Protein AF-A0A815AQW8-F1 (afdb_monomer_lite)

Structure (mmCIF, N/CA/C/O backbone):
data_AF-A0A815AQW8-F1
#
_entry.id   AF-A0A815AQW8-F1
#
loop_
_atom_site.group_PDB
_atom_site.id
_atom_site.type_symbol
_atom_site.label_atom_id
_atom_site.label_alt_id
_atom_site.label_comp_id
_atom_site.label_asym_id
_atom_site.label_entity_id
_atom_site.label_seq_id
_atom_site.pdbx_PDB_ins_code
_atom_site.Cartn_x
_atom_site.Cartn_y
_atom_site.Cartn_z
_atom_site.occupancy
_atom_site.B_iso_or_equiv
_atom_site.auth_seq_id
_atom_site.auth_comp_id
_atom_site.auth_asym_id
_atom_site.auth_atom_id
_atom_site.pdbx_PDB_model_num
ATOM 1 N N . MET A 1 1 ? -11.890 13.660 2.188 1.00 75.62 1 MET A N 1
ATOM 2 C CA . MET A 1 1 ? -11.495 12.356 1.608 1.00 75.62 1 MET A CA 1
ATOM 3 C C . MET A 1 1 ? -10.914 12.454 0.199 1.00 75.62 1 MET A C 1
ATOM 5 O O . MET A 1 1 ? -10.074 11.629 -0.122 1.00 75.62 1 MET A O 1
ATOM 9 N N . LEU A 1 2 ? -11.228 13.498 -0.588 1.00 78.12 2 LEU A N 1
ATOM 10 C CA . LEU A 1 2 ? -10.631 13.732 -1.920 1.00 78.12 2 LEU A CA 1
ATOM 11 C C . LEU A 1 2 ? -9.091 13.755 -1.955 1.00 78.12 2 LEU A C 1
ATOM 13 O O . LEU A 1 2 ? -8.507 13.551 -3.008 1.00 78.12 2 LEU A O 1
ATOM 17 N N . TYR A 1 3 ? -8.416 13.959 -0.822 1.00 78.06 3 TYR A N 1
ATOM 18 C CA . TYR A 1 3 ? -6.960 13.857 -0.762 1.00 78.06 3 TYR A CA 1
ATOM 19 C C . TYR A 1 3 ? -6.451 12.447 -1.137 1.00 78.06 3 TYR A C 1
ATOM 21 O O . TYR A 1 3 ? -5.398 12.358 -1.761 1.00 78.06 3 TYR A O 1
ATOM 29 N N . LYS A 1 4 ? -7.198 11.359 -0.845 1.00 83.06 4 LYS A N 1
ATOM 30 C CA . LYS A 1 4 ? -6.804 9.985 -1.232 1.00 83.06 4 LYS A CA 1
ATOM 31 C C . LYS A 1 4 ? -6.736 9.832 -2.750 1.00 83.06 4 LYS A C 1
ATOM 33 O O . LYS A 1 4 ? -5.829 9.188 -3.251 1.00 83.06 4 LYS A O 1
ATOM 38 N N . PHE A 1 5 ? -7.638 10.490 -3.483 1.00 83.50 5 PHE A N 1
ATOM 39 C CA . PHE A 1 5 ? -7.605 10.506 -4.947 1.00 83.50 5 PHE A CA 1
ATOM 40 C C . PHE A 1 5 ? -6.243 10.992 -5.462 1.00 83.50 5 PHE A C 1
ATOM 42 O O . PHE A 1 5 ? -5.612 10.326 -6.277 1.00 83.50 5 PHE A O 1
ATOM 49 N N . GLY A 1 6 ? -5.785 12.142 -4.952 1.00 77.81 6 GLY A N 1
ATOM 50 C CA . GLY A 1 6 ? -4.498 12.719 -5.337 1.00 77.81 6 GLY A CA 1
ATOM 51 C C . GLY A 1 6 ? -3.317 11.868 -4.880 1.00 77.81 6 GLY A C 1
ATOM 52 O O . GLY A 1 6 ? -2.356 11.722 -5.625 1.00 77.81 6 GLY A O 1
ATOM 53 N N . LEU A 1 7 ? -3.402 11.272 -3.688 1.00 79.31 7 LEU A N 1
ATOM 54 C CA . LEU A 1 7 ? -2.352 10.412 -3.146 1.00 79.31 7 LEU A CA 1
ATOM 55 C C . LEU A 1 7 ? -2.166 9.113 -3.925 1.00 79.31 7 LEU A C 1
ATOM 57 O O . LEU A 1 7 ? -1.027 8.737 -4.161 1.00 79.31 7 LEU A O 1
ATOM 61 N N . GLU A 1 8 ? -3.242 8.437 -4.326 1.00 80.19 8 GLU A N 1
ATOM 62 C CA . GLU A 1 8 ? -3.134 7.194 -5.101 1.00 80.19 8 GLU A CA 1
ATOM 63 C C . GLU A 1 8 ? -2.532 7.456 -6.479 1.00 80.19 8 GLU A C 1
ATOM 65 O O . GLU A 1 8 ? -1.573 6.796 -6.880 1.00 80.19 8 GLU A O 1
ATOM 70 N N . ALA A 1 9 ? -3.021 8.501 -7.153 1.00 76.31 9 ALA A N 1
ATOM 71 C CA . ALA A 1 9 ? -2.452 8.959 -8.416 1.00 76.31 9 ALA A CA 1
ATOM 72 C C . ALA A 1 9 ? -0.953 9.279 -8.277 1.00 76.31 9 ALA A C 1
ATOM 74 O O . ALA A 1 9 ? -0.134 8.915 -9.120 1.00 76.31 9 ALA A O 1
ATOM 75 N N . PHE A 1 10 ? -0.589 9.941 -7.181 1.00 79.81 10 PHE A N 1
ATOM 76 C CA . PHE A 1 10 ? 0.770 10.372 -6.900 1.00 79.81 10 PHE A CA 1
ATOM 77 C C . PHE A 1 10 ? 1.721 9.222 -6.533 1.00 79.81 10 PHE A C 1
ATOM 79 O O . PHE A 1 10 ? 2.800 9.110 -7.117 1.00 79.81 10 PHE A O 1
ATOM 86 N N . ASN A 1 11 ? 1.333 8.360 -5.591 1.00 80.75 11 ASN A N 1
ATOM 87 C CA . ASN A 1 11 ? 2.117 7.196 -5.178 1.00 80.75 11 ASN A CA 1
ATOM 88 C C . ASN A 1 11 ? 2.366 6.270 -6.366 1.00 80.75 11 ASN A C 1
ATOM 90 O O . ASN A 1 11 ? 3.495 5.826 -6.575 1.00 80.75 11 ASN A O 1
ATOM 94 N N . GLY A 1 12 ? 1.331 6.045 -7.179 1.00 76.94 12 GLY A N 1
ATOM 95 C CA . GLY A 1 12 ? 1.434 5.315 -8.431 1.00 76.94 12 GLY A CA 1
ATOM 96 C C . GLY A 1 12 ? 2.493 5.875 -9.365 1.00 76.94 12 GLY A C 1
ATOM 97 O O . GLY A 1 12 ? 3.428 5.168 -9.740 1.00 76.94 12 GLY A O 1
ATOM 98 N N . ALA A 1 13 ? 2.385 7.169 -9.670 1.00 78.12 13 ALA A N 1
ATOM 99 C CA . ALA A 1 13 ? 3.310 7.851 -10.562 1.00 78.12 13 ALA A CA 1
ATOM 100 C C . ALA A 1 13 ? 4.760 7.811 -10.052 1.00 78.12 13 ALA A C 1
ATOM 102 O O . ALA A 1 13 ? 5.673 7.548 -10.834 1.00 78.12 13 ALA A O 1
ATOM 103 N N . ILE A 1 14 ? 4.996 8.027 -8.750 1.00 82.19 14 ILE A N 1
ATOM 104 C CA . ILE A 1 14 ? 6.350 7.971 -8.179 1.00 82.19 14 ILE A CA 1
ATOM 105 C C . ILE A 1 14 ? 6.933 6.570 -8.231 1.00 82.19 14 ILE A C 1
ATOM 107 O O . ILE A 1 14 ? 8.091 6.424 -8.615 1.00 82.19 14 ILE A O 1
ATOM 111 N N . VAL A 1 15 ? 6.177 5.545 -7.836 1.00 83.12 15 VAL A N 1
ATOM 112 C CA . VAL A 1 15 ? 6.693 4.172 -7.834 1.00 83.12 15 VAL A CA 1
ATOM 113 C C . VAL A 1 15 ? 7.003 3.730 -9.264 1.00 83.12 15 VAL A C 1
ATOM 115 O O . VAL A 1 15 ? 8.067 3.158 -9.504 1.00 83.12 15 VAL A O 1
ATOM 118 N N . THR A 1 16 ? 6.146 4.067 -10.233 1.00 79.38 16 THR A N 1
ATOM 119 C CA . THR A 1 16 ? 6.404 3.802 -11.656 1.00 79.38 16 THR A CA 1
ATOM 120 C C . THR A 1 16 ? 7.649 4.550 -12.152 1.00 79.38 16 THR A C 1
ATOM 122 O O . THR A 1 16 ? 8.514 3.948 -12.792 1.00 79.38 16 THR A O 1
ATOM 125 N N . LEU A 1 17 ? 7.790 5.839 -11.819 1.00 80.69 17 LEU A N 1
ATOM 126 C CA . LEU A 1 17 ? 8.970 6.639 -12.157 1.00 80.69 17 LEU A CA 1
ATOM 127 C C . LEU A 1 17 ? 10.248 6.035 -11.563 1.00 80.69 17 LEU A C 1
ATOM 129 O O . LEU A 1 17 ? 11.219 5.828 -12.285 1.00 80.69 17 LEU A O 1
ATOM 133 N N . ALA A 1 18 ? 10.240 5.724 -10.266 1.00 85.62 18 ALA A N 1
ATOM 134 C CA . ALA A 1 18 ? 11.374 5.154 -9.550 1.00 85.62 18 ALA A CA 1
ATOM 135 C C . ALA A 1 18 ? 11.794 3.806 -10.148 1.00 85.62 18 ALA A C 1
ATOM 137 O O . ALA A 1 18 ? 12.978 3.593 -10.393 1.00 85.62 18 ALA A O 1
ATOM 138 N N . THR A 1 19 ? 10.827 2.937 -10.462 1.00 85.56 19 THR A N 1
ATOM 139 C CA . THR A 1 19 ? 11.085 1.634 -11.096 1.00 85.56 19 THR A CA 1
ATOM 140 C C . THR A 1 19 ? 11.844 1.802 -12.410 1.00 85.56 19 THR A C 1
ATOM 142 O O . THR A 1 19 ? 12.917 1.229 -12.587 1.00 85.56 19 THR A O 1
ATOM 145 N N . ASN A 1 20 ? 11.336 2.652 -13.305 1.00 83.19 20 ASN A N 1
ATOM 146 C CA . ASN A 1 20 ? 11.953 2.858 -14.615 1.00 83.19 20 ASN A CA 1
ATOM 147 C C . ASN A 1 20 ? 13.325 3.542 -14.513 1.00 83.19 20 ASN A C 1
ATOM 149 O O . ASN A 1 20 ? 14.234 3.221 -15.276 1.00 83.19 20 ASN A O 1
ATOM 153 N N . ARG A 1 21 ? 13.484 4.480 -13.573 1.00 84.12 21 ARG A N 1
ATOM 154 C CA . ARG A 1 21 ? 14.729 5.232 -13.365 1.00 84.12 21 ARG A CA 1
ATOM 155 C C . ARG A 1 21 ? 15.833 4.383 -12.743 1.00 84.12 21 ARG A C 1
ATOM 157 O O . ARG A 1 21 ? 16.983 4.504 -13.150 1.00 84.12 21 ARG A O 1
ATOM 164 N N . TYR A 1 22 ? 15.513 3.501 -11.800 1.00 87.88 22 TYR A N 1
ATOM 165 C CA . TYR A 1 22 ? 16.513 2.604 -11.219 1.00 87.88 22 TYR A CA 1
ATOM 166 C C . TYR A 1 22 ? 16.974 1.527 -12.206 1.00 87.88 22 TYR A C 1
ATOM 168 O O . TYR A 1 22 ? 18.171 1.237 -12.258 1.00 87.88 22 TYR A O 1
ATOM 176 N N . ASP A 1 23 ? 16.075 1.015 -13.052 1.00 83.25 23 ASP A N 1
ATOM 177 C CA . ASP A 1 23 ? 16.461 0.122 -14.151 1.00 83.25 23 ASP A CA 1
ATOM 178 C C . ASP A 1 23 ? 17.331 0.843 -15.198 1.00 83.25 23 ASP A C 1
ATOM 180 O O . ASP A 1 23 ? 18.323 0.279 -15.669 1.00 83.25 23 ASP A O 1
ATOM 184 N N . GLN A 1 24 ? 17.013 2.104 -15.524 1.00 82.44 24 GLN A N 1
ATOM 185 C CA . GLN A 1 24 ? 17.843 2.950 -16.390 1.00 82.44 24 GLN A CA 1
ATOM 186 C C . GLN A 1 24 ? 19.260 3.119 -15.825 1.00 82.44 24 GLN A C 1
ATOM 188 O O . GLN A 1 24 ? 20.238 2.935 -16.550 1.00 82.44 24 GLN A O 1
ATOM 193 N N . ASP A 1 25 ? 19.381 3.467 -14.545 1.00 83.88 25 ASP A N 1
ATOM 194 C CA . ASP A 1 25 ? 20.674 3.687 -13.896 1.00 83.88 25 ASP A CA 1
ATOM 195 C C . ASP A 1 25 ? 21.525 2.415 -13.882 1.00 83.88 25 ASP A C 1
ATOM 197 O O . ASP A 1 25 ? 22.724 2.472 -14.168 1.00 83.88 25 ASP A O 1
ATOM 201 N N . ALA A 1 26 ? 20.918 1.257 -13.603 1.00 85.31 26 ALA A N 1
ATOM 202 C CA . ALA A 1 26 ? 21.604 -0.032 -13.667 1.00 85.31 26 ALA A CA 1
ATOM 203 C C . ALA A 1 26 ? 22.134 -0.312 -15.085 1.00 85.31 26 ALA A C 1
ATOM 205 O O . ALA A 1 26 ? 23.299 -0.680 -15.254 1.00 85.31 26 ALA A O 1
ATOM 206 N N . TYR A 1 27 ? 21.315 -0.045 -16.109 1.00 82.94 27 TYR A N 1
ATOM 207 C CA . TYR A 1 27 ? 21.695 -0.208 -17.512 1.00 82.94 27 TYR A CA 1
ATOM 208 C C . TYR A 1 27 ? 22.844 0.724 -17.929 1.00 82.94 27 TYR A C 1
ATOM 210 O O . TYR A 1 27 ? 23.820 0.267 -18.521 1.00 82.94 27 TYR A O 1
ATOM 218 N N . LEU A 1 28 ? 22.766 2.018 -17.595 1.00 83.31 28 LEU A N 1
ATOM 219 C CA . LEU A 1 28 ? 23.783 3.012 -17.965 1.00 83.31 28 LEU A CA 1
ATOM 220 C C . LEU A 1 28 ? 25.116 2.807 -17.234 1.00 83.31 28 LEU A C 1
ATOM 222 O O . LEU A 1 28 ? 26.174 3.070 -17.800 1.00 83.31 28 LEU A O 1
ATOM 226 N N . SER A 1 29 ? 25.074 2.342 -15.984 1.00 83.94 29 SER A N 1
ATOM 227 C CA . SER A 1 29 ? 26.272 2.099 -15.169 1.00 83.94 29 SER A CA 1
ATOM 228 C C . SER A 1 29 ? 26.897 0.716 -15.380 1.00 83.94 29 SER A C 1
ATOM 230 O O . SER A 1 29 ? 27.980 0.457 -14.857 1.00 83.94 29 SER A O 1
ATOM 232 N N . GLY A 1 30 ? 26.231 -0.181 -16.118 1.00 82.81 30 GLY A N 1
ATOM 233 C CA . GLY A 1 30 ? 26.664 -1.570 -16.284 1.00 82.81 30 GLY A CA 1
ATOM 234 C C . GLY A 1 30 ? 26.677 -2.359 -14.970 1.00 82.81 30 GLY A C 1
ATOM 235 O O . GLY A 1 30 ? 27.441 -3.315 -14.833 1.00 82.81 30 GLY A O 1
ATOM 236 N N . THR A 1 31 ? 25.875 -1.944 -13.985 1.00 86.88 31 THR A N 1
ATOM 237 C CA . THR A 1 31 ? 25.789 -2.594 -12.672 1.00 86.88 31 THR A CA 1
ATOM 238 C C . THR A 1 31 ? 24.577 -3.529 -12.596 1.00 86.88 31 THR A C 1
ATOM 240 O O . THR A 1 31 ? 23.614 -3.359 -13.345 1.00 86.88 31 THR A O 1
ATOM 243 N N . PRO A 1 32 ? 24.597 -4.556 -11.724 1.00 85.19 32 PRO A N 1
ATOM 244 C CA . PRO A 1 32 ? 23.427 -5.409 -11.512 1.00 85.19 32 PRO A CA 1
ATOM 245 C C . PRO A 1 32 ? 22.222 -4.590 -11.029 1.00 85.19 32 PRO A C 1
ATOM 247 O O . PRO A 1 32 ? 22.389 -3.673 -10.222 1.00 85.19 32 PRO A O 1
ATOM 250 N N . SER A 1 33 ? 21.015 -4.944 -11.490 1.00 84.19 33 SER A N 1
ATOM 251 C CA . SER A 1 33 ? 19.787 -4.230 -11.114 1.00 84.19 33 SER A CA 1
ATOM 252 C C . SER A 1 33 ? 19.535 -4.349 -9.608 1.00 84.19 33 SER A C 1
ATOM 254 O O . SER A 1 33 ? 19.704 -5.424 -9.024 1.00 84.19 33 SER A O 1
ATOM 256 N N . ARG A 1 34 ? 19.181 -3.217 -8.987 1.00 88.06 34 ARG A N 1
ATOM 257 C CA . ARG A 1 34 ? 18.816 -3.074 -7.563 1.00 88.06 34 ARG A CA 1
ATOM 258 C C . ARG A 1 34 ? 17.473 -2.359 -7.404 1.00 88.06 34 ARG A C 1
ATOM 260 O O . ARG A 1 34 ? 17.270 -1.563 -6.483 1.00 88.06 34 ARG A O 1
ATOM 267 N N . THR A 1 35 ? 16.599 -2.543 -8.384 1.00 88.38 35 THR A N 1
ATOM 268 C CA . THR A 1 35 ? 15.366 -1.772 -8.519 1.00 88.38 35 THR A CA 1
ATOM 269 C C . THR A 1 35 ? 14.395 -2.098 -7.392 1.00 88.38 35 THR A C 1
ATOM 271 O O . THR A 1 35 ? 13.868 -1.180 -6.761 1.00 88.38 35 THR A O 1
ATOM 274 N N . PHE A 1 36 ? 14.207 -3.378 -7.060 1.00 90.44 36 PHE A N 1
ATOM 275 C CA . PHE A 1 36 ? 13.270 -3.772 -6.008 1.00 90.44 36 PHE A CA 1
ATOM 276 C C . PHE A 1 36 ? 13.785 -3.423 -4.605 1.00 90.44 36 PHE A C 1
ATOM 278 O O . PHE A 1 36 ? 12.992 -3.015 -3.760 1.00 90.44 36 PHE A O 1
ATOM 285 N N . GLU A 1 37 ? 15.094 -3.512 -4.350 1.00 92.31 37 GLU A N 1
ATOM 286 C CA . GLU A 1 37 ? 15.738 -3.053 -3.111 1.00 92.31 37 GLU A CA 1
ATOM 287 C C . GLU A 1 37 ? 15.501 -1.554 -2.894 1.00 92.31 37 GLU A C 1
ATOM 289 O O . GLU A 1 37 ? 15.048 -1.144 -1.820 1.00 92.31 37 GLU A O 1
ATOM 294 N N . LYS A 1 38 ? 15.755 -0.730 -3.921 1.00 90.81 38 LYS A N 1
ATOM 295 C CA . LYS A 1 38 ? 15.576 0.725 -3.834 1.00 90.81 38 LYS A CA 1
ATOM 296 C C . LYS A 1 38 ? 14.107 1.133 -3.711 1.00 90.81 38 LYS A C 1
ATOM 298 O O . LYS A 1 38 ? 13.808 2.026 -2.923 1.00 90.81 38 LYS A O 1
ATOM 303 N N . ILE A 1 39 ? 13.184 0.476 -4.419 1.00 91.00 39 ILE A N 1
ATOM 304 C CA . ILE A 1 39 ? 11.736 0.691 -4.232 1.00 91.00 39 ILE A CA 1
ATOM 305 C C . ILE A 1 39 ? 11.318 0.277 -2.817 1.00 91.00 39 ILE A C 1
ATOM 307 O O . ILE A 1 39 ? 10.578 0.999 -2.150 1.00 91.00 39 ILE A O 1
ATOM 311 N N . GLY A 1 40 ? 11.837 -0.851 -2.325 1.00 90.06 40 GLY A N 1
ATOM 312 C CA . GLY A 1 40 ? 11.600 -1.322 -0.966 1.00 90.06 40 GLY A CA 1
ATOM 313 C C . GLY A 1 40 ? 12.018 -0.289 0.085 1.00 90.06 40 GLY A C 1
ATOM 314 O O . GLY A 1 40 ? 11.258 0.002 1.012 1.00 90.06 40 GLY A O 1
ATOM 315 N N . LEU A 1 41 ? 13.193 0.318 -0.107 1.00 92.06 41 LEU A N 1
ATOM 316 C CA . LEU A 1 41 ? 13.718 1.411 0.715 1.00 92.06 41 LEU A CA 1
ATOM 317 C C . LEU A 1 41 ? 12.875 2.682 0.607 1.00 92.06 41 LEU A C 1
ATOM 319 O O . LEU A 1 41 ? 12.524 3.261 1.632 1.00 92.06 41 LEU A O 1
ATOM 323 N N . LEU A 1 42 ? 12.516 3.087 -0.610 1.00 91.62 42 LEU A N 1
ATOM 324 C CA . LEU A 1 42 ? 11.667 4.242 -0.891 1.00 91.62 42 LEU A CA 1
ATOM 325 C C . LEU A 1 42 ? 10.327 4.148 -0.140 1.00 91.62 42 LEU A C 1
ATOM 327 O O . LEU A 1 42 ? 9.965 5.063 0.600 1.00 91.62 42 LEU A O 1
ATOM 331 N N . SER A 1 43 ? 9.612 3.030 -0.287 1.00 89.94 43 SER A N 1
ATOM 332 C CA . SER A 1 43 ? 8.325 2.796 0.378 1.00 89.94 43 SER A CA 1
ATOM 333 C C . SER A 1 43 ? 8.476 2.615 1.891 1.00 89.94 43 SER A C 1
ATOM 335 O O . SER A 1 43 ? 7.668 3.143 2.653 1.00 89.94 43 SER A O 1
ATOM 337 N N . GLY A 1 44 ? 9.515 1.902 2.339 1.00 90.44 44 GLY A N 1
ATOM 338 C CA . GLY A 1 44 ? 9.793 1.679 3.759 1.00 90.44 44 GLY A CA 1
ATOM 339 C C . GLY A 1 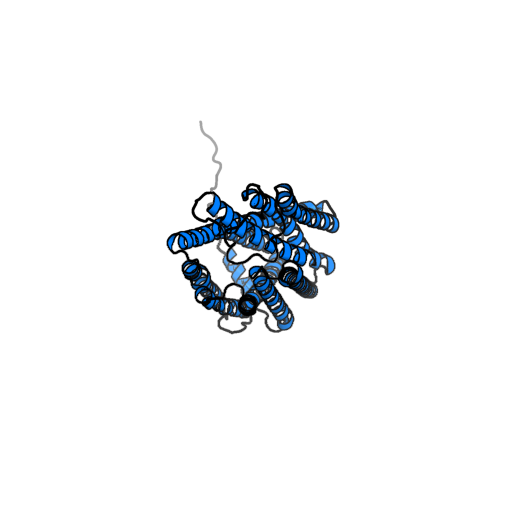44 ? 10.082 2.981 4.508 1.00 90.44 44 GLY A C 1
ATOM 340 O O . GLY A 1 44 ? 9.467 3.257 5.538 1.00 90.44 44 GLY A O 1
ATOM 341 N N . LEU A 1 45 ? 10.962 3.824 3.959 1.00 92.12 45 LEU A N 1
ATOM 342 C CA . LEU A 1 45 ? 11.259 5.139 4.522 1.00 92.12 45 LEU A CA 1
ATOM 343 C C . LEU A 1 45 ? 10.043 6.063 4.464 1.00 92.12 45 LEU A C 1
ATOM 345 O O . LEU A 1 45 ? 9.769 6.744 5.448 1.00 92.12 45 LEU A O 1
ATOM 349 N N . ASN A 1 46 ? 9.264 6.057 3.379 1.00 90.62 46 ASN A N 1
ATOM 350 C CA . ASN A 1 46 ? 8.033 6.847 3.329 1.00 90.62 46 ASN A CA 1
ATOM 351 C C . ASN A 1 46 ? 7.093 6.496 4.500 1.00 90.62 46 ASN A C 1
ATOM 353 O O . ASN A 1 46 ? 6.632 7.402 5.192 1.00 90.62 46 ASN A O 1
ATOM 357 N N . GLN A 1 47 ? 6.899 5.207 4.803 1.00 89.31 47 GLN A N 1
ATOM 358 C CA . GLN A 1 47 ? 6.080 4.756 5.936 1.00 89.31 47 GLN A CA 1
ATOM 359 C C . GLN A 1 47 ? 6.614 5.257 7.294 1.00 89.31 47 GLN A C 1
ATOM 361 O O . GLN A 1 47 ? 5.841 5.676 8.158 1.00 89.31 47 GLN A O 1
ATOM 366 N N . VAL A 1 48 ? 7.939 5.273 7.484 1.00 91.00 48 VAL A N 1
ATOM 367 C CA . VAL A 1 48 ? 8.572 5.847 8.687 1.00 91.00 48 VAL A CA 1
ATOM 368 C C . VAL A 1 48 ? 8.266 7.338 8.800 1.00 91.00 48 VAL A C 1
ATOM 370 O O . VAL A 1 48 ? 7.876 7.818 9.864 1.00 91.00 48 VAL A O 1
ATOM 373 N N . PHE A 1 49 ? 8.381 8.084 7.704 1.00 91.31 49 PHE A N 1
ATOM 374 C CA . PHE A 1 49 ? 8.085 9.515 7.701 1.00 91.31 49 PHE A CA 1
ATOM 375 C C . PHE A 1 49 ? 6.584 9.803 7.872 1.00 91.31 49 PHE A C 1
ATOM 377 O O . PHE A 1 49 ? 6.237 10.784 8.529 1.00 91.31 49 PHE A O 1
ATOM 384 N N . GLN A 1 50 ? 5.686 8.929 7.401 1.00 89.75 50 GLN A N 1
ATOM 385 C CA . GLN A 1 50 ? 4.258 8.984 7.751 1.00 89.75 50 GLN A CA 1
ATOM 386 C C . GLN A 1 50 ? 4.029 8.831 9.257 1.00 89.75 50 GLN A C 1
ATOM 388 O O . GLN A 1 50 ? 3.195 9.534 9.834 1.00 89.75 50 GLN A O 1
ATOM 393 N N . CYS A 1 51 ? 4.787 7.963 9.930 1.00 87.19 51 CYS A N 1
ATOM 394 C CA . CYS A 1 51 ? 4.739 7.869 11.387 1.00 87.19 51 CYS A CA 1
ATOM 395 C C . CYS A 1 51 ? 5.159 9.179 12.052 1.00 87.19 51 CYS A C 1
ATOM 397 O O . CYS A 1 51 ? 4.458 9.675 12.932 1.00 87.19 51 CYS A O 1
ATOM 399 N N . VAL A 1 52 ? 6.273 9.764 11.604 1.00 89.38 52 VAL A N 1
ATOM 400 C CA . VAL A 1 52 ? 6.753 11.058 12.108 1.00 89.38 52 VAL A CA 1
ATOM 401 C C . VAL A 1 52 ? 5.680 12.133 11.918 1.00 89.38 52 VAL A C 1
ATOM 403 O O . VAL A 1 52 ? 5.345 12.834 12.869 1.00 89.38 52 VAL A O 1
ATOM 406 N N . GLY A 1 53 ? 5.071 12.212 10.732 1.00 87.81 53 GLY A N 1
ATOM 407 C CA . GLY A 1 53 ? 3.957 13.121 10.454 1.00 87.81 53 GLY A CA 1
ATOM 408 C C . GLY A 1 53 ? 2.757 12.913 11.377 1.00 87.81 53 GLY A C 1
ATOM 409 O O . GLY A 1 53 ? 2.194 13.878 11.892 1.00 87.81 53 GLY A O 1
ATOM 410 N N . SER A 1 54 ? 2.408 11.657 11.654 1.00 85.12 54 SER A N 1
ATOM 411 C CA . SER A 1 54 ? 1.333 11.315 12.591 1.00 85.12 54 SER A CA 1
ATOM 412 C C . SER A 1 54 ? 1.658 11.800 14.011 1.00 85.12 54 SER A C 1
ATOM 414 O O . SER A 1 54 ? 0.829 12.422 14.660 1.00 85.12 54 SER A O 1
ATOM 416 N N . VAL A 1 55 ? 2.885 11.614 14.500 1.00 85.44 55 VAL A N 1
ATOM 417 C CA . VAL A 1 55 ? 3.282 12.106 15.834 1.00 85.44 55 VAL A CA 1
ATOM 418 C C . VAL A 1 55 ? 3.275 13.638 15.899 1.00 85.44 55 VAL A C 1
ATOM 420 O O . VAL A 1 55 ? 2.842 14.218 16.896 1.00 85.44 55 VAL A O 1
ATOM 423 N N . LEU A 1 56 ? 3.700 14.308 14.824 1.00 86.31 56 LEU A N 1
ATOM 424 C CA . LEU A 1 56 ? 3.746 15.769 14.745 1.00 86.31 56 LEU A CA 1
ATOM 425 C C . LEU A 1 56 ? 2.364 16.427 14.799 1.00 86.31 56 LEU A C 1
ATOM 427 O O . LEU A 1 56 ? 2.278 17.600 15.168 1.00 86.31 56 LEU A O 1
ATOM 431 N N . ILE A 1 57 ? 1.278 15.714 14.477 1.00 84.00 57 ILE A N 1
ATOM 432 C CA . ILE A 1 57 ? -0.045 16.341 14.460 1.00 84.00 57 ILE A CA 1
ATOM 433 C C . ILE A 1 57 ? -0.481 16.810 15.845 1.00 84.00 57 ILE A C 1
ATOM 435 O O . ILE A 1 57 ? -1.032 17.899 15.964 1.00 84.00 57 ILE A O 1
ATOM 439 N N . ALA A 1 58 ? -0.217 16.015 16.886 1.00 79.19 58 ALA A N 1
ATOM 440 C CA . ALA A 1 58 ? -0.713 16.255 18.236 1.00 79.19 58 ALA A CA 1
ATOM 441 C C . ALA A 1 58 ? -0.263 17.617 18.806 1.00 79.19 58 ALA A C 1
ATOM 443 O O . ALA A 1 58 ? -1.119 18.379 19.267 1.00 79.19 58 ALA A O 1
ATOM 444 N N . PRO A 1 59 ? 1.030 17.997 18.746 1.00 84.12 59 PRO A N 1
ATOM 445 C CA . PRO A 1 59 ? 1.447 19.333 19.162 1.00 84.12 59 PRO A CA 1
ATOM 446 C C . PRO A 1 59 ? 0.932 20.439 18.226 1.00 84.12 59 PRO A C 1
ATOM 448 O O . PRO A 1 59 ? 0.634 21.535 18.701 1.00 84.12 59 PRO A O 1
ATOM 451 N N . LEU A 1 60 ? 0.782 20.169 16.924 1.00 85.44 60 LEU A N 1
ATOM 452 C CA . LEU A 1 60 ? 0.347 21.172 15.946 1.00 85.44 60 LEU A CA 1
ATOM 453 C C . LEU A 1 60 ? -1.128 21.551 16.104 1.00 85.44 60 LEU A C 1
ATOM 455 O O . LEU A 1 60 ? -1.445 22.738 16.135 1.00 85.44 60 LEU A O 1
ATOM 459 N N . ILE A 1 61 ? -2.024 20.577 16.274 1.00 83.12 61 ILE A N 1
ATOM 460 C CA . ILE A 1 61 ? -3.463 20.836 16.470 1.00 83.12 61 ILE A CA 1
ATOM 461 C C . ILE A 1 61 ? -3.768 21.453 17.838 1.00 83.12 61 ILE A C 1
ATOM 463 O O . ILE A 1 61 ? -4.794 22.103 18.008 1.00 83.12 61 ILE A O 1
ATOM 467 N N . LYS A 1 62 ? -2.867 21.291 18.819 1.00 81.19 62 LYS A N 1
ATOM 468 C CA . LYS A 1 62 ? -2.974 21.975 20.116 1.00 81.19 62 LYS A CA 1
ATOM 469 C C . LYS A 1 62 ? -2.731 23.479 19.989 1.00 81.19 62 LYS A C 1
ATOM 471 O O . LYS A 1 62 ? -3.266 24.256 20.772 1.00 81.19 62 LYS A O 1
ATOM 476 N N . GLN A 1 63 ? -1.897 23.881 19.034 1.00 87.69 63 GLN A N 1
ATOM 477 C CA . GLN A 1 63 ? -1.511 25.275 18.840 1.00 87.69 63 GLN A CA 1
ATOM 478 C C . GLN A 1 63 ? -2.319 25.960 17.722 1.00 87.69 63 GLN A C 1
ATOM 480 O O . GLN A 1 63 ? -2.521 27.170 17.772 1.00 87.69 63 GLN A O 1
ATOM 485 N N . TRP A 1 64 ? -2.758 25.213 16.703 1.00 87.50 64 TRP A N 1
ATOM 486 C CA . TRP A 1 64 ? -3.381 25.742 15.486 1.00 87.50 64 TRP A CA 1
ATOM 487 C C . TRP A 1 64 ? -4.704 25.019 15.208 1.00 87.50 64 TRP A C 1
ATOM 489 O O . TRP A 1 64 ? -4.803 23.817 15.448 1.00 87.50 64 TRP A O 1
ATOM 499 N N . PRO A 1 65 ? -5.717 25.695 14.633 1.00 86.75 65 PRO A N 1
ATOM 500 C CA . PRO A 1 65 ? -6.953 25.031 14.230 1.00 86.75 65 PRO A CA 1
ATOM 501 C C . PRO A 1 65 ? -6.683 23.869 13.263 1.00 86.75 65 PRO A C 1
ATOM 503 O O . PRO A 1 65 ? -5.951 24.044 12.285 1.00 86.75 65 PRO A O 1
ATOM 506 N N . THR A 1 66 ? -7.345 22.723 13.465 1.00 81.81 66 THR A N 1
ATOM 507 C CA . THR A 1 66 ? -7.187 21.502 12.644 1.00 81.81 66 THR A CA 1
ATOM 508 C C . THR A 1 66 ? -7.286 21.781 11.143 1.00 81.81 66 THR A C 1
ATOM 510 O O . THR A 1 66 ? -6.503 21.253 10.357 1.00 81.81 66 THR A O 1
ATOM 513 N N . ARG A 1 67 ? -8.191 22.683 10.730 1.00 83.62 67 ARG A N 1
ATOM 514 C CA . ARG A 1 67 ? -8.350 23.104 9.325 1.00 83.62 67 ARG A CA 1
ATOM 515 C C . ARG A 1 67 ? -7.083 23.722 8.721 1.00 83.62 67 ARG A C 1
ATOM 517 O O . ARG A 1 67 ? -6.797 23.496 7.551 1.00 83.62 67 ARG A O 1
ATOM 524 N N . THR A 1 68 ? -6.332 24.495 9.504 1.00 86.44 68 THR A N 1
ATOM 525 C CA . THR A 1 68 ? -5.119 25.181 9.044 1.00 86.44 68 THR A CA 1
ATOM 526 C C . THR A 1 68 ? -3.987 24.180 8.889 1.00 86.44 68 THR A C 1
ATOM 528 O O . THR A 1 68 ? -3.298 24.186 7.872 1.00 86.44 68 THR A O 1
ATOM 531 N N . VAL A 1 69 ? -3.851 23.276 9.861 1.00 85.00 69 VAL A N 1
ATOM 532 C CA . VAL A 1 69 ? -2.865 22.193 9.812 1.00 85.00 69 VAL A CA 1
ATOM 533 C C . VAL A 1 69 ? -3.139 21.279 8.615 1.00 85.00 69 VAL A C 1
ATOM 535 O O . VAL A 1 69 ? -2.232 21.016 7.832 1.00 85.00 69 VAL A O 1
ATOM 538 N N . LEU A 1 70 ? -4.404 20.902 8.395 1.00 84.00 70 LEU A N 1
ATOM 539 C CA . LEU A 1 70 ? -4.827 20.113 7.237 1.00 84.00 70 LEU A CA 1
ATOM 540 C C . LEU A 1 70 ? -4.506 20.811 5.908 1.00 84.00 70 LEU A C 1
ATOM 542 O O . LEU A 1 70 ? -3.947 20.190 5.006 1.00 84.00 70 LEU A O 1
ATOM 546 N N . SER A 1 71 ? -4.835 22.101 5.781 1.00 84.25 71 SER A N 1
ATOM 547 C CA . SER A 1 71 ? -4.533 22.875 4.572 1.00 84.25 71 SER A CA 1
ATOM 548 C C . SER A 1 71 ? -3.027 22.956 4.311 1.00 84.25 71 SER A C 1
ATOM 550 O O . SER A 1 71 ? -2.605 22.855 3.161 1.00 84.25 71 SER A O 1
ATOM 552 N N . GLY A 1 72 ? -2.220 23.115 5.364 1.00 85.56 72 GLY A N 1
ATOM 553 C CA . GLY A 1 72 ? -0.762 23.111 5.272 1.00 85.56 72 GLY A CA 1
ATOM 554 C C . GLY A 1 72 ? -0.217 21.768 4.786 1.00 85.56 72 GLY A C 1
ATOM 555 O O . GLY A 1 72 ? 0.566 21.735 3.841 1.00 85.56 72 GLY A O 1
ATOM 556 N N . SER A 1 73 ? -0.680 20.653 5.357 1.00 84.62 73 SER A N 1
ATOM 557 C CA . SER A 1 73 ? -0.271 19.310 4.926 1.00 84.62 73 SER A CA 1
ATOM 558 C C . SER A 1 73 ? -0.647 19.029 3.468 1.00 84.62 73 SER A C 1
ATOM 560 O O . SER A 1 73 ? 0.176 18.521 2.712 1.00 84.62 73 SER A O 1
ATOM 562 N N . ILE A 1 74 ? -1.850 19.416 3.032 1.00 82.69 74 ILE A N 1
ATOM 563 C CA . ILE A 1 74 ? -2.265 19.270 1.627 1.00 82.69 74 ILE A CA 1
ATOM 564 C C . ILE A 1 74 ? -1.379 20.115 0.702 1.00 82.69 74 ILE A C 1
ATOM 566 O O . ILE A 1 74 ? -1.007 19.655 -0.374 1.00 82.69 74 ILE A O 1
ATOM 570 N N . PHE A 1 75 ? -0.988 21.321 1.120 1.00 83.06 75 PHE A N 1
ATOM 571 C CA . PHE A 1 75 ? -0.070 22.154 0.344 1.00 83.06 75 PHE A CA 1
ATOM 572 C C . PHE A 1 75 ? 1.316 21.508 0.201 1.00 83.06 75 PHE A C 1
ATOM 574 O O . PHE A 1 75 ? 1.882 21.521 -0.887 1.00 83.06 75 PHE A O 1
ATOM 581 N N . VAL A 1 76 ? 1.837 20.863 1.252 1.00 81.00 76 VAL A N 1
ATOM 582 C CA . VAL A 1 76 ? 3.104 20.111 1.182 1.00 81.00 76 VAL A CA 1
ATOM 583 C C . VAL A 1 76 ? 3.016 18.938 0.200 1.00 81.00 76 VAL A C 1
ATOM 585 O O . VAL A 1 76 ? 3.985 18.664 -0.499 1.00 81.00 76 VAL A O 1
ATOM 588 N N . LEU A 1 77 ? 1.858 18.288 0.050 1.00 75.00 77 LEU A N 1
ATOM 589 C CA . LEU A 1 77 ? 1.685 17.245 -0.971 1.00 75.00 77 LEU A CA 1
ATOM 590 C C . LEU A 1 77 ? 1.827 17.787 -2.406 1.00 75.00 77 LEU A C 1
ATOM 592 O O . LEU A 1 77 ? 2.256 17.052 -3.290 1.00 75.00 77 LEU A O 1
ATOM 596 N N . ILE A 1 78 ? 1.557 19.076 -2.647 1.00 75.50 78 ILE A N 1
ATOM 597 C CA . ILE A 1 78 ? 1.777 19.716 -3.957 1.00 75.50 78 ILE A CA 1
ATOM 598 C C . ILE A 1 78 ? 3.274 19.876 -4.255 1.00 75.50 78 ILE A C 1
ATOM 600 O O . ILE A 1 78 ? 3.668 19.806 -5.419 1.00 75.50 78 ILE A O 1
ATOM 604 N N . PHE A 1 79 ? 4.136 20.002 -3.235 1.00 71.81 79 PHE A N 1
ATOM 605 C CA . PHE A 1 79 ? 5.595 20.028 -3.434 1.00 71.81 79 PHE A CA 1
ATOM 606 C C . PHE A 1 79 ? 6.117 18.751 -4.080 1.00 71.81 79 PHE A C 1
ATOM 608 O O . PHE A 1 79 ? 7.214 18.740 -4.623 1.00 71.81 79 PHE A O 1
ATOM 615 N N . ALA A 1 80 ? 5.329 17.687 -4.105 1.00 69.00 80 ALA A N 1
ATOM 616 C CA . ALA A 1 80 ? 5.697 16.495 -4.827 1.00 69.00 80 ALA A CA 1
ATOM 617 C C . ALA A 1 80 ? 5.752 16.673 -6.357 1.00 69.00 80 ALA A C 1
ATOM 619 O O . ALA A 1 80 ? 6.478 15.949 -7.038 1.00 69.00 80 ALA A O 1
ATOM 620 N N . ALA A 1 81 ? 5.084 17.703 -6.893 1.00 72.19 81 ALA A N 1
ATOM 621 C CA . ALA A 1 81 ? 5.246 18.140 -8.278 1.00 72.19 81 ALA A CA 1
ATOM 622 C C . ALA A 1 81 ? 6.677 18.621 -8.590 1.00 72.19 81 ALA A C 1
ATOM 624 O O . ALA A 1 81 ? 7.037 18.713 -9.762 1.00 72.19 81 ALA A O 1
ATOM 625 N N . ILE A 1 82 ? 7.520 18.868 -7.575 1.00 80.56 82 ILE A N 1
ATOM 626 C CA . ILE A 1 82 ? 8.946 19.172 -7.763 1.00 80.56 82 ILE A CA 1
ATOM 627 C C . ILE A 1 82 ? 9.643 18.079 -8.566 1.00 80.56 82 ILE A C 1
ATOM 629 O O . ILE A 1 82 ? 10.506 18.413 -9.365 1.00 80.56 82 ILE A O 1
ATOM 633 N N . LEU A 1 83 ? 9.262 16.805 -8.430 1.00 77.44 83 LEU A N 1
ATOM 634 C CA . LEU A 1 83 ? 9.874 15.742 -9.235 1.00 77.44 83 LEU A CA 1
ATOM 635 C C . LEU A 1 83 ? 9.621 15.936 -10.729 1.00 77.44 83 LEU A C 1
ATOM 637 O O . LEU A 1 83 ? 10.550 15.806 -11.516 1.00 77.44 83 LEU A O 1
ATOM 641 N N . LEU A 1 84 ? 8.402 16.325 -11.109 1.00 75.88 84 LEU A N 1
ATOM 642 C CA . LEU A 1 84 ? 8.071 16.638 -12.501 1.00 75.88 84 LEU A CA 1
ATOM 643 C C . LEU A 1 84 ? 8.812 17.890 -12.983 1.00 75.88 84 LEU A C 1
ATOM 645 O O . LEU A 1 84 ? 9.276 17.933 -14.118 1.00 75.88 84 LEU A O 1
ATOM 649 N N . VAL A 1 85 ? 8.952 18.898 -12.116 1.00 81.31 85 VAL A N 1
ATOM 650 C CA . VAL A 1 85 ? 9.702 20.123 -12.427 1.00 81.31 85 VAL A CA 1
ATOM 651 C C . VAL A 1 85 ? 11.188 19.825 -12.615 1.00 81.31 85 VAL A C 1
ATOM 653 O O . VAL A 1 85 ? 11.779 20.323 -13.565 1.00 81.31 85 VAL A O 1
ATOM 656 N N . VAL A 1 86 ? 11.794 19.015 -11.746 1.00 83.69 86 VAL A N 1
ATOM 657 C CA . VAL A 1 86 ? 13.207 18.616 -11.829 1.00 83.69 86 VAL A CA 1
ATOM 658 C C . VAL A 1 86 ? 13.450 17.754 -13.064 1.00 83.69 86 VAL A C 1
ATOM 660 O O . VAL A 1 86 ? 14.428 17.983 -13.774 1.00 83.69 86 VAL A O 1
ATOM 663 N N . ASP A 1 87 ? 12.556 16.809 -13.356 1.00 79.88 87 ASP A N 1
ATOM 664 C CA . ASP A 1 87 ? 12.645 15.968 -14.550 1.00 79.88 87 ASP A CA 1
ATOM 665 C C . ASP A 1 87 ? 12.594 16.832 -15.821 1.00 79.88 87 ASP A C 1
ATOM 667 O O . ASP A 1 87 ? 13.526 16.801 -16.622 1.00 79.88 87 ASP A O 1
ATOM 671 N N . ALA A 1 88 ? 11.606 17.726 -15.941 1.00 80.00 88 ALA A N 1
ATOM 672 C CA . ALA A 1 88 ? 11.507 18.661 -17.064 1.00 80.00 88 ALA A CA 1
ATOM 673 C C . ALA A 1 88 ? 12.697 19.639 -17.146 1.00 80.00 88 ALA A C 1
ATOM 675 O O . ALA A 1 88 ? 13.226 19.893 -18.228 1.00 80.00 88 ALA A O 1
ATOM 676 N N . ALA A 1 89 ? 13.155 20.174 -16.010 1.00 84.00 89 ALA A N 1
ATOM 677 C CA . ALA A 1 89 ? 14.274 21.118 -15.952 1.00 84.00 89 ALA A CA 1
ATOM 678 C C . ALA A 1 89 ? 15.615 20.482 -16.342 1.00 84.00 89 ALA A C 1
ATOM 680 O O . ALA A 1 89 ? 16.528 21.187 -16.767 1.00 84.00 89 ALA A O 1
ATOM 681 N N . THR A 1 90 ? 15.738 19.161 -16.216 1.00 81.94 90 THR A N 1
ATOM 682 C CA . THR A 1 90 ? 16.950 18.413 -16.574 1.00 81.94 90 THR A CA 1
ATOM 683 C C . THR A 1 90 ? 16.855 17.731 -17.941 1.00 81.94 90 THR A C 1
ATOM 685 O O . THR A 1 90 ? 17.663 16.855 -18.246 1.00 81.94 90 THR A O 1
ATOM 688 N N . GLY A 1 91 ? 15.908 18.163 -18.782 1.00 78.00 91 GLY A N 1
ATOM 689 C CA . GLY A 1 91 ? 15.759 17.710 -20.170 1.00 78.00 91 GLY A CA 1
ATOM 690 C C . GLY A 1 91 ? 14.748 16.580 -20.373 1.00 78.00 91 GLY A C 1
ATOM 691 O O . GLY A 1 91 ? 14.672 16.033 -21.468 1.00 78.00 91 GLY A O 1
ATOM 692 N N . GLY A 1 92 ? 13.977 16.229 -19.341 1.00 79.38 92 GLY A N 1
ATOM 693 C CA . GLY A 1 92 ? 12.907 15.244 -19.430 1.00 79.38 92 GLY A CA 1
ATOM 694 C C . GLY A 1 92 ? 11.729 15.744 -20.264 1.00 79.38 92 GLY A C 1
ATOM 695 O O . GLY A 1 92 ? 11.345 16.917 -20.229 1.00 79.38 92 GLY A O 1
ATOM 696 N N . HIS A 1 93 ? 11.126 14.831 -21.016 1.00 78.62 93 HIS A N 1
ATOM 697 C CA . HIS A 1 93 ? 9.974 15.087 -21.867 1.00 78.62 93 HIS A CA 1
ATOM 698 C C . HIS A 1 93 ? 8.950 13.958 -21.725 1.00 78.62 93 HIS A C 1
ATOM 700 O O . HIS A 1 93 ? 9.274 12.825 -21.379 1.00 78.62 93 HIS A O 1
ATOM 706 N N . ILE A 1 94 ? 7.680 14.256 -22.010 1.00 71.94 94 ILE A N 1
ATOM 707 C CA . ILE A 1 94 ? 6.619 13.246 -21.937 1.00 71.94 94 ILE A CA 1
ATOM 708 C C . ILE A 1 94 ? 6.940 12.113 -22.915 1.00 71.94 94 ILE A C 1
ATOM 710 O O . ILE A 1 94 ? 7.196 12.355 -24.097 1.00 71.94 94 ILE A O 1
ATOM 714 N N . LYS A 1 95 ? 6.885 10.872 -22.419 1.00 69.44 95 LYS A N 1
ATOM 715 C CA . LYS A 1 95 ? 7.115 9.673 -23.225 1.00 69.44 95 LYS A CA 1
ATOM 716 C C . LYS A 1 95 ? 6.234 9.701 -24.488 1.00 69.44 95 LYS A C 1
ATOM 718 O O . LYS A 1 95 ? 5.010 9.805 -24.367 1.00 69.44 95 LYS A O 1
ATOM 723 N N . PRO A 1 96 ? 6.814 9.589 -25.697 1.00 67.75 96 PRO A N 1
ATOM 724 C CA . PRO A 1 96 ? 6.052 9.696 -26.935 1.00 67.75 96 PRO A CA 1
ATOM 725 C C . PRO A 1 96 ? 5.052 8.540 -27.089 1.00 67.75 96 PRO A C 1
ATOM 727 O O . PRO A 1 96 ? 5.350 7.386 -26.785 1.00 67.75 96 PRO A O 1
ATOM 730 N N . ALA A 1 97 ? 3.862 8.841 -27.621 1.00 58.78 97 ALA A N 1
ATOM 731 C CA . ALA A 1 97 ? 2.739 7.898 -27.710 1.00 58.78 97 ALA A CA 1
ATOM 732 C C . ALA A 1 97 ? 3.005 6.648 -28.582 1.00 58.78 97 ALA A C 1
ATOM 734 O O . ALA A 1 97 ? 2.308 5.644 -28.444 1.00 58.78 97 ALA A O 1
ATOM 735 N N . ASN A 1 98 ? 4.022 6.690 -29.452 1.00 62.00 98 ASN A N 1
ATOM 736 C CA . ASN A 1 98 ? 4.383 5.620 -30.394 1.00 62.00 98 ASN A CA 1
ATOM 737 C C . ASN A 1 98 ? 5.565 4.753 -29.919 1.00 62.00 98 ASN A C 1
ATOM 739 O O . ASN A 1 98 ? 6.247 4.134 -30.733 1.00 62.00 98 ASN A O 1
ATOM 743 N N . PHE A 1 99 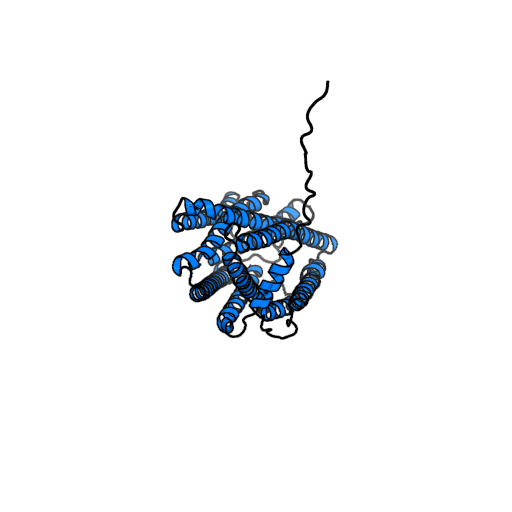? 5.841 4.718 -28.614 1.00 60.62 99 PHE A N 1
ATOM 744 C CA . PHE A 1 99 ? 6.960 3.961 -28.056 1.00 60.62 99 PHE A CA 1
ATOM 745 C C . PHE A 1 99 ? 6.754 2.443 -28.230 1.00 60.62 99 PHE A C 1
ATOM 747 O O . PHE A 1 99 ? 5.940 1.825 -27.542 1.00 60.62 99 PHE A O 1
ATOM 754 N N . THR A 1 100 ? 7.466 1.835 -29.182 1.00 57.84 100 THR A N 1
ATOM 755 C CA . THR A 1 100 ? 7.373 0.399 -29.500 1.00 57.84 100 THR A CA 1
ATOM 756 C C . THR A 1 100 ? 8.308 -0.452 -28.626 1.00 57.84 100 THR A C 1
ATOM 758 O O . THR A 1 100 ? 9.291 0.066 -28.098 1.00 57.84 100 THR A O 1
ATOM 761 N N . PRO A 1 101 ? 8.086 -1.779 -28.511 1.00 54.56 101 PRO A N 1
ATOM 762 C CA . PRO A 1 101 ? 8.965 -2.690 -27.762 1.00 54.56 101 PRO A CA 1
ATOM 763 C C . PRO A 1 101 ? 10.433 -2.699 -28.222 1.00 54.56 101 PRO A C 1
ATOM 765 O O . PRO A 1 101 ? 11.305 -3.092 -27.456 1.00 54.56 101 PRO A O 1
ATOM 768 N N . ALA A 1 102 ? 10.720 -2.248 -29.450 1.00 53.66 102 ALA A N 1
ATOM 769 C CA . ALA A 1 102 ? 12.084 -2.068 -29.958 1.00 53.66 102 ALA A CA 1
ATOM 770 C C . ALA A 1 102 ? 12.877 -0.991 -29.189 1.00 53.66 102 ALA A C 1
ATOM 772 O O . ALA A 1 102 ? 14.102 -1.013 -29.189 1.00 53.66 102 ALA A O 1
ATOM 773 N N . HIS A 1 103 ? 12.181 -0.098 -28.483 1.00 57.78 103 HIS A N 1
ATOM 774 C CA . HIS A 1 103 ? 12.747 0.978 -27.672 1.00 57.78 103 HIS A CA 1
ATOM 775 C C . HIS A 1 103 ? 12.824 0.601 -26.183 1.00 57.78 103 HIS A C 1
ATOM 777 O O . HIS A 1 103 ? 12.918 1.472 -25.332 1.00 57.78 103 HIS A O 1
ATOM 783 N N . LYS A 1 104 ? 12.774 -0.690 -25.818 1.00 58.62 104 LYS A N 1
ATOM 784 C CA . LYS A 1 104 ? 12.732 -1.136 -24.407 1.00 58.62 104 LYS A CA 1
ATOM 785 C C . LYS A 1 104 ? 13.875 -0.581 -23.534 1.00 58.62 104 LYS A C 1
ATOM 787 O O . LYS A 1 104 ? 13.681 -0.447 -22.332 1.00 58.62 104 LYS A O 1
ATOM 792 N N . ASN A 1 105 ? 15.005 -0.219 -24.147 1.00 62.88 105 ASN A N 1
ATOM 793 C CA . ASN A 1 105 ? 16.173 0.374 -23.484 1.00 62.88 105 ASN A CA 1
ATOM 794 C C . ASN A 1 105 ? 16.409 1.849 -23.872 1.00 62.88 105 ASN A C 1
ATOM 796 O O . ASN A 1 105 ? 17.495 2.378 -23.644 1.00 62.88 105 ASN A O 1
ATOM 800 N N . ASP A 1 106 ? 15.439 2.504 -24.510 1.00 65.88 106 ASP A N 1
ATOM 801 C CA . ASP A 1 106 ? 15.502 3.935 -24.793 1.00 65.88 106 ASP A CA 1
ATOM 802 C C . ASP A 1 106 ? 14.945 4.700 -23.591 1.00 65.88 106 ASP A C 1
ATOM 804 O O . ASP A 1 106 ? 13.758 4.633 -23.280 1.00 65.88 106 ASP A O 1
ATOM 808 N N . PHE A 1 107 ? 15.821 5.414 -22.897 1.00 70.00 107 PHE A N 1
ATOM 809 C CA . PHE A 1 107 ? 15.474 6.230 -21.736 1.00 70.00 107 PHE A CA 1
ATOM 810 C C . PHE A 1 107 ? 15.724 7.723 -21.984 1.00 70.00 107 PHE A C 1
ATOM 812 O O . PHE A 1 107 ? 15.837 8.501 -21.038 1.00 70.00 107 PHE A O 1
ATOM 819 N N . SER A 1 108 ? 15.821 8.128 -23.255 1.00 67.44 108 SER A N 1
ATOM 820 C CA . SER A 1 108 ? 16.128 9.505 -23.670 1.00 67.44 108 SER A CA 1
ATOM 821 C C . SER A 1 108 ? 15.082 10.543 -23.252 1.00 67.44 108 SER A C 1
ATOM 823 O O . SER A 1 108 ? 15.350 11.737 -23.308 1.00 67.44 108 SER A O 1
ATOM 825 N N . TYR A 1 109 ? 13.897 10.098 -22.828 1.00 72.94 109 TYR A N 1
ATOM 826 C CA . TYR A 1 109 ? 12.797 10.962 -22.408 1.00 72.94 109 TYR A CA 1
ATOM 827 C C . TYR A 1 109 ? 12.833 11.337 -20.919 1.00 72.94 109 TYR A C 1
ATOM 829 O O . TYR A 1 109 ? 12.047 12.183 -20.507 1.00 72.94 109 TYR A O 1
ATOM 837 N N . TYR A 1 110 ? 13.716 10.749 -20.107 1.00 79.81 110 TYR A N 1
ATOM 838 C CA . TYR A 1 110 ? 13.874 11.143 -18.704 1.00 79.81 110 TYR A CA 1
ATOM 839 C C . TYR A 1 110 ? 14.947 12.217 -18.521 1.00 79.81 110 TYR A C 1
ATOM 841 O O . TYR A 1 110 ? 15.964 12.216 -19.212 1.00 79.81 110 TYR A O 1
ATOM 849 N N . GLY A 1 111 ? 14.757 13.086 -17.529 1.00 78.12 111 GLY A N 1
ATOM 850 C CA . GLY A 1 111 ? 15.708 14.132 -17.183 1.00 78.12 111 GLY A CA 1
ATOM 851 C C . GLY A 1 111 ? 17.023 13.608 -16.595 1.00 78.12 111 GLY A C 1
ATOM 852 O O . GLY A 1 111 ? 17.133 12.494 -16.066 1.00 78.12 111 GLY A O 1
ATOM 853 N N . HIS A 1 112 ? 18.062 14.433 -16.664 1.00 80.12 112 HIS A N 1
ATOM 854 C CA . HIS A 1 112 ? 19.391 14.151 -16.124 1.00 80.12 112 HIS A CA 1
ATOM 855 C C . HIS A 1 112 ? 19.551 14.672 -14.685 1.00 80.12 112 HIS A C 1
ATOM 857 O O . HIS A 1 112 ? 20.135 15.726 -14.444 1.00 80.12 112 HIS A O 1
ATOM 863 N N . TYR A 1 113 ? 19.057 13.911 -13.708 1.00 83.81 113 TYR A N 1
ATOM 864 C CA . TYR A 1 113 ? 19.283 14.145 -12.277 1.00 83.81 113 TYR A CA 1
ATOM 865 C C . TYR A 1 113 ? 19.558 12.827 -11.543 1.00 83.81 113 TYR A C 1
ATOM 867 O O . TYR A 1 113 ? 19.137 11.762 -11.997 1.00 83.81 113 TYR A O 1
ATOM 875 N N . ASN A 1 114 ? 20.247 12.892 -10.398 1.00 85.25 114 ASN A N 1
ATOM 876 C CA . ASN A 1 114 ? 20.515 11.704 -9.582 1.00 85.25 114 ASN A CA 1
ATOM 877 C C . ASN A 1 114 ? 19.191 11.104 -9.067 1.00 85.25 114 ASN A C 1
ATOM 879 O O . ASN A 1 114 ? 18.435 11.771 -8.359 1.00 85.25 114 ASN A O 1
ATOM 883 N N . THR A 1 115 ? 18.925 9.846 -9.419 1.00 84.56 115 THR A N 1
ATOM 884 C CA . THR A 1 115 ? 17.674 9.142 -9.103 1.00 84.56 115 THR A CA 1
ATOM 885 C C . THR A 1 115 ? 17.451 8.946 -7.606 1.00 84.56 115 THR A C 1
ATOM 887 O O . THR A 1 115 ? 16.304 8.850 -7.166 1.00 84.56 115 THR A O 1
ATOM 890 N N . ASP A 1 116 ? 18.510 8.974 -6.796 1.00 85.94 116 ASP A N 1
ATOM 891 C CA . ASP A 1 116 ? 18.404 8.855 -5.344 1.00 85.94 116 ASP A CA 1
ATOM 892 C C . ASP A 1 116 ? 17.686 10.064 -4.714 1.00 85.94 116 ASP A C 1
ATOM 894 O O . ASP A 1 116 ? 17.138 9.930 -3.623 1.00 85.94 116 ASP A O 1
ATOM 898 N N . TRP A 1 117 ? 17.577 11.208 -5.412 1.00 86.62 117 TRP A N 1
ATOM 899 C CA . TRP A 1 117 ? 16.769 12.358 -4.966 1.00 86.62 117 TRP A CA 1
ATOM 900 C C . TRP A 1 117 ? 15.267 12.067 -4.889 1.00 86.62 117 TRP A C 1
ATOM 902 O O . TRP A 1 117 ? 14.553 12.770 -4.171 1.00 86.62 117 TRP A O 1
ATOM 912 N N . ILE A 1 118 ? 14.780 11.015 -5.559 1.00 88.12 118 ILE A N 1
ATOM 913 C CA . ILE A 1 118 ? 13.380 10.583 -5.442 1.00 88.12 118 ILE A CA 1
ATOM 914 C C . ILE A 1 118 ? 13.066 10.186 -3.991 1.00 88.12 118 ILE A C 1
ATOM 916 O O . ILE A 1 118 ? 11.990 10.511 -3.492 1.00 88.12 118 ILE A O 1
ATOM 920 N N . ILE A 1 119 ? 14.021 9.568 -3.283 1.00 89.31 119 ILE A N 1
ATOM 921 C CA . ILE A 1 119 ? 13.849 9.087 -1.905 1.00 89.31 119 ILE A CA 1
ATOM 922 C C . ILE A 1 119 ? 13.543 10.225 -0.918 1.00 89.31 119 ILE A C 1
ATOM 924 O O . ILE A 1 119 ? 12.464 10.201 -0.325 1.00 89.31 119 ILE A O 1
ATOM 928 N N . PRO A 1 120 ? 14.411 11.238 -0.721 1.00 88.69 120 PRO A N 1
ATOM 929 C CA . PRO A 1 120 ? 14.144 12.302 0.242 1.00 88.69 120 PRO A CA 1
ATOM 930 C C . PRO A 1 120 ? 12.895 13.115 -0.115 1.00 88.69 120 PRO A C 1
ATOM 932 O O . PRO A 1 120 ? 12.154 13.494 0.791 1.00 88.69 120 PRO A O 1
ATOM 935 N N . ILE A 1 121 ? 12.615 13.343 -1.406 1.00 86.75 121 ILE A N 1
ATOM 936 C CA . ILE A 1 121 ? 11.393 14.046 -1.823 1.00 86.75 121 ILE A CA 1
ATOM 937 C C . ILE A 1 121 ? 10.159 13.234 -1.425 1.00 86.75 121 ILE A C 1
ATOM 939 O O . ILE A 1 121 ? 9.227 13.775 -0.828 1.00 86.75 121 ILE A O 1
ATOM 943 N N . TYR A 1 122 ? 10.172 11.924 -1.675 1.00 88.25 122 TYR A N 1
ATOM 944 C CA . TYR A 1 122 ? 9.070 11.057 -1.287 1.00 88.25 122 TYR A CA 1
ATOM 945 C C . TYR A 1 122 ? 8.912 10.972 0.238 1.00 88.25 122 TYR A C 1
ATOM 947 O O . TYR A 1 122 ? 7.795 11.071 0.739 1.00 88.25 122 TYR A O 1
ATOM 955 N N . CYS A 1 123 ? 10.002 10.919 1.006 1.00 89.56 123 CYS A N 1
ATOM 956 C CA . CYS A 1 123 ? 9.949 10.961 2.470 1.00 89.56 123 CYS A CA 1
ATOM 957 C C . CYS A 1 123 ? 9.261 12.226 3.013 1.00 89.56 123 CYS A C 1
ATOM 959 O O . CYS A 1 123 ? 8.437 12.130 3.922 1.00 89.56 123 CYS A O 1
ATOM 961 N N . VAL A 1 124 ? 9.529 13.407 2.439 1.00 88.12 124 VAL A N 1
ATOM 962 C CA . VAL A 1 124 ? 8.848 14.658 2.836 1.00 88.12 124 VAL A CA 1
ATOM 963 C C . VAL A 1 124 ? 7.339 14.561 2.605 1.00 88.12 124 VAL A C 1
ATOM 965 O O . VAL A 1 124 ? 6.553 14.951 3.471 1.00 88.12 124 VAL A O 1
ATOM 968 N N . THR A 1 125 ? 6.919 13.979 1.479 1.00 87.19 125 THR A N 1
ATOM 969 C CA . THR A 1 125 ? 5.489 13.740 1.223 1.00 87.19 125 THR A CA 1
ATOM 970 C C . THR A 1 125 ? 4.882 12.740 2.204 1.00 87.19 125 THR A C 1
ATOM 972 O O . THR A 1 125 ? 3.727 12.906 2.592 1.00 87.19 125 THR A O 1
ATOM 975 N N . GLY A 1 126 ? 5.670 11.772 2.685 1.00 88.62 126 GLY A N 1
ATOM 976 C CA . GLY A 1 126 ? 5.283 10.849 3.749 1.00 88.62 126 GLY A CA 1
ATOM 977 C C . GLY A 1 126 ? 4.865 11.577 5.028 1.00 88.62 126 GLY A C 1
ATOM 978 O O . GLY A 1 126 ? 3.811 11.273 5.576 1.00 88.62 126 GLY A O 1
ATOM 979 N N . VAL A 1 127 ? 5.606 12.606 5.461 1.00 89.94 127 VAL A N 1
ATOM 980 C CA . VAL A 1 127 ? 5.235 13.422 6.640 1.00 89.94 127 VAL A CA 1
ATOM 981 C C . VAL A 1 127 ? 3.861 14.059 6.458 1.00 89.94 127 VAL A C 1
ATOM 983 O O . VAL A 1 127 ? 2.989 13.929 7.318 1.00 89.94 127 VAL A O 1
ATOM 986 N N . ALA A 1 128 ? 3.651 14.725 5.323 1.00 88.06 128 ALA A N 1
ATOM 987 C CA . ALA A 1 128 ? 2.377 15.360 5.020 1.00 88.06 128 ALA A CA 1
ATOM 988 C C . ALA A 1 128 ? 1.238 14.336 4.958 1.00 88.06 128 ALA A C 1
ATOM 990 O O . ALA A 1 128 ? 0.167 14.577 5.514 1.00 88.06 128 ALA A O 1
ATOM 991 N N . TYR A 1 129 ? 1.482 13.176 4.347 1.00 86.25 129 TYR A N 1
ATOM 992 C CA . TYR A 1 129 ? 0.503 12.103 4.272 1.00 86.25 129 TYR A CA 1
ATOM 993 C C . TYR A 1 129 ? 0.116 11.583 5.662 1.00 86.25 129 TYR A C 1
ATOM 995 O O . TYR A 1 129 ? -1.070 11.550 5.982 1.00 86.25 129 TYR A O 1
ATOM 1003 N N . GLY A 1 130 ? 1.093 11.284 6.521 1.00 86.44 130 GLY A N 1
ATOM 1004 C CA . GLY A 1 130 ? 0.843 10.843 7.893 1.00 86.44 130 GLY A CA 1
ATOM 1005 C C . GLY A 1 130 ? 0.016 11.839 8.708 1.00 86.44 130 GLY A C 1
ATOM 1006 O O . GLY A 1 130 ? -0.903 11.452 9.429 1.00 86.44 130 GLY A O 1
ATOM 1007 N N . MET A 1 131 ? 0.278 13.140 8.539 1.00 86.69 131 MET A N 1
ATOM 1008 C CA . MET A 1 131 ? -0.532 14.191 9.160 1.00 86.69 131 MET A CA 1
ATOM 1009 C C . MET A 1 131 ? -1.988 14.154 8.680 1.00 86.69 131 MET A C 1
ATOM 1011 O O . MET A 1 131 ? -2.901 14.162 9.504 1.00 86.69 131 MET A O 1
ATOM 1015 N N . VAL A 1 132 ? -2.225 14.100 7.363 1.00 86.12 132 VAL A N 1
ATOM 1016 C CA . VAL A 1 132 ? -3.591 14.064 6.809 1.00 86.12 132 VAL A CA 1
ATOM 1017 C C . VAL A 1 132 ? -4.334 12.793 7.232 1.00 86.12 132 VAL A C 1
ATOM 1019 O O . VAL A 1 132 ? -5.509 12.860 7.601 1.00 86.12 132 VAL A O 1
ATOM 1022 N N . GLU A 1 133 ? -3.650 11.652 7.224 1.00 82.06 133 GLU A N 1
ATOM 1023 C CA . GLU A 1 133 ? -4.216 10.353 7.583 1.00 82.06 133 GLU A CA 1
ATOM 1024 C C . GLU A 1 133 ? -4.650 10.301 9.054 1.00 82.06 133 GLU A C 1
ATOM 1026 O O . GLU A 1 133 ? -5.722 9.781 9.369 1.00 82.06 133 GLU A O 1
ATOM 1031 N N . LEU A 1 134 ? -3.879 10.904 9.964 1.00 81.69 134 LEU A N 1
ATOM 1032 C CA . LEU A 1 134 ? -4.275 10.985 11.366 1.00 81.69 134 LEU A CA 1
ATOM 1033 C C . LEU A 1 134 ? -5.401 12.000 11.595 1.00 81.69 134 LEU A C 1
ATOM 1035 O O . LEU A 1 134 ? -6.342 11.692 12.323 1.00 81.69 134 LEU A O 1
ATOM 1039 N N . ILE A 1 135 ? -5.379 13.164 10.931 1.00 79.94 135 ILE A N 1
ATOM 1040 C CA . ILE A 1 135 ? -6.496 14.127 10.988 1.00 79.94 135 ILE A CA 1
ATOM 1041 C C . ILE A 1 135 ? -7.807 13.452 10.563 1.00 79.94 135 ILE A C 1
ATOM 1043 O O . ILE A 1 135 ? -8.835 13.660 11.208 1.00 79.94 135 ILE A O 1
ATOM 1047 N N . ARG A 1 136 ? -7.780 12.597 9.527 1.00 78.88 136 ARG A N 1
ATOM 1048 C CA . ARG A 1 136 ? -8.958 11.822 9.102 1.00 78.88 136 ARG A CA 1
ATOM 1049 C C . ARG A 1 136 ? -9.568 11.030 10.256 1.00 78.88 136 ARG A C 1
ATOM 1051 O O . ARG A 1 136 ? -10.786 10.959 10.336 1.00 78.88 136 ARG A O 1
ATOM 1058 N N . ARG A 1 137 ? -8.746 10.443 11.127 1.00 73.69 137 ARG A N 1
ATOM 1059 C CA . ARG A 1 137 ? -9.202 9.622 12.261 1.00 73.69 137 ARG A CA 1
ATOM 1060 C C . ARG A 1 137 ? -9.719 10.460 13.437 1.00 73.69 137 ARG A C 1
ATOM 1062 O O . ARG A 1 137 ? -10.474 9.951 14.252 1.00 73.69 137 ARG A O 1
ATOM 1069 N N . VAL A 1 138 ? -9.344 11.737 13.523 1.00 73.56 138 VAL A N 1
ATOM 1070 C CA . VAL A 1 138 ? -9.787 12.650 14.595 1.00 73.56 138 VAL A CA 1
ATOM 1071 C C . VAL A 1 138 ? -11.113 13.343 14.245 1.00 73.56 138 VAL A C 1
ATOM 1073 O O . VAL A 1 138 ? -11.964 13.514 15.114 1.00 73.56 138 VAL A O 1
ATOM 1076 N N . ILE A 1 139 ? -11.337 13.670 12.965 1.00 76.81 139 ILE A N 1
ATOM 1077 C CA . ILE A 1 139 ? -12.537 14.392 12.500 1.00 76.81 139 ILE A CA 1
ATOM 1078 C C . ILE A 1 139 ? -13.869 13.713 12.898 1.00 76.81 139 ILE A C 1
ATOM 1080 O O . ILE A 1 139 ? -14.756 14.429 13.363 1.00 76.81 139 ILE A O 1
ATOM 1084 N N . PRO A 1 140 ? -14.067 12.386 12.740 1.00 77.31 140 PRO A N 1
ATOM 1085 C CA . PRO A 1 140 ? -15.304 11.713 13.144 1.00 77.31 140 PRO A CA 1
ATOM 1086 C C . PRO A 1 140 ? -15.692 11.997 14.593 1.00 77.31 140 PRO A C 1
ATOM 1088 O O . PRO A 1 140 ? -16.820 12.416 14.857 1.00 77.31 140 PRO A O 1
ATOM 1091 N N . ARG A 1 141 ? -14.732 11.852 15.512 1.00 71.56 141 ARG A N 1
ATOM 1092 C CA . ARG A 1 141 ? -14.907 12.126 16.941 1.00 71.56 141 ARG A CA 1
ATOM 1093 C C . ARG A 1 141 ? -15.232 13.594 17.205 1.00 71.56 141 ARG A C 1
ATOM 1095 O O . ARG A 1 141 ? -16.113 13.874 18.014 1.00 71.56 141 ARG A O 1
ATOM 1102 N N . ASP A 1 142 ? -14.580 14.514 16.499 1.00 74.00 142 ASP A N 1
ATOM 1103 C CA . ASP A 1 142 ? -14.850 15.952 16.620 1.00 74.00 142 ASP A CA 1
ATOM 1104 C C . ASP A 1 142 ? -16.268 16.330 16.144 1.00 74.00 142 ASP A C 1
ATOM 1106 O O . ASP A 1 142 ? -16.852 17.283 16.658 1.00 74.00 142 ASP A O 1
ATOM 1110 N N . ILE A 1 143 ? -16.843 15.591 15.183 1.00 78.88 143 ILE A N 1
ATOM 1111 C CA . ILE A 1 143 ? -18.196 15.838 14.654 1.00 78.88 143 ILE A CA 1
ATOM 1112 C C . ILE A 1 143 ? -19.281 15.217 15.542 1.00 78.88 143 ILE A C 1
ATOM 1114 O O . ILE A 1 143 ? -20.282 15.871 15.832 1.00 78.88 143 ILE A O 1
ATOM 1118 N N . VAL A 1 144 ? -19.133 13.942 15.920 1.00 78.06 144 VAL A N 1
ATOM 1119 C CA . VAL A 1 144 ? -20.203 13.179 16.597 1.00 78.06 144 VAL A CA 1
ATOM 1120 C C . VAL A 1 144 ? -20.095 13.166 18.124 1.00 78.06 144 VAL A C 1
ATOM 1122 O O . VAL A 1 144 ? -21.054 12.784 18.797 1.00 78.06 144 VAL A O 1
ATOM 1125 N N . GLY A 1 145 ? -18.964 13.595 18.687 1.00 73.50 145 GLY A N 1
ATOM 1126 C CA . GLY A 1 145 ? -18.701 13.536 20.123 1.00 73.50 145 GLY A CA 1
ATOM 1127 C C . GLY A 1 145 ? -18.367 12.119 20.608 1.00 73.50 145 GLY A C 1
ATOM 1128 O O . GLY A 1 145 ? -17.739 11.336 19.900 1.00 73.50 145 GLY A O 1
ATOM 1129 N N . GLY A 1 146 ? -18.747 11.796 21.848 1.00 69.75 146 GLY A N 1
ATOM 1130 C CA . GLY A 1 146 ? -18.387 10.538 22.524 1.00 69.75 146 GLY A CA 1
ATOM 1131 C C . GLY A 1 146 ? -19.395 9.387 22.406 1.00 69.75 146 GLY A C 1
ATOM 1132 O O . GLY A 1 146 ? -19.259 8.415 23.139 1.00 69.75 146 GLY A O 1
ATOM 1133 N N . ASP A 1 147 ? -20.420 9.498 21.555 1.00 72.50 147 ASP A N 1
ATOM 1134 C CA . ASP A 1 147 ? -21.435 8.447 21.375 1.00 72.50 147 ASP A CA 1
ATOM 1135 C C . ASP A 1 147 ? -20.861 7.277 20.540 1.00 72.50 147 ASP A C 1
ATOM 1137 O O . ASP A 1 147 ? -20.583 7.476 19.352 1.00 72.50 147 ASP A O 1
ATOM 1141 N N . PRO A 1 148 ? -20.687 6.066 21.114 1.00 62.56 148 PRO A N 1
ATOM 1142 C CA . PRO A 1 148 ? -19.995 4.959 20.450 1.00 62.56 148 PRO A CA 1
ATOM 1143 C C . PRO A 1 148 ? -20.683 4.478 19.169 1.00 62.56 148 PRO A C 1
ATOM 1145 O O . PRO A 1 148 ? -20.011 4.153 18.191 1.00 62.56 148 PRO A O 1
ATOM 1148 N N . GLU A 1 149 ? -22.020 4.455 19.140 1.00 66.38 149 GLU A N 1
ATOM 1149 C CA . GLU A 1 149 ? -22.768 3.942 17.987 1.00 66.38 149 GLU A CA 1
ATOM 1150 C C . GLU A 1 149 ? -22.714 4.934 16.816 1.00 66.38 149 GLU A C 1
ATOM 1152 O O . GLU A 1 149 ? -22.538 4.551 15.655 1.00 66.38 149 GLU A O 1
ATOM 1157 N N . LYS A 1 150 ? -22.809 6.235 17.115 1.00 72.06 150 LYS A N 1
ATOM 1158 C CA . LYS A 1 150 ? -22.649 7.286 16.101 1.00 72.06 150 LYS A CA 1
ATOM 1159 C C . LYS A 1 150 ? -21.212 7.374 15.599 1.00 72.06 150 LYS A C 1
ATOM 1161 O O . LYS A 1 150 ? -21.020 7.594 14.404 1.00 72.06 150 LYS A O 1
ATOM 1166 N N . LEU A 1 151 ? -20.228 7.171 16.477 1.00 69.75 151 LEU A N 1
ATOM 1167 C CA . LEU A 1 151 ? -18.812 7.167 16.118 1.00 69.75 151 LEU A CA 1
ATOM 1168 C C . LEU A 1 151 ? -18.483 6.011 15.173 1.00 69.75 151 LEU A C 1
ATOM 1170 O O . LEU A 1 151 ? -17.940 6.258 14.102 1.00 69.75 151 LEU A O 1
ATOM 1174 N N . GLN A 1 152 ? -18.920 4.787 15.486 1.00 66.44 152 GLN A N 1
ATOM 1175 C CA . GLN A 1 152 ? -18.698 3.621 14.625 1.00 66.44 152 GLN A CA 1
ATOM 1176 C C . GLN A 1 152 ? -19.289 3.817 13.220 1.00 66.44 152 GLN A C 1
ATOM 1178 O O . GLN A 1 152 ? -18.647 3.506 12.214 1.00 66.44 152 GLN A O 1
ATOM 1183 N N . ARG A 1 153 ? -20.510 4.363 13.126 1.00 72.56 153 ARG A N 1
ATOM 1184 C CA . ARG A 1 153 ? -21.144 4.657 11.829 1.00 72.56 153 ARG A CA 1
ATOM 1185 C C . ARG A 1 153 ? -20.412 5.762 11.068 1.00 72.56 153 ARG A C 1
ATOM 1187 O O . ARG A 1 153 ? -20.293 5.669 9.849 1.00 72.56 153 ARG A O 1
ATOM 1194 N N . MET A 1 154 ? -19.932 6.791 11.766 1.00 79.44 154 MET A N 1
ATOM 1195 C CA . MET A 1 154 ? -19.166 7.878 11.156 1.00 79.44 154 MET A CA 1
ATOM 1196 C C . MET A 1 154 ? -17.795 7.396 10.660 1.00 79.44 154 MET A C 1
ATOM 1198 O O . MET A 1 154 ? -17.419 7.732 9.539 1.00 79.44 154 MET A O 1
ATOM 1202 N N . ASP A 1 155 ? -17.087 6.570 11.433 1.00 71.31 155 ASP A N 1
ATOM 1203 C CA . ASP A 1 155 ? -15.798 5.985 11.046 1.00 71.31 155 ASP A CA 1
ATOM 1204 C C . ASP A 1 155 ? -15.936 5.094 9.809 1.00 71.31 155 ASP A C 1
ATOM 1206 O O . ASP A 1 155 ? -15.185 5.254 8.845 1.00 71.31 155 ASP A O 1
ATOM 1210 N N . ALA A 1 156 ? -16.949 4.222 9.778 1.00 70.31 156 ALA A N 1
ATOM 1211 C CA . ALA A 1 156 ? -17.241 3.392 8.612 1.00 70.31 156 ALA A CA 1
ATOM 1212 C C . ALA A 1 156 ? -17.589 4.234 7.373 1.00 70.31 156 ALA A C 1
ATOM 1214 O O . ALA A 1 156 ? -17.096 3.967 6.278 1.00 70.31 156 ALA A O 1
ATOM 1215 N N . LEU A 1 157 ? -18.395 5.288 7.537 1.00 82.00 157 LEU A N 1
ATOM 1216 C CA . LEU A 1 157 ? -18.759 6.198 6.451 1.00 82.00 157 LEU A CA 1
ATOM 1217 C C . LEU A 1 157 ? -17.534 6.944 5.908 1.00 82.00 157 LEU A C 1
ATOM 1219 O O . LEU A 1 157 ? -17.340 7.014 4.694 1.00 82.00 157 LEU A O 1
ATOM 1223 N N . VAL A 1 158 ? -16.675 7.463 6.787 1.00 81.75 158 VAL A N 1
ATOM 1224 C CA . VAL A 1 158 ? -15.419 8.113 6.394 1.00 81.75 158 VAL A CA 1
ATOM 1225 C C . VAL A 1 158 ? -14.497 7.142 5.661 1.00 81.75 158 VAL A C 1
ATOM 1227 O O . VAL A 1 158 ? -13.913 7.532 4.648 1.00 81.75 158 VAL A O 1
ATOM 1230 N N . HIS A 1 159 ? -14.410 5.891 6.115 1.00 80.81 159 HIS A N 1
ATOM 1231 C CA . HIS A 1 159 ? -13.627 4.847 5.459 1.00 80.81 159 HIS A CA 1
ATOM 1232 C C . HIS A 1 159 ? -14.168 4.524 4.057 1.00 80.81 159 HIS A C 1
ATOM 1234 O O . HIS A 1 159 ? -13.406 4.504 3.096 1.00 80.81 159 HIS A O 1
ATOM 1240 N N . ILE A 1 160 ? -15.490 4.402 3.896 1.00 84.19 160 ILE A N 1
ATOM 1241 C CA . ILE A 1 160 ? -16.138 4.219 2.586 1.00 84.19 160 ILE A CA 1
ATOM 1242 C C . ILE A 1 160 ? -15.794 5.378 1.640 1.00 84.19 160 ILE A C 1
ATOM 1244 O O . ILE A 1 160 ? -15.351 5.149 0.517 1.00 84.19 160 ILE A O 1
ATOM 1248 N N . PHE A 1 161 ? -15.944 6.635 2.073 1.00 87.25 161 PHE A N 1
ATOM 1249 C CA . PHE A 1 161 ? -15.599 7.789 1.229 1.00 87.25 161 PHE A CA 1
ATOM 1250 C C . PHE A 1 161 ? -14.104 7.866 0.903 1.00 87.25 161 PHE A C 1
ATOM 1252 O O . PHE A 1 161 ? -13.730 8.351 -0.171 1.00 87.25 161 PHE A O 1
ATOM 1259 N N . TYR A 1 162 ? -13.253 7.430 1.832 1.00 84.75 162 TYR A N 1
ATOM 1260 C CA . TYR A 1 162 ? -11.818 7.313 1.623 1.00 84.75 162 TYR A CA 1
ATOM 1261 C C . TYR A 1 162 ? -11.527 6.290 0.518 1.00 84.75 162 TYR A C 1
ATOM 1263 O O . TYR A 1 162 ? -10.912 6.668 -0.480 1.00 84.75 162 TYR A O 1
ATOM 1271 N N . GLU A 1 163 ? -12.082 5.079 0.593 1.00 86.06 163 GLU A N 1
ATOM 1272 C CA . GLU A 1 163 ? -11.869 4.040 -0.423 1.00 86.06 163 GLU A CA 1
ATOM 1273 C C . GLU A 1 163 ? -12.499 4.349 -1.784 1.00 86.06 163 GLU A C 1
ATOM 1275 O O . GLU A 1 163 ? -11.886 4.098 -2.825 1.00 86.06 163 GLU A O 1
ATOM 1280 N N . VAL A 1 164 ? -13.669 4.997 -1.815 1.00 89.25 164 VAL A N 1
ATOM 1281 C CA . VAL A 1 164 ? -14.260 5.515 -3.063 1.00 89.25 164 VAL A CA 1
ATOM 1282 C C . VAL A 1 164 ? -13.312 6.514 -3.732 1.00 89.25 164 VAL A C 1
ATOM 1284 O O . VAL A 1 164 ? -13.085 6.441 -4.940 1.00 89.25 164 VAL A O 1
ATOM 1287 N N . SER A 1 165 ? -12.726 7.432 -2.954 1.00 88.44 165 SER A N 1
ATOM 1288 C CA . SER A 1 165 ? -11.795 8.437 -3.483 1.00 88.44 165 SER A CA 1
ATOM 1289 C C . SER A 1 165 ? -10.510 7.796 -4.019 1.00 88.44 165 SER A C 1
ATOM 1291 O O . SER A 1 165 ? -10.037 8.195 -5.081 1.00 88.44 165 SER A O 1
ATOM 1293 N N . GLY A 1 166 ? -9.957 6.796 -3.322 1.00 84.50 166 GLY A N 1
ATOM 1294 C CA . GLY A 1 166 ? -8.754 6.078 -3.767 1.00 84.50 166 GLY A CA 1
ATOM 1295 C C . GLY A 1 166 ? -8.989 5.222 -5.004 1.00 84.50 166 GLY A C 1
ATOM 1296 O O . GLY A 1 166 ? -8.201 5.271 -5.944 1.00 84.50 166 GLY A O 1
ATOM 1297 N N . THR A 1 167 ? -10.109 4.499 -5.050 1.00 86.00 167 THR A N 1
ATOM 1298 C CA . THR A 1 167 ? -10.520 3.711 -6.222 1.00 86.00 167 THR A CA 1
ATOM 1299 C C . THR A 1 167 ? -10.681 4.608 -7.450 1.00 86.00 167 THR A C 1
ATOM 1301 O O . THR A 1 167 ? -10.149 4.315 -8.521 1.00 86.00 167 THR A O 1
ATOM 1304 N N . ALA A 1 168 ? -11.362 5.750 -7.290 1.00 86.94 168 ALA A N 1
ATOM 1305 C CA . ALA A 1 168 ? -11.512 6.732 -8.357 1.00 86.94 168 ALA A CA 1
ATOM 1306 C C . ALA A 1 168 ? -10.162 7.326 -8.796 1.00 86.94 168 ALA A C 1
ATOM 1308 O O . ALA A 1 168 ? -9.953 7.499 -9.993 1.00 86.94 168 ALA A O 1
ATOM 1309 N N . GLY A 1 169 ? -9.243 7.605 -7.863 1.00 83.62 169 GLY A N 1
ATOM 1310 C CA . GLY A 1 169 ? -7.902 8.133 -8.157 1.00 83.62 169 GLY A CA 1
ATOM 1311 C C . GLY A 1 169 ? -7.035 7.168 -8.955 1.00 83.62 169 GLY A C 1
ATOM 1312 O O . GLY A 1 169 ? -6.472 7.546 -9.987 1.00 83.62 169 GLY A O 1
ATOM 1313 N N . ALA A 1 170 ? -6.996 5.904 -8.533 1.00 83.44 170 ALA A N 1
ATOM 1314 C CA . ALA A 1 170 ? -6.261 4.853 -9.226 1.00 83.44 170 ALA A CA 1
ATOM 1315 C C . ALA A 1 170 ? -6.804 4.637 -10.649 1.00 83.44 170 ALA A C 1
ATOM 1317 O O . ALA A 1 170 ? -6.042 4.650 -11.618 1.00 83.44 170 ALA A O 1
ATOM 1318 N N . PHE A 1 171 ? -8.131 4.540 -10.819 1.00 84.19 171 PHE A N 1
ATOM 1319 C CA . PHE A 1 171 ? -8.724 4.372 -12.150 1.00 84.19 171 PHE A CA 1
ATOM 1320 C C . PHE A 1 171 ? -8.630 5.622 -13.026 1.00 84.19 171 PHE A C 1
ATOM 1322 O O . PHE A 1 171 ? -8.384 5.492 -14.224 1.00 84.19 171 PHE A O 1
ATOM 1329 N N . ALA A 1 172 ? -8.772 6.828 -12.471 1.00 82.81 172 ALA A N 1
ATOM 1330 C CA . ALA A 1 172 ? -8.566 8.063 -13.227 1.00 82.81 172 ALA A CA 1
ATOM 1331 C C . ALA A 1 172 ? -7.132 8.148 -13.767 1.00 82.81 172 ALA A C 1
ATOM 1333 O O . ALA A 1 172 ? -6.929 8.523 -14.923 1.00 82.81 172 ALA A O 1
ATOM 1334 N N . THR A 1 173 ? -6.148 7.725 -12.971 1.00 75.31 173 THR A N 1
ATOM 1335 C CA . THR A 1 173 ? -4.744 7.658 -13.394 1.00 75.31 173 THR A CA 1
ATOM 1336 C C . THR A 1 173 ? -4.538 6.597 -14.472 1.00 75.31 173 THR A C 1
ATOM 1338 O O . THR A 1 173 ? -4.008 6.901 -15.542 1.00 75.31 173 THR A O 1
ATOM 1341 N N . ALA A 1 174 ? -5.043 5.383 -14.237 1.00 73.94 174 ALA A N 1
ATOM 1342 C CA . ALA A 1 174 ? -4.898 4.250 -15.147 1.00 73.94 174 ALA A CA 1
ATOM 1343 C C . ALA A 1 174 ? -5.586 4.445 -16.510 1.00 73.94 174 ALA A C 1
ATOM 1345 O O . ALA A 1 174 ? -5.087 3.969 -17.531 1.00 73.94 174 ALA A O 1
ATOM 1346 N N . LEU A 1 175 ? -6.757 5.091 -16.530 1.00 73.88 175 LEU A N 1
ATOM 1347 C CA . LEU A 1 175 ? -7.619 5.184 -17.714 1.00 73.88 175 LEU A CA 1
ATOM 1348 C C . LEU A 1 175 ? -7.566 6.554 -18.393 1.00 73.88 175 LEU A C 1
ATOM 1350 O O . LEU A 1 175 ? -7.678 6.626 -19.615 1.00 73.88 175 LEU A O 1
ATOM 1354 N N . GLY A 1 176 ? -7.437 7.628 -17.611 1.00 60.94 176 GLY A N 1
ATOM 1355 C CA . GLY A 1 176 ? -7.573 9.003 -18.088 1.00 60.94 176 GLY A CA 1
ATOM 1356 C C . GLY A 1 176 ? -6.251 9.748 -18.252 1.00 60.94 176 GLY A C 1
ATOM 1357 O O . GLY A 1 176 ? -6.077 10.443 -19.249 1.00 60.94 176 GLY A O 1
ATOM 1358 N N . LEU A 1 177 ? -5.327 9.620 -17.293 1.00 62.00 177 LEU A N 1
ATOM 1359 C CA . LEU A 1 177 ? -4.097 10.427 -17.272 1.00 62.00 177 LEU A CA 1
ATOM 1360 C C . LEU A 1 177 ? -2.935 9.774 -18.024 1.00 62.00 177 LEU A C 1
ATOM 1362 O O . LEU A 1 177 ? -2.180 10.472 -18.698 1.00 62.00 177 LEU A O 1
ATOM 1366 N N . ILE A 1 178 ? -2.805 8.447 -17.950 1.00 60.19 178 ILE A N 1
ATOM 1367 C CA . ILE A 1 178 ? -1.740 7.699 -18.631 1.00 60.19 178 ILE A CA 1
ATOM 1368 C C . ILE A 1 178 ? -2.377 6.584 -19.471 1.00 60.19 178 ILE A C 1
ATOM 1370 O O . ILE A 1 178 ? -2.296 5.400 -19.124 1.00 60.19 178 ILE A O 1
ATOM 1374 N N . PRO A 1 179 ? -3.054 6.929 -20.584 1.00 46.62 179 PRO A N 1
ATOM 1375 C CA . PRO A 1 179 ? -3.694 5.929 -21.419 1.00 46.62 179 PRO A CA 1
ATOM 1376 C C . PRO A 1 179 ? -2.633 4.951 -21.946 1.00 46.62 179 PRO A C 1
ATOM 1378 O O . PRO A 1 179 ? -1.773 5.329 -22.739 1.00 46.62 179 PRO A O 1
ATOM 1381 N N . ARG A 1 180 ? -2.760 3.678 -21.532 1.00 50.75 180 ARG A N 1
ATOM 1382 C CA . ARG A 1 180 ? -2.045 2.461 -21.993 1.00 50.75 180 ARG A CA 1
ATOM 1383 C C . ARG A 1 180 ? -0.856 1.932 -21.173 1.00 50.75 180 ARG A C 1
ATOM 1385 O O . ARG A 1 180 ? -0.317 0.913 -21.602 1.00 50.75 180 ARG A O 1
ATOM 1392 N N . LEU A 1 181 ? -0.438 2.513 -20.040 1.00 51.75 181 LEU A N 1
ATOM 1393 C CA . LEU A 1 181 ? 0.887 2.146 -19.486 1.00 51.75 181 LEU A CA 1
ATOM 1394 C C . LEU A 1 181 ? 1.010 1.712 -18.021 1.00 51.75 181 LEU A C 1
ATOM 1396 O O . LEU A 1 181 ? 2.080 1.218 -17.679 1.00 51.75 181 LEU A O 1
ATOM 1400 N N . GLU A 1 182 ? -0.024 1.747 -17.180 1.00 67.00 182 GLU A N 1
ATOM 1401 C CA . GLU A 1 182 ? 0.168 1.365 -15.768 1.00 67.00 182 GLU A CA 1
ATOM 1402 C C . GLU A 1 182 ? -0.723 0.199 -15.342 1.00 67.00 182 GLU A C 1
ATOM 1404 O O . GLU A 1 182 ? -1.776 0.366 -14.730 1.00 67.00 182 GLU A O 1
ATOM 1409 N N . TRP A 1 183 ? -0.271 -1.024 -15.652 1.00 79.75 183 TRP A N 1
ATOM 1410 C CA . TRP A 1 183 ? -0.859 -2.253 -15.100 1.00 79.75 183 TRP A CA 1
ATOM 1411 C C . TRP A 1 183 ? -0.932 -2.187 -13.572 1.00 79.75 183 TRP A C 1
ATOM 1413 O O . TRP A 1 183 ? -1.921 -2.627 -12.994 1.00 79.75 183 TRP A O 1
ATOM 1423 N N . SER A 1 184 ? 0.076 -1.576 -12.941 1.00 79.75 184 SER A N 1
ATOM 1424 C CA . SER A 1 184 ? 0.118 -1.291 -11.506 1.00 79.75 184 SER A CA 1
ATOM 1425 C C . SER A 1 184 ? -1.126 -0.536 -11.032 1.00 79.75 184 SER A C 1
ATOM 1427 O O . SER A 1 184 ? -1.769 -0.986 -10.093 1.00 79.75 184 SER A O 1
ATOM 1429 N N . GLN A 1 185 ? -1.533 0.544 -11.707 1.00 84.31 185 GLN A N 1
ATOM 1430 C CA . GLN A 1 185 ? -2.677 1.366 -11.289 1.00 84.31 185 GLN A CA 1
ATOM 1431 C C . GLN A 1 185 ? -4.031 0.683 -11.489 1.00 84.31 185 GLN A C 1
ATOM 1433 O O . GLN A 1 185 ? -4.938 0.874 -10.683 1.00 84.31 185 GLN A O 1
ATOM 1438 N N . ILE A 1 186 ? -4.175 -0.159 -12.518 1.00 87.56 186 ILE A N 1
ATOM 1439 C CA . ILE A 1 186 ? -5.386 -0.980 -12.685 1.00 87.56 186 ILE A CA 1
ATOM 1440 C C . ILE A 1 186 ? -5.493 -1.995 -11.540 1.00 87.56 186 ILE A C 1
ATOM 1442 O O . ILE A 1 186 ? -6.570 -2.167 -10.970 1.00 87.56 186 ILE A O 1
ATOM 1446 N N . ILE A 1 187 ? -4.378 -2.640 -11.183 1.00 89.38 187 ILE A N 1
ATOM 1447 C CA . ILE A 1 187 ? -4.324 -3.616 -10.087 1.00 89.38 187 ILE A CA 1
ATOM 1448 C C . ILE A 1 187 ? -4.605 -2.933 -8.742 1.00 89.38 187 ILE A C 1
ATOM 1450 O O . ILE A 1 187 ? -5.442 -3.424 -7.988 1.00 89.38 187 ILE A O 1
ATOM 1454 N N . VAL A 1 188 ? -3.987 -1.776 -8.474 1.00 88.19 188 VAL A N 1
ATOM 1455 C CA . VAL A 1 188 ? -4.244 -0.959 -7.273 1.00 88.19 188 VAL A CA 1
ATOM 1456 C C . VAL A 1 188 ? -5.706 -0.511 -7.214 1.00 88.19 188 VAL A C 1
ATOM 1458 O O . VAL A 1 188 ? -6.341 -0.643 -6.174 1.00 88.19 188 VAL A O 1
ATOM 1461 N N . GLY A 1 189 ? -6.289 -0.069 -8.333 1.00 88.25 189 GLY A N 1
ATOM 1462 C CA . GLY A 1 189 ? -7.711 0.281 -8.397 1.00 88.25 189 GLY A CA 1
ATOM 1463 C C . GLY A 1 189 ? -8.633 -0.898 -8.070 1.00 88.25 189 GLY A C 1
ATOM 1464 O O . GLY A 1 189 ? -9.607 -0.729 -7.339 1.00 88.25 189 GLY A O 1
ATOM 1465 N N . GLY A 1 190 ? -8.304 -2.103 -8.550 1.00 91.38 190 GLY A N 1
ATOM 1466 C CA . GLY A 1 190 ? -8.999 -3.336 -8.166 1.00 91.38 190 GLY A CA 1
ATOM 1467 C C . GLY A 1 190 ? -8.859 -3.666 -6.678 1.00 91.38 190 GLY A C 1
ATOM 1468 O O . GLY A 1 190 ? -9.853 -4.012 -6.043 1.00 91.38 190 GLY A O 1
ATOM 1469 N N . SER A 1 191 ? -7.658 -3.505 -6.114 1.00 92.50 191 SER A N 1
ATOM 1470 C CA . SER A 1 191 ? -7.395 -3.684 -4.678 1.00 92.50 191 SER A CA 1
ATOM 1471 C C . SER A 1 191 ? -8.236 -2.729 -3.829 1.00 92.50 191 SER A C 1
ATOM 1473 O O . SER A 1 191 ? -9.012 -3.191 -2.998 1.00 92.50 191 SER A O 1
ATOM 1475 N N . ASN A 1 192 ? -8.177 -1.421 -4.103 1.00 91.31 192 ASN A N 1
ATOM 1476 C CA . ASN A 1 192 ? -8.939 -0.392 -3.380 1.00 91.31 192 ASN A CA 1
ATOM 1477 C C . ASN A 1 192 ? -10.455 -0.637 -3.470 1.00 91.31 192 ASN A C 1
ATOM 1479 O O . ASN A 1 192 ? -11.195 -0.434 -2.508 1.00 91.31 192 ASN A O 1
ATOM 1483 N N . PHE A 1 193 ? -10.935 -1.131 -4.616 1.00 93.62 193 PHE A N 1
ATOM 1484 C CA . PHE A 1 193 ? -12.333 -1.529 -4.759 1.00 93.62 193 PHE A CA 1
ATOM 1485 C C . PHE A 1 193 ? -12.687 -2.746 -3.888 1.00 93.62 193 PHE A C 1
ATOM 1487 O O . PHE A 1 193 ? -13.767 -2.788 -3.300 1.00 93.62 193 PHE A O 1
ATOM 1494 N N . GLY A 1 194 ? -11.784 -3.720 -3.765 1.00 94.06 194 GLY A N 1
ATOM 1495 C CA . GLY A 1 194 ? -11.911 -4.813 -2.800 1.00 94.06 194 GLY A CA 1
ATOM 1496 C C . GLY A 1 194 ? -11.996 -4.307 -1.361 1.00 94.06 194 GLY A C 1
ATOM 1497 O O . GLY A 1 194 ? -12.913 -4.700 -0.639 1.00 94.06 194 GLY A O 1
ATOM 1498 N N . GLU A 1 195 ? -11.116 -3.380 -0.971 1.00 92.19 195 GLU A N 1
ATOM 1499 C CA . GLU A 1 195 ? -11.114 -2.770 0.368 1.00 92.19 195 GLU A CA 1
ATOM 1500 C C . GLU A 1 195 ? -12.436 -2.054 0.671 1.00 92.19 195 GLU A C 1
ATOM 1502 O O . GLU A 1 195 ? -13.041 -2.270 1.725 1.00 92.19 195 GLU A O 1
ATOM 1507 N N . LEU A 1 196 ? -12.947 -1.283 -0.297 1.00 91.94 196 LEU A N 1
ATOM 1508 C CA . LEU A 1 196 ? -14.264 -0.649 -0.229 1.00 91.94 196 LEU A CA 1
ATOM 1509 C C . LEU A 1 196 ? -15.373 -1.670 0.061 1.00 91.94 196 LEU A C 1
ATOM 1511 O O . LEU A 1 196 ? -16.205 -1.445 0.942 1.00 91.94 196 LEU A O 1
ATOM 1515 N N . LEU A 1 197 ? -15.403 -2.785 -0.677 1.00 93.94 197 LEU A N 1
ATOM 1516 C CA . LEU A 1 197 ? -16.409 -3.833 -0.498 1.00 93.94 197 LEU A CA 1
ATOM 1517 C C . LEU A 1 197 ? -16.272 -4.536 0.860 1.00 93.94 197 LEU A C 1
ATOM 1519 O O . LEU A 1 197 ? -17.292 -4.845 1.484 1.00 93.94 197 LEU A O 1
ATOM 1523 N N . GLY A 1 198 ? -15.042 -4.763 1.328 1.00 91.62 198 GLY A N 1
ATOM 1524 C CA . GLY A 1 198 ? -14.755 -5.348 2.638 1.00 91.62 198 GLY A CA 1
ATOM 1525 C C . GLY A 1 198 ? -15.268 -4.464 3.772 1.00 91.62 198 GLY A C 1
ATOM 1526 O O . GLY A 1 198 ? -16.093 -4.899 4.579 1.00 91.62 198 GLY A O 1
ATOM 1527 N N . ALA A 1 199 ? -14.875 -3.187 3.777 1.00 87.69 199 ALA A N 1
ATOM 1528 C CA . ALA A 1 199 ? -15.325 -2.206 4.763 1.00 87.69 199 ALA A CA 1
ATOM 1529 C C . ALA A 1 199 ? -16.852 -2.012 4.738 1.00 87.69 199 ALA A C 1
ATOM 1531 O O . ALA A 1 199 ? -17.501 -1.979 5.787 1.00 87.69 199 ALA A O 1
ATOM 1532 N N . PHE A 1 200 ? -17.453 -1.945 3.545 1.00 89.88 200 PHE A N 1
ATOM 1533 C CA . PHE A 1 200 ? -18.906 -1.851 3.390 1.00 89.88 200 PHE A CA 1
ATOM 1534 C C . PHE A 1 200 ? -19.632 -3.093 3.927 1.00 89.88 200 PHE A C 1
ATOM 1536 O O . PHE A 1 200 ? -20.676 -2.972 4.569 1.00 89.88 200 PHE A O 1
ATOM 1543 N N . SER A 1 201 ? -19.070 -4.287 3.728 1.00 90.00 201 SER A N 1
ATOM 1544 C CA . SER A 1 201 ? -19.644 -5.533 4.247 1.00 90.00 201 SER A CA 1
ATOM 1545 C C . SER A 1 201 ? -19.595 -5.595 5.770 1.00 90.00 201 SER A C 1
ATOM 1547 O O . SER A 1 201 ? -20.591 -5.974 6.386 1.00 90.00 201 SER A O 1
ATOM 1549 N N . VAL A 1 202 ? -18.488 -5.162 6.386 1.00 85.19 202 VAL A N 1
ATOM 1550 C CA . VAL A 1 202 ? -18.393 -5.023 7.848 1.00 85.19 202 VAL A CA 1
ATOM 1551 C C . VAL A 1 202 ? -19.435 -4.032 8.363 1.00 85.19 202 VAL A C 1
ATOM 1553 O O . VAL A 1 202 ? -20.117 -4.331 9.338 1.00 85.19 202 VAL A O 1
ATOM 1556 N N . PHE A 1 203 ? -19.623 -2.895 7.686 1.00 84.06 203 PHE A N 1
ATOM 1557 C CA . PHE A 1 203 ? -20.645 -1.913 8.053 1.00 84.06 203 PHE A CA 1
ATOM 1558 C C . PHE A 1 203 ? -22.067 -2.496 8.006 1.00 84.06 203 PHE A C 1
ATOM 1560 O O . PHE A 1 203 ? -22.822 -2.352 8.967 1.00 84.06 203 PHE A O 1
ATOM 1567 N N . LEU A 1 204 ? -22.434 -3.190 6.922 1.00 87.38 204 LEU A N 1
ATOM 1568 C CA . LEU A 1 204 ? -23.764 -3.796 6.780 1.00 87.38 204 LEU A CA 1
ATOM 1569 C C . LEU A 1 204 ? -24.012 -4.928 7.783 1.00 87.38 204 LEU A C 1
ATOM 1571 O O . LEU A 1 204 ? -25.123 -5.078 8.294 1.00 87.38 204 LEU A O 1
ATOM 1575 N N . LEU A 1 205 ? -22.987 -5.734 8.057 1.00 85.75 205 LEU A N 1
ATOM 1576 C CA . LEU A 1 205 ? -23.086 -6.925 8.898 1.00 85.75 205 LEU A CA 1
ATOM 1577 C C . LEU A 1 205 ? -22.664 -6.682 10.350 1.00 85.75 205 LEU A C 1
ATOM 1579 O O . LEU A 1 205 ? -22.644 -7.636 11.126 1.00 85.75 205 LEU A O 1
ATOM 1583 N N . ALA A 1 206 ? -22.408 -5.433 10.753 1.00 77.12 206 ALA A N 1
ATOM 1584 C CA . ALA A 1 206 ? -21.960 -5.076 12.103 1.00 77.12 206 ALA A CA 1
ATOM 1585 C C . ALA A 1 206 ? -22.897 -5.596 13.212 1.00 77.12 206 ALA A C 1
ATOM 1587 O O . ALA A 1 206 ? -22.449 -6.008 14.279 1.00 77.12 206 ALA A O 1
ATOM 1588 N N . ASN A 1 207 ? -24.207 -5.645 12.946 1.00 76.50 207 ASN A N 1
ATOM 1589 C CA . ASN A 1 207 ? -25.198 -6.155 13.901 1.00 76.50 207 ASN A CA 1
ATOM 1590 C C . ASN A 1 207 ? -25.202 -7.690 14.022 1.00 76.50 207 ASN A C 1
ATOM 1592 O O . ASN A 1 207 ? -25.683 -8.230 15.020 1.00 76.50 207 ASN A O 1
ATOM 1596 N N . TYR A 1 208 ? -24.692 -8.395 13.010 1.00 82.25 208 TYR A N 1
ATOM 1597 C CA . TYR A 1 208 ? -24.728 -9.856 12.912 1.00 82.25 208 TYR A CA 1
ATOM 1598 C C . TYR A 1 208 ? -23.379 -10.498 13.264 1.00 82.25 208 TYR A C 1
ATOM 1600 O O . TYR A 1 208 ? -23.320 -11.497 13.986 1.00 82.25 208 TYR A O 1
ATOM 1608 N N . VAL A 1 209 ? -22.282 -9.905 12.792 1.00 82.50 209 VAL A N 1
ATOM 1609 C CA . VAL A 1 209 ? -20.914 -10.368 13.029 1.00 82.50 209 VAL A CA 1
ATOM 1610 C C . VAL A 1 209 ? -20.243 -9.443 14.035 1.00 82.50 209 VAL A C 1
ATOM 1612 O O . VAL A 1 209 ? -19.661 -8.426 13.675 1.00 82.50 209 VAL A O 1
ATOM 1615 N N . LYS A 1 210 ? -20.344 -9.805 15.317 1.00 75.12 210 LYS A N 1
ATOM 1616 C CA . LYS A 1 210 ? -19.806 -8.998 16.424 1.00 75.12 210 LYS A CA 1
ATOM 1617 C C . LYS A 1 210 ? -18.318 -9.225 16.685 1.00 75.12 210 LYS A C 1
ATOM 1619 O O . LYS A 1 210 ? -17.683 -8.397 17.325 1.00 75.12 210 LYS A O 1
ATOM 1624 N N . THR A 1 211 ? -17.773 -10.354 16.237 1.00 81.62 211 THR A N 1
ATOM 1625 C CA . THR A 1 211 ? -16.369 -10.716 16.471 1.00 81.62 211 THR A CA 1
ATOM 1626 C C . THR A 1 211 ? -15.541 -10.538 15.200 1.00 81.62 211 THR A C 1
ATOM 1628 O O . THR A 1 211 ? -16.075 -10.710 14.104 1.00 81.62 211 THR A O 1
ATOM 1631 N N . PRO A 1 212 ? -14.237 -10.227 15.308 1.00 86.19 212 PRO A N 1
ATOM 1632 C CA . PRO A 1 212 ? -13.364 -10.096 14.138 1.00 86.19 212 PRO A CA 1
ATOM 1633 C C . PRO A 1 212 ? -12.969 -11.454 13.532 1.00 86.19 212 PRO A C 1
ATOM 1635 O O . PRO A 1 212 ? -12.546 -11.533 12.384 1.00 86.19 212 PRO A O 1
ATOM 1638 N N . ILE A 1 213 ? -13.130 -12.549 14.284 1.00 90.00 213 ILE A N 1
ATOM 1639 C CA . ILE A 1 213 ? -12.691 -13.908 13.922 1.00 90.00 213 ILE A CA 1
ATOM 1640 C C . ILE A 1 213 ? -13.189 -14.365 12.536 1.00 90.00 213 ILE A C 1
ATOM 1642 O O . ILE A 1 213 ? -12.372 -14.893 11.779 1.00 90.00 213 ILE A O 1
ATOM 1646 N N . PRO A 1 214 ? -14.469 -14.189 12.150 1.00 90.88 214 PRO A N 1
ATOM 1647 C CA . PRO A 1 214 ? -14.953 -14.658 10.852 1.00 90.88 214 PRO A CA 1
ATOM 1648 C C . PRO A 1 214 ? -14.288 -13.905 9.696 1.00 90.88 214 PRO A C 1
ATOM 1650 O O . PRO A 1 214 ? -13.934 -14.517 8.691 1.00 90.88 214 PRO A O 1
ATOM 1653 N N . TRP A 1 215 ? -14.060 -12.600 9.868 1.00 92.44 215 TRP A N 1
ATOM 1654 C CA . TRP A 1 215 ? -13.386 -11.752 8.889 1.00 92.44 215 TRP A CA 1
ATOM 1655 C C . TRP A 1 215 ? -11.904 -12.098 8.760 1.00 92.44 215 TRP A C 1
ATOM 1657 O O . TRP A 1 215 ? -11.422 -12.258 7.648 1.00 92.44 215 TRP A O 1
ATOM 1667 N N . LEU A 1 216 ? -11.209 -12.330 9.877 1.00 92.06 216 LEU A N 1
ATOM 1668 C CA . LEU A 1 216 ? -9.801 -12.748 9.880 1.00 92.06 216 LEU A CA 1
ATOM 1669 C C . LEU A 1 216 ? -9.587 -14.133 9.246 1.00 92.06 216 LEU A C 1
ATOM 1671 O O . LEU A 1 216 ? -8.575 -14.380 8.595 1.00 92.06 216 LEU A O 1
ATOM 1675 N N . ARG A 1 217 ? -10.539 -15.059 9.410 1.00 93.62 217 ARG A N 1
ATOM 1676 C CA . ARG A 1 217 ? -10.497 -16.362 8.722 1.00 93.62 217 ARG A CA 1
ATOM 1677 C C . ARG A 1 217 ? -10.703 -16.220 7.229 1.00 93.62 217 ARG A C 1
ATOM 1679 O O . ARG A 1 217 ? -10.036 -16.899 6.451 1.00 93.62 217 ARG A O 1
ATOM 1686 N N . LEU A 1 218 ? -11.654 -15.372 6.853 1.00 93.81 218 LEU A N 1
ATOM 1687 C CA . LEU A 1 218 ? -11.937 -15.074 5.463 1.00 93.81 218 LEU A CA 1
ATOM 1688 C C . LEU A 1 218 ? -10.715 -14.439 4.791 1.00 93.81 218 LEU A C 1
ATOM 1690 O O . LEU A 1 218 ? -10.319 -14.911 3.731 1.00 93.81 218 LEU A O 1
ATOM 1694 N N . ASP A 1 219 ? -10.080 -13.468 5.451 1.00 94.25 219 ASP A N 1
ATOM 1695 C CA . ASP A 1 219 ? -8.812 -12.856 5.044 1.00 94.25 219 ASP A CA 1
ATOM 1696 C C . ASP A 1 219 ? -7.723 -13.908 4.812 1.00 94.25 219 ASP A C 1
ATOM 1698 O O . ASP A 1 219 ? -7.218 -14.056 3.699 1.00 94.25 219 ASP A O 1
ATOM 1702 N N . ALA A 1 220 ? -7.455 -14.748 5.818 1.00 94.56 220 ALA A N 1
ATOM 1703 C CA . ALA A 1 220 ? -6.452 -15.802 5.716 1.00 94.56 220 ALA A CA 1
ATOM 1704 C C . ALA A 1 220 ? -6.670 -16.719 4.501 1.00 94.56 220 ALA A C 1
ATOM 1706 O O . ALA A 1 220 ? -5.713 -17.070 3.812 1.00 94.56 220 ALA A O 1
ATOM 1707 N N . ILE A 1 221 ? -7.913 -17.104 4.206 1.00 95.12 221 ILE A N 1
ATOM 1708 C CA . ILE A 1 221 ? -8.221 -17.953 3.046 1.00 95.12 221 ILE A CA 1
ATOM 1709 C C . ILE A 1 221 ? -8.076 -17.166 1.739 1.00 95.12 221 ILE A C 1
ATOM 1711 O O . ILE A 1 221 ? -7.506 -17.679 0.776 1.00 95.12 221 ILE A O 1
ATOM 1715 N N . MET A 1 222 ? -8.575 -15.930 1.692 1.00 94.81 222 MET A N 1
ATOM 1716 C CA . MET A 1 222 ? -8.531 -15.086 0.498 1.00 94.81 222 MET A CA 1
ATOM 1717 C C . MET A 1 222 ? -7.096 -14.743 0.088 1.00 94.81 222 MET A C 1
ATOM 1719 O O . MET A 1 222 ? -6.816 -14.738 -1.109 1.00 94.81 222 MET A O 1
ATOM 1723 N N . LEU A 1 223 ? -6.164 -14.584 1.037 1.00 93.62 223 LEU A N 1
ATOM 1724 C CA . LEU A 1 223 ? -4.732 -14.405 0.755 1.00 93.62 223 LEU A CA 1
ATOM 1725 C C . LEU A 1 223 ? -4.156 -15.508 -0.146 1.00 93.62 223 LEU A C 1
ATOM 1727 O O . LEU A 1 223 ? -3.284 -15.233 -0.968 1.00 93.62 223 LEU A O 1
ATOM 1731 N N . LEU A 1 224 ? -4.660 -16.746 -0.056 1.00 94.94 224 LEU A N 1
ATOM 1732 C CA . LEU A 1 224 ? -4.167 -17.869 -0.860 1.00 94.94 224 LEU A CA 1
ATOM 1733 C C . LEU A 1 224 ? -4.499 -17.740 -2.349 1.00 94.94 224 LEU A C 1
ATOM 1735 O O . LEU A 1 224 ? -3.885 -18.428 -3.159 1.00 94.94 224 LEU A O 1
ATOM 1739 N N . ILE A 1 225 ? -5.409 -16.844 -2.743 1.00 94.56 225 ILE A N 1
ATOM 1740 C CA . ILE A 1 225 ? -5.692 -16.576 -4.158 1.00 94.56 225 ILE A CA 1
ATOM 1741 C C . ILE A 1 225 ? -4.418 -16.123 -4.878 1.00 94.56 225 ILE A C 1
ATOM 1743 O O . ILE A 1 225 ? -4.222 -16.485 -6.029 1.00 94.56 225 ILE A O 1
ATOM 1747 N N . ILE A 1 226 ? -3.494 -15.432 -4.206 1.00 93.12 226 ILE A N 1
ATOM 1748 C CA . ILE A 1 226 ? -2.242 -14.933 -4.797 1.00 93.12 226 ILE A CA 1
ATOM 1749 C C . ILE A 1 226 ? -1.358 -16.033 -5.428 1.00 93.12 226 ILE A C 1
ATOM 1751 O O . ILE A 1 226 ? -0.500 -15.734 -6.261 1.00 93.12 226 ILE A O 1
ATOM 1755 N N . TRP A 1 227 ? -1.565 -17.309 -5.072 1.00 94.06 227 TRP A N 1
ATOM 1756 C CA . TRP A 1 227 ? -0.742 -18.444 -5.509 1.00 94.06 227 TRP A CA 1
ATOM 1757 C C . TRP A 1 227 ? -0.636 -18.597 -7.024 1.00 94.06 227 TRP A C 1
ATOM 1759 O O . TRP A 1 227 ? 0.335 -19.177 -7.506 1.00 94.06 227 TRP A O 1
ATOM 1769 N N . TYR A 1 228 ? -1.610 -18.099 -7.790 1.00 92.50 228 TYR A N 1
ATOM 1770 C CA . TYR A 1 228 ? -1.569 -18.209 -9.247 1.00 92.50 228 TYR A CA 1
ATOM 1771 C C . TYR A 1 228 ? -0.575 -17.222 -9.891 1.00 92.50 228 TYR A C 1
ATOM 1773 O O . TYR A 1 228 ? -0.104 -17.483 -10.998 1.00 92.50 228 TYR A O 1
ATOM 1781 N N . ILE A 1 229 ? -0.221 -16.117 -9.217 1.00 91.25 229 ILE A N 1
ATOM 1782 C CA . ILE A 1 229 ? 0.587 -15.023 -9.785 1.00 91.25 229 ILE A CA 1
ATOM 1783 C C . ILE A 1 229 ? 1.951 -15.495 -10.320 1.00 91.25 229 ILE A C 1
ATOM 1785 O O . ILE A 1 229 ? 2.263 -15.173 -11.470 1.00 91.25 229 ILE A O 1
ATOM 1789 N N . PRO A 1 230 ? 2.761 -16.292 -9.589 1.00 91.44 230 PRO A N 1
ATOM 1790 C CA . PRO A 1 230 ? 4.059 -16.753 -10.096 1.00 91.44 230 PRO A CA 1
ATOM 1791 C C . PRO A 1 230 ? 3.953 -17.614 -11.368 1.00 91.44 230 PRO A C 1
ATOM 1793 O O . PRO A 1 230 ? 4.884 -17.660 -12.181 1.00 91.44 230 PRO A O 1
ATOM 1796 N N . TYR A 1 231 ? 2.805 -18.270 -11.559 1.00 90.88 231 TYR A N 1
ATOM 1797 C CA . TYR A 1 231 ? 2.515 -19.164 -12.681 1.00 90.88 231 TYR A CA 1
ATOM 1798 C C . TYR A 1 231 ? 1.714 -18.489 -13.796 1.00 90.88 231 TYR A C 1
ATOM 1800 O O . TYR A 1 231 ? 1.461 -19.110 -14.825 1.00 90.88 231 TYR A O 1
ATOM 1808 N N . TYR A 1 232 ? 1.335 -17.221 -13.637 1.00 88.62 232 TYR A N 1
ATOM 1809 C CA . TYR A 1 232 ? 0.620 -16.477 -14.663 1.00 88.62 232 TYR A CA 1
ATOM 1810 C C . TYR A 1 232 ? 1.602 -15.936 -15.716 1.00 88.62 232 TYR A C 1
ATOM 1812 O O . TYR A 1 232 ? 2.671 -15.409 -15.393 1.00 88.62 232 TYR A O 1
ATOM 1820 N N . TYR A 1 233 ? 1.282 -16.093 -17.003 1.00 86.00 233 TYR A N 1
ATOM 1821 C CA . TYR A 1 233 ? 2.121 -15.653 -18.129 1.00 86.00 233 TYR A CA 1
ATOM 1822 C C . TYR A 1 233 ? 1.358 -14.632 -18.969 1.00 86.00 233 TYR A C 1
ATOM 1824 O O . TYR A 1 233 ? 0.805 -14.983 -20.010 1.00 86.00 233 TYR A O 1
ATOM 1832 N N . PRO A 1 234 ? 1.281 -13.375 -18.510 1.00 82.31 234 PRO A N 1
ATOM 1833 C CA . PRO A 1 234 ? 0.543 -12.367 -19.240 1.00 82.31 234 PRO A CA 1
ATOM 1834 C C . PRO A 1 234 ? 1.291 -11.936 -20.511 1.00 82.31 234 PRO A C 1
ATOM 1836 O O . PRO A 1 234 ? 2.502 -11.700 -20.485 1.00 82.31 234 PRO A O 1
ATOM 1839 N N . SER A 1 235 ? 0.563 -11.795 -21.619 1.00 77.56 235 SER A N 1
ATOM 1840 C CA . SER A 1 235 ? 1.094 -11.247 -22.871 1.00 77.56 235 SER A CA 1
ATOM 1841 C C . SER A 1 235 ? 1.418 -9.758 -22.717 1.00 77.56 235 SER A C 1
ATOM 1843 O O . SER A 1 235 ? 0.611 -8.975 -22.209 1.00 77.56 235 SER A O 1
ATOM 1845 N N . VAL A 1 236 ? 2.602 -9.344 -23.174 1.00 68.12 236 VAL A N 1
ATOM 1846 C CA . VAL A 1 236 ? 3.053 -7.948 -23.076 1.00 68.12 236 VAL A CA 1
ATOM 1847 C C . VAL A 1 236 ? 2.158 -7.048 -23.934 1.00 68.12 236 VAL A C 1
ATOM 1849 O O . VAL A 1 236 ? 2.007 -7.279 -25.129 1.00 68.12 236 VAL A O 1
ATOM 1852 N N . GLY A 1 237 ? 1.584 -6.003 -23.331 1.00 66.31 237 GLY A N 1
ATOM 1853 C CA . GLY A 1 237 ? 0.750 -5.012 -24.028 1.00 66.31 237 GLY A CA 1
ATOM 1854 C C . GLY A 1 237 ? -0.759 -5.275 -23.983 1.00 66.31 237 GLY A C 1
ATOM 1855 O O . GLY A 1 237 ? -1.534 -4.426 -24.421 1.00 66.31 237 GLY A O 1
ATOM 1856 N N . GLU A 1 238 ? -1.208 -6.391 -23.401 1.00 77.38 238 GLU A N 1
ATOM 1857 C CA . GLU A 1 238 ? -2.638 -6.674 -23.249 1.00 77.38 238 GLU A CA 1
ATOM 1858 C C . GLU A 1 238 ? -3.199 -6.183 -21.911 1.00 77.38 238 GLU A C 1
ATOM 1860 O O . GLU A 1 238 ? -3.097 -6.845 -20.881 1.00 77.38 238 GLU A O 1
ATOM 1865 N N . VAL A 1 239 ? -3.904 -5.049 -21.935 1.00 80.38 239 VAL A N 1
ATOM 1866 C CA . VAL A 1 239 ? -4.557 -4.462 -20.745 1.00 80.38 239 VAL A CA 1
ATOM 1867 C C . VAL A 1 239 ? -5.581 -5.412 -20.101 1.00 80.38 239 VAL A C 1
ATOM 1869 O O . VAL A 1 239 ? -5.830 -5.339 -18.900 1.00 80.38 239 VAL A O 1
ATOM 1872 N N . LYS A 1 240 ? -6.142 -6.357 -20.869 1.00 84.50 240 LYS A N 1
ATOM 1873 C CA . LYS A 1 240 ? -7.042 -7.401 -20.347 1.00 84.50 240 LYS A CA 1
ATOM 1874 C C . LYS A 1 240 ? -6.396 -8.209 -19.220 1.00 84.50 240 LYS A C 1
ATOM 1876 O O . LYS A 1 240 ? -7.069 -8.524 -18.245 1.00 84.50 240 LYS A O 1
ATOM 1881 N N . CYS A 1 241 ? -5.097 -8.493 -19.318 1.00 86.00 241 CYS A N 1
ATOM 1882 C CA . CYS A 1 241 ? -4.372 -9.221 -18.280 1.00 86.00 241 CYS A CA 1
ATOM 1883 C C . CYS A 1 241 ? -4.309 -8.434 -16.964 1.00 86.00 241 CYS A C 1
ATOM 1885 O O . CYS A 1 241 ? -4.460 -9.031 -15.902 1.00 86.00 241 CYS A O 1
ATOM 1887 N N . ALA A 1 242 ? -4.153 -7.108 -17.026 1.00 86.00 242 ALA A N 1
ATOM 1888 C CA . ALA A 1 242 ? -4.165 -6.253 -15.840 1.00 86.00 242 ALA A CA 1
ATOM 1889 C C . ALA A 1 242 ? -5.533 -6.270 -15.139 1.00 86.00 242 ALA A C 1
ATOM 1891 O O . ALA A 1 242 ? -5.592 -6.355 -13.918 1.00 86.00 242 ALA A O 1
ATOM 1892 N N . TRP A 1 243 ? -6.630 -6.268 -15.906 1.00 88.56 243 TRP A N 1
ATOM 1893 C CA . TRP A 1 243 ? -7.987 -6.384 -15.359 1.00 88.56 243 TRP A CA 1
ATOM 1894 C C . TRP A 1 243 ? -8.271 -7.743 -14.722 1.00 88.56 243 TRP A C 1
ATOM 1896 O O . TRP A 1 243 ? -8.951 -7.798 -13.702 1.00 88.56 243 TRP A O 1
ATOM 1906 N N . ILE A 1 244 ? -7.739 -8.831 -15.288 1.00 90.50 244 ILE A N 1
ATOM 1907 C CA . ILE A 1 244 ? -7.842 -10.163 -14.677 1.00 90.50 244 ILE A CA 1
ATOM 1908 C C . ILE A 1 244 ? -7.134 -10.163 -13.320 1.00 90.50 244 ILE A C 1
ATOM 1910 O O . ILE A 1 244 ? -7.722 -10.589 -12.329 1.00 90.50 244 ILE A O 1
ATOM 1914 N N . ILE A 1 245 ? -5.912 -9.623 -13.252 1.00 91.31 245 ILE A N 1
ATOM 1915 C CA . ILE A 1 245 ? -5.179 -9.525 -11.986 1.00 91.31 245 ILE A CA 1
ATOM 1916 C C . ILE A 1 245 ? -5.953 -8.652 -10.994 1.00 91.31 245 ILE A C 1
ATOM 1918 O O . ILE A 1 245 ? -6.220 -9.098 -9.881 1.00 91.31 245 ILE A O 1
ATOM 1922 N N . ALA A 1 246 ? -6.410 -7.470 -11.409 1.00 91.75 246 ALA A N 1
ATOM 1923 C CA . ALA A 1 246 ? -7.231 -6.592 -10.579 1.00 91.75 246 ALA A CA 1
ATOM 1924 C C . ALA A 1 246 ? -8.464 -7.318 -10.014 1.00 91.75 246 ALA A C 1
ATOM 1926 O O . ALA A 1 246 ? -8.727 -7.234 -8.818 1.00 91.75 246 ALA A O 1
ATOM 1927 N N . ALA A 1 247 ? -9.167 -8.107 -10.834 1.00 93.62 247 ALA A N 1
ATOM 1928 C CA . ALA A 1 247 ? -10.328 -8.879 -10.397 1.00 93.62 247 ALA A CA 1
ATOM 1929 C C . ALA A 1 247 ? -9.984 -9.933 -9.332 1.00 93.62 247 ALA A C 1
ATOM 1931 O O . ALA A 1 247 ? -10.773 -10.155 -8.418 1.00 93.62 247 ALA A O 1
ATOM 1932 N N . THR A 1 248 ? -8.807 -10.559 -9.410 1.00 93.69 248 THR A N 1
ATOM 1933 C CA . THR A 1 248 ? -8.350 -11.507 -8.375 1.00 93.69 248 THR A CA 1
ATOM 1934 C C . THR A 1 248 ? -7.856 -10.833 -7.097 1.00 93.69 248 THR A C 1
ATOM 1936 O O . THR A 1 248 ? -7.875 -11.468 -6.048 1.00 93.69 248 THR A O 1
ATOM 1939 N N . PHE A 1 249 ? -7.447 -9.563 -7.161 1.00 93.81 249 PHE A N 1
ATOM 1940 C CA . PHE A 1 249 ? -7.065 -8.783 -5.983 1.00 93.81 249 PHE A CA 1
ATOM 1941 C C . PHE A 1 249 ? -8.282 -8.274 -5.203 1.00 93.81 249 PHE A C 1
ATOM 1943 O O . PHE A 1 249 ? -8.183 -8.130 -3.994 1.00 93.81 249 PHE A O 1
ATOM 1950 N N . ILE A 1 250 ? -9.448 -8.102 -5.842 1.00 95.94 250 ILE A N 1
ATOM 1951 C CA . ILE A 1 250 ? -10.700 -7.727 -5.155 1.00 95.94 250 ILE A CA 1
ATOM 1952 C C . ILE A 1 250 ? -10.989 -8.618 -3.931 1.00 95.94 250 ILE A C 1
ATOM 1954 O O . ILE A 1 250 ? -11.154 -8.066 -2.847 1.00 95.94 250 ILE A O 1
ATOM 1958 N N . PRO A 1 251 ? -11.064 -9.963 -4.036 1.00 96.12 251 PRO A N 1
ATOM 1959 C CA . PRO A 1 251 ? -11.319 -10.806 -2.869 1.00 96.12 251 PRO A CA 1
ATOM 1960 C C . PRO A 1 251 ? -10.174 -10.767 -1.851 1.00 96.12 251 PRO A C 1
ATOM 1962 O O . PRO A 1 251 ? -10.444 -10.777 -0.659 1.00 96.12 251 PRO A O 1
ATOM 1965 N N . ILE A 1 252 ? -8.914 -10.675 -2.288 1.00 94.81 252 ILE A N 1
ATOM 1966 C CA . ILE A 1 252 ? -7.765 -10.565 -1.374 1.00 94.81 252 ILE A CA 1
ATOM 1967 C C . ILE A 1 252 ? -7.923 -9.319 -0.492 1.00 94.81 252 ILE A C 1
ATOM 1969 O O . ILE A 1 252 ? -7.934 -9.415 0.733 1.00 94.81 252 ILE A O 1
ATOM 1973 N N . SER A 1 253 ? -8.125 -8.161 -1.114 1.00 95.00 253 SER A N 1
ATOM 1974 C CA . SER A 1 253 ? -8.222 -6.880 -0.415 1.00 95.00 253 SER A CA 1
ATOM 1975 C C . SER A 1 253 ? -9.549 -6.707 0.330 1.00 95.00 253 SER A C 1
ATOM 1977 O O . SER A 1 253 ? -9.599 -6.026 1.351 1.00 95.00 253 SER A O 1
ATOM 1979 N N . PHE A 1 254 ? -10.616 -7.379 -0.117 1.00 95.69 254 PHE A N 1
ATOM 1980 C CA . PHE A 1 254 ? -11.858 -7.517 0.648 1.00 95.69 254 PHE A CA 1
ATOM 1981 C C . PHE A 1 254 ? -11.601 -8.170 2.005 1.00 95.69 254 PHE A C 1
ATOM 1983 O O . PHE A 1 254 ? -12.037 -7.643 3.029 1.00 95.69 254 PHE A O 1
ATOM 1990 N N . GLY A 1 255 ? -10.913 -9.318 2.000 1.00 94.06 255 GLY A N 1
ATOM 1991 C CA . GLY A 1 255 ? -10.563 -10.054 3.210 1.00 94.06 255 GLY A CA 1
ATOM 1992 C C . GLY A 1 255 ? -9.732 -9.189 4.148 1.00 94.06 255 GLY A C 1
ATOM 1993 O O . GLY A 1 255 ? -10.122 -8.998 5.300 1.00 94.06 255 GLY A O 1
ATOM 1994 N N . TRP A 1 256 ? -8.673 -8.580 3.610 1.00 92.75 256 TRP A N 1
ATOM 1995 C CA . TRP A 1 256 ? -7.781 -7.698 4.358 1.00 92.75 256 TRP A CA 1
ATOM 1996 C C . TRP A 1 256 ? -8.548 -6.548 5.022 1.00 92.75 256 TRP A C 1
ATOM 1998 O O . TRP A 1 256 ? -8.522 -6.423 6.248 1.00 92.75 256 TRP A O 1
ATOM 2008 N N . ALA A 1 257 ? -9.286 -5.734 4.261 1.00 91.31 257 ALA A N 1
ATOM 2009 C CA . ALA A 1 257 ? -9.992 -4.581 4.823 1.00 91.31 257 ALA A CA 1
ATOM 2010 C C . ALA A 1 257 ? -11.078 -4.987 5.827 1.00 91.31 257 ALA A C 1
ATOM 2012 O O . ALA A 1 257 ? -11.233 -4.347 6.867 1.00 91.31 257 ALA A O 1
ATOM 2013 N N . ALA A 1 258 ? -11.820 -6.065 5.557 1.00 90.62 258 ALA A N 1
ATOM 2014 C CA . ALA A 1 258 ? -12.818 -6.557 6.498 1.00 90.62 258 ALA A CA 1
ATOM 2015 C C . ALA A 1 258 ? -12.175 -7.045 7.811 1.00 90.62 258 ALA A C 1
ATOM 2017 O O . ALA A 1 258 ? -12.693 -6.778 8.902 1.00 90.62 258 ALA A O 1
ATOM 2018 N N . GLY A 1 259 ? -11.031 -7.729 7.717 1.00 89.00 259 GLY A N 1
ATOM 2019 C CA . GLY A 1 259 ? -10.222 -8.151 8.856 1.00 89.00 259 GLY A CA 1
ATOM 2020 C C . GLY A 1 259 ? -9.715 -6.966 9.678 1.00 89.00 259 GLY A C 1
ATOM 2021 O O . GLY A 1 259 ? -9.962 -6.919 10.881 1.00 89.00 259 GLY A O 1
ATOM 2022 N N . ASP A 1 260 ? -9.082 -5.983 9.033 1.00 86.88 260 ASP A N 1
ATOM 2023 C CA . ASP A 1 260 ? -8.491 -4.816 9.701 1.00 86.88 260 ASP A CA 1
ATOM 2024 C C . ASP A 1 260 ? -9.554 -3.936 10.375 1.00 86.88 260 ASP A C 1
ATOM 2026 O O . ASP A 1 260 ? -9.474 -3.664 11.574 1.00 86.88 260 ASP A O 1
ATOM 2030 N N . VAL A 1 261 ? -10.622 -3.570 9.653 1.00 83.44 261 VAL A N 1
ATOM 2031 C CA . VAL A 1 261 ? -11.704 -2.729 10.197 1.00 83.44 261 VAL A CA 1
ATOM 2032 C C . VAL A 1 261 ? -12.393 -3.412 11.381 1.00 83.44 261 VAL A C 1
ATOM 2034 O O . VAL A 1 261 ? -12.654 -2.768 12.400 1.00 83.44 261 VAL A O 1
ATOM 2037 N N . SER A 1 262 ? -12.677 -4.717 11.282 1.00 85.25 262 SER A N 1
ATOM 2038 C CA . SER A 1 262 ? -13.337 -5.448 12.371 1.00 85.25 262 SER A CA 1
ATOM 2039 C C . SER A 1 262 ? -12.423 -5.660 13.583 1.00 85.25 262 SER A C 1
ATOM 2041 O O . SER A 1 262 ? -12.880 -5.519 14.720 1.00 85.25 262 SER A O 1
ATOM 2043 N N . LEU A 1 263 ? -11.136 -5.955 13.371 1.00 85.12 263 LEU A N 1
ATOM 2044 C CA . LEU A 1 263 ? -10.162 -6.143 14.446 1.00 85.12 263 LEU A CA 1
ATOM 2045 C C . LEU A 1 263 ? -9.854 -4.827 15.166 1.00 85.12 263 LEU A C 1
ATOM 2047 O O . LEU A 1 263 ? -9.851 -4.799 16.396 1.00 85.12 263 LEU A O 1
ATOM 2051 N N . ALA A 1 264 ? -9.654 -3.735 14.425 1.00 80.19 264 ALA A N 1
ATOM 2052 C CA . ALA A 1 264 ? -9.423 -2.414 14.997 1.00 80.19 264 ALA A CA 1
ATOM 2053 C C . ALA A 1 264 ? -10.611 -1.966 15.862 1.00 80.19 264 ALA A C 1
ATOM 2055 O O . ALA A 1 264 ? -10.410 -1.560 17.008 1.00 80.19 264 ALA A O 1
ATOM 2056 N N . ALA A 1 265 ? -11.845 -2.117 15.365 1.00 75.88 265 ALA A N 1
ATOM 2057 C CA . ALA A 1 265 ? -13.054 -1.802 16.128 1.00 75.88 265 ALA A CA 1
ATOM 2058 C C . ALA A 1 265 ? -13.177 -2.655 17.405 1.00 75.88 265 ALA A C 1
ATOM 2060 O O . ALA A 1 265 ? -13.543 -2.151 18.471 1.00 75.88 265 ALA A O 1
ATOM 2061 N N . TYR A 1 266 ? -12.830 -3.943 17.322 1.00 79.19 266 TYR A N 1
ATOM 2062 C CA . TYR A 1 266 ? -12.836 -4.850 18.469 1.00 79.19 266 TYR A CA 1
ATOM 2063 C C . TYR A 1 266 ? -11.801 -4.450 19.535 1.00 79.19 266 TYR A C 1
ATOM 2065 O O . TYR A 1 266 ? -12.153 -4.312 20.707 1.00 79.19 266 TYR A O 1
ATOM 2073 N N . ILE A 1 267 ? -10.550 -4.189 19.136 1.00 77.38 267 ILE A N 1
ATOM 2074 C CA . ILE A 1 267 ? -9.474 -3.736 20.036 1.00 77.38 267 ILE A CA 1
ATOM 2075 C C . ILE A 1 267 ? -9.854 -2.414 20.713 1.00 77.38 267 ILE A C 1
ATOM 2077 O O . ILE A 1 267 ? -9.713 -2.281 21.928 1.00 77.38 267 ILE A O 1
ATOM 2081 N N . GLN A 1 268 ? -10.385 -1.454 19.950 1.00 71.06 268 GLN A N 1
ATOM 2082 C CA . GLN A 1 268 ? -10.842 -0.167 20.481 1.00 71.06 268 GLN A CA 1
ATOM 2083 C C . GLN A 1 268 ? -11.960 -0.336 21.517 1.00 71.06 268 GLN A C 1
ATOM 2085 O O . GLN A 1 268 ? -11.929 0.314 22.561 1.00 71.06 268 GLN A O 1
ATOM 2090 N N . THR A 1 269 ? -12.912 -1.240 21.270 1.00 70.69 269 THR A N 1
ATOM 2091 C CA . THR A 1 269 ? -14.023 -1.505 22.197 1.00 70.69 269 THR A CA 1
ATOM 2092 C C . THR A 1 269 ? -13.536 -2.152 23.495 1.00 70.69 269 THR A C 1
ATOM 2094 O O . THR A 1 269 ? -13.956 -1.741 24.575 1.00 70.69 269 THR A O 1
ATOM 2097 N N . LEU A 1 270 ? -12.633 -3.137 23.414 1.00 72.12 270 LEU A N 1
ATOM 2098 C CA . LEU A 1 270 ? -12.068 -3.799 24.595 1.00 72.12 270 LEU A CA 1
ATOM 2099 C C . LEU A 1 270 ? -11.229 -2.847 25.448 1.00 72.12 270 LEU A C 1
ATOM 2101 O O . LEU A 1 270 ? -11.430 -2.742 26.657 1.00 72.12 270 LEU A O 1
ATOM 2105 N N . LEU A 1 271 ? -10.287 -2.142 24.824 1.00 68.69 271 LEU A N 1
ATOM 2106 C CA . LEU A 1 271 ? -9.353 -1.282 25.546 1.00 68.69 271 LEU A CA 1
ATOM 2107 C C . LEU A 1 271 ? -10.039 -0.012 26.070 1.00 68.69 271 LEU A C 1
ATOM 2109 O O . LEU A 1 271 ? -9.694 0.451 27.154 1.00 68.69 271 LEU A O 1
ATOM 2113 N N . GLY A 1 272 ? -11.061 0.499 25.374 1.00 66.56 272 GLY A N 1
ATOM 2114 C CA . GLY A 1 272 ? -11.89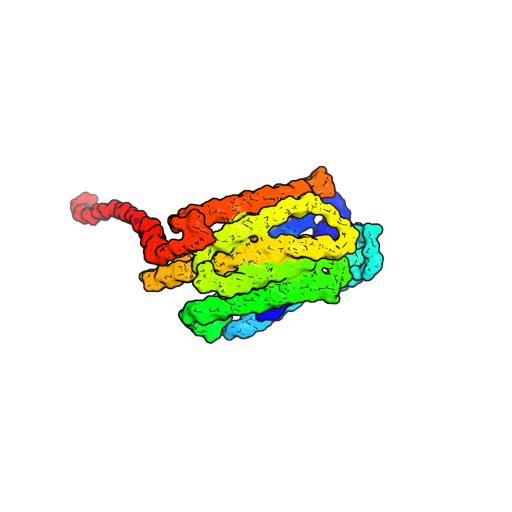7 1.592 25.877 1.00 66.56 272 GLY A CA 1
ATOM 2115 C C . GLY A 1 272 ? -12.654 1.229 27.162 1.00 66.56 272 GLY A C 1
ATOM 2116 O O . GLY A 1 272 ? -12.900 2.094 28.000 1.00 66.56 272 GLY A O 1
ATOM 2117 N N . ARG A 1 273 ? -12.977 -0.055 27.375 1.00 66.56 273 ARG A N 1
ATOM 2118 C CA . ARG A 1 273 ? -13.550 -0.527 28.648 1.00 66.56 273 ARG A CA 1
ATOM 2119 C C . ARG A 1 273 ? -12.506 -0.566 29.764 1.00 66.56 273 ARG A C 1
ATOM 2121 O O . ARG A 1 273 ? -12.829 -0.179 30.882 1.00 66.56 273 ARG A O 1
ATOM 2128 N N . LEU A 1 274 ? -11.269 -0.974 29.478 1.00 65.38 274 LEU A N 1
ATOM 2129 C CA . LEU A 1 274 ? -10.179 -0.978 30.469 1.00 65.38 274 LEU A CA 1
ATOM 2130 C C . LEU A 1 274 ? -9.774 0.441 30.900 1.00 65.38 274 LEU A C 1
ATOM 2132 O O . LEU A 1 274 ? -9.539 0.682 32.079 1.00 65.38 274 LEU A O 1
ATOM 2136 N N . GLU A 1 275 ? -9.792 1.405 29.977 1.00 62.94 275 GLU A N 1
ATOM 2137 C CA . GLU A 1 275 ? -9.520 2.825 30.254 1.00 62.94 275 GLU A CA 1
ATOM 2138 C C . GLU A 1 275 ? -10.535 3.452 31.231 1.00 62.94 275 GLU A C 1
ATOM 2140 O O . GLU A 1 275 ? -10.231 4.416 31.926 1.00 62.94 275 GLU A O 1
ATOM 2145 N N . SER A 1 276 ? -11.736 2.875 31.357 1.00 59.06 276 SER A N 1
ATOM 2146 C CA . SER A 1 276 ? -12.702 3.306 32.376 1.00 59.06 276 SER A CA 1
ATOM 2147 C C . SER A 1 276 ? -12.306 2.926 33.813 1.00 59.06 276 SER A C 1
ATOM 2149 O O . SER A 1 276 ? -12.847 3.508 34.756 1.00 59.06 276 SER A O 1
ATOM 2151 N N . LYS A 1 277 ? -11.365 1.982 33.992 1.00 58.84 277 LYS A N 1
ATOM 2152 C CA . LYS A 1 277 ? -10.920 1.478 35.302 1.00 58.84 277 LYS A CA 1
ATOM 2153 C C . LYS A 1 277 ? -9.642 2.153 35.814 1.00 58.84 277 LYS A C 1
ATOM 2155 O O . LYS A 1 277 ? -9.572 2.419 37.011 1.00 58.84 277 LYS A O 1
ATOM 2160 N N . ASP A 1 278 ? -8.694 2.493 34.937 1.00 57.28 278 ASP A N 1
ATOM 2161 C CA . ASP A 1 278 ? -7.419 3.134 35.304 1.00 57.28 278 ASP A CA 1
ATOM 2162 C C . ASP A 1 278 ? -7.289 4.555 34.737 1.00 57.28 278 ASP A C 1
ATOM 2164 O O . ASP A 1 278 ? -7.395 4.776 33.5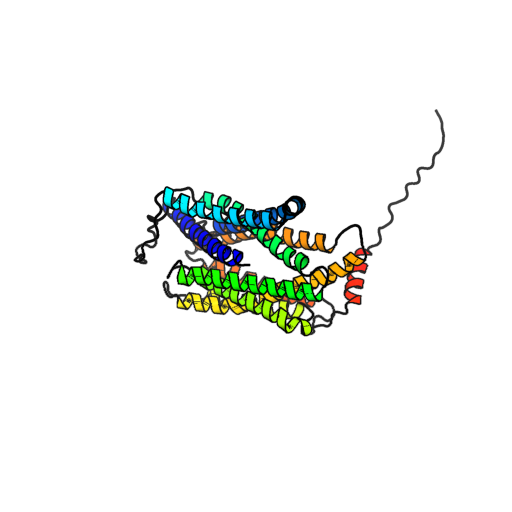34 1.00 57.28 278 ASP A O 1
ATOM 2168 N N . LYS A 1 279 ? -7.048 5.546 35.610 1.00 59.03 279 LYS A N 1
ATOM 2169 C CA . LYS A 1 279 ? -7.021 6.977 35.235 1.00 59.03 279 LYS A CA 1
ATOM 2170 C C . LYS A 1 279 ? -5.638 7.518 34.867 1.00 59.03 279 LYS A C 1
ATOM 2172 O O . LYS A 1 279 ? -5.559 8.619 34.326 1.00 59.03 279 LYS A O 1
ATOM 2177 N N . GLU A 1 280 ? -4.564 6.803 35.199 1.00 58.66 280 GLU A N 1
ATOM 2178 C CA . GLU A 1 280 ? -3.196 7.340 35.101 1.00 58.66 280 GLU A CA 1
ATOM 2179 C C . GLU A 1 280 ? -2.471 6.970 33.799 1.00 58.66 280 GLU A C 1
ATOM 2181 O O . GLU A 1 280 ? -1.589 7.707 33.357 1.00 58.66 280 GLU A O 1
ATOM 2186 N N . VAL A 1 281 ? -2.863 5.878 33.137 1.00 63.06 281 VAL A N 1
ATOM 2187 C CA . VAL A 1 281 ? -2.264 5.413 31.878 1.00 63.06 281 VAL A CA 1
ATOM 2188 C C . VAL A 1 281 ? -3.381 4.952 30.951 1.00 63.06 281 VAL A C 1
ATOM 2190 O O . VAL A 1 281 ? -4.229 4.187 31.382 1.00 63.06 281 VAL A O 1
ATOM 2193 N N . SER A 1 282 ? -3.378 5.391 29.686 1.00 68.94 282 SER A N 1
ATOM 2194 C CA . SER A 1 282 ? -4.314 4.909 28.656 1.00 68.94 282 SER A CA 1
ATOM 2195 C C . SER A 1 282 ? -3.778 3.606 28.044 1.00 68.94 282 SER A C 1
ATOM 2197 O O . SER A 1 282 ? -2.846 3.664 27.227 1.00 68.94 282 SER A O 1
ATOM 2199 N N . PRO A 1 283 ? -4.332 2.423 28.383 1.00 69.75 283 PRO A N 1
ATOM 2200 C CA . PRO A 1 283 ? -3.857 1.151 27.835 1.00 69.75 283 PRO A CA 1
ATOM 2201 C C . PRO A 1 283 ? -4.130 1.067 26.329 1.00 69.75 283 PRO A C 1
ATOM 2203 O O . PRO A 1 283 ? -3.321 0.531 25.572 1.00 69.75 283 PRO A O 1
ATOM 2206 N N . LEU A 1 284 ? -5.231 1.685 25.877 1.00 68.19 284 LEU A N 1
ATOM 2207 C CA . LEU A 1 284 ? -5.575 1.838 24.464 1.00 68.19 284 LEU A CA 1
ATOM 2208 C C . LEU A 1 284 ? -4.474 2.572 23.692 1.00 68.19 284 LEU A C 1
ATOM 2210 O O . LEU A 1 284 ? -4.000 2.075 22.670 1.00 68.19 284 LEU A O 1
ATOM 2214 N N . GLY A 1 285 ? -4.044 3.735 24.192 1.00 69.44 285 GLY A N 1
ATOM 2215 C CA . GLY A 1 285 ? -2.981 4.516 23.566 1.00 69.44 285 GLY A CA 1
ATOM 2216 C C . GLY A 1 285 ? -1.656 3.754 23.500 1.00 69.44 285 GLY A C 1
ATOM 2217 O O . GLY A 1 285 ? -1.009 3.743 22.453 1.00 69.44 285 GLY A O 1
ATOM 2218 N N . ALA A 1 286 ? -1.281 3.072 24.586 1.00 72.62 286 ALA A N 1
ATOM 2219 C CA . ALA A 1 286 ? -0.033 2.317 24.668 1.00 72.62 286 ALA A CA 1
ATOM 2220 C C . ALA A 1 286 ? 0.008 1.127 23.691 1.00 72.62 286 ALA A C 1
ATOM 2222 O O . ALA A 1 286 ? 0.968 0.990 22.930 1.00 72.62 286 ALA A O 1
ATOM 2223 N N . VAL A 1 287 ? -1.044 0.300 23.656 1.00 75.56 287 VAL A N 1
ATOM 2224 C CA . VAL A 1 287 ? -1.116 -0.878 22.771 1.00 75.56 287 VAL A CA 1
ATOM 2225 C C . VAL A 1 287 ? -1.140 -0.458 21.304 1.00 75.56 287 VAL A C 1
ATOM 2227 O O . VAL A 1 287 ? -0.387 -0.998 20.495 1.00 75.56 287 VAL A O 1
ATOM 2230 N N . MET A 1 288 ? -1.953 0.541 20.955 1.00 72.75 288 MET A N 1
ATOM 2231 C CA . MET A 1 288 ? -2.036 1.028 19.576 1.00 72.75 288 MET A CA 1
ATOM 2232 C C . MET A 1 288 ? -0.712 1.643 19.109 1.00 72.75 288 MET A C 1
ATOM 2234 O O . MET A 1 288 ? -0.288 1.392 17.981 1.00 72.75 288 MET A O 1
ATOM 2238 N N . ALA A 1 289 ? -0.025 2.401 19.972 1.00 74.88 289 ALA A N 1
ATOM 2239 C CA . ALA A 1 289 ? 1.287 2.964 19.659 1.00 74.88 289 ALA A CA 1
ATOM 2240 C C . ALA A 1 289 ? 2.353 1.875 19.468 1.00 74.88 289 ALA A C 1
ATOM 2242 O O . ALA A 1 289 ? 3.147 1.964 18.528 1.00 74.88 289 ALA A O 1
ATOM 2243 N N . PHE A 1 290 ? 2.358 0.841 20.317 1.00 81.19 290 PHE A N 1
ATOM 2244 C CA . PHE A 1 290 ? 3.276 -0.290 20.196 1.00 81.19 290 PHE A CA 1
ATOM 2245 C C . PHE A 1 290 ? 3.061 -1.048 18.883 1.00 81.19 290 PHE A C 1
ATOM 2247 O O . PHE A 1 290 ? 3.993 -1.157 18.090 1.00 81.19 290 PHE A O 1
ATOM 2254 N N . LEU A 1 291 ? 1.830 -1.496 18.608 1.00 82.25 291 LEU A N 1
ATOM 2255 C CA . LEU A 1 291 ? 1.503 -2.256 17.397 1.00 82.25 291 LEU A CA 1
ATOM 2256 C C . LEU A 1 291 ? 1.859 -1.478 16.126 1.00 82.25 291 LEU A C 1
ATOM 2258 O O . LEU A 1 291 ? 2.477 -2.025 15.213 1.00 82.25 291 LEU A O 1
ATOM 2262 N N . TYR A 1 292 ? 1.524 -0.187 16.089 1.00 79.50 292 TYR A N 1
ATOM 2263 C CA . TYR A 1 292 ? 1.819 0.669 14.945 1.00 79.50 292 TYR A CA 1
ATOM 2264 C C . TYR A 1 292 ? 3.327 0.884 14.748 1.00 79.50 292 TYR A C 1
ATOM 2266 O O . TYR A 1 292 ? 3.833 0.750 13.633 1.00 79.50 292 TYR A O 1
ATOM 2274 N N . SER A 1 293 ? 4.069 1.151 15.828 1.00 80.06 293 SER A N 1
ATOM 2275 C CA . SER A 1 293 ? 5.524 1.350 15.766 1.00 80.06 293 SER A CA 1
ATOM 2276 C C . SER A 1 293 ? 6.253 0.072 15.350 1.00 80.06 293 SER A C 1
ATOM 2278 O O . SER A 1 293 ? 7.135 0.115 14.493 1.00 80.06 293 SER A O 1
ATOM 2280 N N . SER A 1 294 ? 5.858 -1.078 15.906 1.00 86.56 294 SER A N 1
ATOM 2281 C CA . SER A 1 294 ? 6.395 -2.384 15.521 1.00 86.56 294 SER A CA 1
ATOM 2282 C C . SER A 1 294 ? 6.129 -2.683 14.048 1.00 86.56 294 SER A C 1
ATOM 2284 O O . SER A 1 294 ? 7.055 -3.075 13.342 1.00 86.56 294 SER A O 1
ATOM 2286 N N . TYR A 1 295 ? 4.907 -2.436 13.565 1.00 87.31 295 TYR A N 1
ATOM 2287 C CA . TYR A 1 295 ? 4.559 -2.585 12.152 1.00 87.31 295 TYR A CA 1
ATOM 2288 C C . TYR A 1 295 ? 5.480 -1.756 11.247 1.00 87.31 295 TYR A C 1
ATOM 2290 O O . TYR A 1 295 ? 6.066 -2.298 10.312 1.00 87.31 295 TYR A O 1
ATOM 2298 N N . ILE A 1 296 ? 5.671 -0.469 11.548 1.00 86.62 296 ILE A N 1
ATOM 2299 C CA . ILE A 1 296 ? 6.500 0.427 10.730 1.00 86.62 296 ILE A CA 1
ATOM 2300 C C . ILE A 1 296 ? 7.963 -0.009 10.710 1.00 86.62 296 ILE A C 1
ATOM 2302 O O . ILE A 1 296 ? 8.579 -0.012 9.647 1.00 86.62 296 ILE A O 1
ATOM 2306 N N . ILE A 1 297 ? 8.524 -0.389 11.861 1.00 87.94 297 ILE A N 1
ATOM 2307 C CA . ILE A 1 297 ? 9.917 -0.847 11.947 1.00 87.94 297 ILE A CA 1
ATOM 2308 C C . ILE A 1 297 ? 10.100 -2.132 11.139 1.00 87.94 297 ILE A C 1
ATOM 2310 O O . ILE A 1 297 ? 11.030 -2.228 10.337 1.00 87.94 297 ILE A O 1
ATOM 2314 N N . ILE A 1 298 ? 9.197 -3.103 11.315 1.00 91.12 298 ILE A N 1
ATOM 2315 C CA . ILE A 1 298 ? 9.232 -4.360 10.564 1.00 91.12 298 ILE A CA 1
ATOM 2316 C C . ILE A 1 298 ? 9.117 -4.067 9.069 1.00 91.12 298 ILE A C 1
ATOM 2318 O O . ILE A 1 298 ? 9.921 -4.577 8.299 1.00 91.12 298 ILE A O 1
ATOM 2322 N N . TYR A 1 299 ? 8.183 -3.210 8.656 1.00 88.50 299 TYR A N 1
ATOM 2323 C CA . TYR A 1 299 ? 7.983 -2.848 7.256 1.00 88.50 299 TYR A CA 1
ATOM 2324 C C . TYR A 1 299 ? 9.217 -2.161 6.653 1.00 88.50 299 TYR A C 1
ATOM 2326 O O . TYR A 1 299 ? 9.695 -2.562 5.594 1.00 88.50 299 TYR A O 1
ATOM 2334 N N . ALA A 1 300 ? 9.792 -1.176 7.346 1.00 89.19 300 ALA A N 1
ATOM 2335 C CA . ALA A 1 300 ? 10.953 -0.426 6.874 1.00 89.19 300 ALA A CA 1
ATOM 2336 C C . ALA A 1 300 ? 12.213 -1.292 6.711 1.00 89.19 300 ALA A C 1
ATOM 2338 O O . ALA A 1 300 ? 13.047 -0.994 5.860 1.00 89.19 300 ALA A O 1
ATOM 2339 N N . ILE A 1 301 ? 12.345 -2.362 7.502 1.00 91.56 301 ILE A N 1
ATOM 2340 C CA . ILE A 1 301 ? 13.468 -3.307 7.424 1.00 91.56 301 ILE A CA 1
ATOM 2341 C C . ILE A 1 301 ? 13.174 -4.439 6.432 1.00 91.56 301 ILE A C 1
ATOM 2343 O O . ILE A 1 301 ? 14.022 -4.777 5.608 1.00 91.56 301 ILE A O 1
ATOM 2347 N N . ALA A 1 302 ? 11.986 -5.040 6.497 1.00 92.19 302 ALA A N 1
ATOM 2348 C CA . ALA A 1 302 ? 11.632 -6.192 5.678 1.00 92.19 302 ALA A CA 1
ATOM 2349 C C . ALA A 1 302 ? 11.508 -5.823 4.197 1.00 92.19 302 ALA A C 1
ATOM 2351 O O . ALA A 1 302 ? 11.937 -6.598 3.346 1.00 92.19 302 ALA A O 1
ATOM 2352 N N . ASN A 1 303 ? 10.974 -4.642 3.875 1.00 91.25 303 ASN A N 1
ATOM 2353 C CA . ASN A 1 303 ? 10.688 -4.263 2.493 1.00 91.25 303 ASN A CA 1
ATOM 2354 C C . ASN A 1 303 ? 11.962 -4.129 1.621 1.00 91.25 303 ASN A C 1
ATOM 2356 O O . ASN A 1 303 ? 12.015 -4.756 0.562 1.00 91.25 303 ASN A O 1
ATOM 2360 N N . PRO A 1 304 ? 13.043 -3.439 2.053 1.00 92.88 304 PRO A N 1
ATOM 2361 C CA . PRO A 1 304 ? 14.316 -3.439 1.321 1.00 92.88 304 PRO A CA 1
ATOM 2362 C C . PRO A 1 304 ? 14.975 -4.820 1.250 1.00 92.88 304 PRO A C 1
ATOM 2364 O O . PRO A 1 304 ? 15.554 -5.170 0.224 1.00 92.88 304 PRO A O 1
ATOM 2367 N N . LEU A 1 305 ? 14.892 -5.623 2.320 1.00 94.19 305 LEU A N 1
ATOM 2368 C CA . LEU A 1 305 ? 15.490 -6.963 2.353 1.00 94.19 305 LEU A CA 1
ATOM 2369 C C . LEU A 1 305 ? 14.807 -7.920 1.369 1.00 94.19 305 LEU A C 1
ATOM 2371 O O . LEU A 1 305 ? 15.489 -8.654 0.653 1.00 94.19 305 LEU A O 1
ATOM 2375 N N . LEU A 1 306 ? 13.474 -7.884 1.300 1.00 92.81 306 LEU A N 1
ATOM 2376 C CA . LEU A 1 306 ? 12.698 -8.630 0.312 1.00 92.81 306 LEU A CA 1
ATOM 2377 C C . LEU A 1 306 ? 12.992 -8.130 -1.105 1.00 92.81 306 LEU A C 1
ATOM 2379 O O . LEU A 1 306 ? 13.188 -8.943 -2.005 1.00 92.81 306 LEU A O 1
ATOM 2383 N N . GLY A 1 307 ? 13.111 -6.813 -1.293 1.00 92.69 307 GLY A N 1
ATOM 2384 C CA . GLY A 1 307 ? 13.523 -6.221 -2.564 1.00 92.69 307 GLY A CA 1
ATOM 2385 C C . GLY A 1 307 ? 14.890 -6.727 -3.030 1.00 92.69 307 GLY A C 1
ATOM 2386 O O . GLY A 1 307 ? 15.018 -7.247 -4.136 1.00 92.69 307 GLY A O 1
ATOM 2387 N N . LYS A 1 308 ? 15.889 -6.703 -2.142 1.00 94.25 308 LYS A N 1
ATOM 2388 C CA . LYS A 1 308 ? 17.236 -7.229 -2.401 1.00 94.25 308 LYS A CA 1
ATOM 2389 C C . LYS A 1 308 ? 17.232 -8.719 -2.741 1.00 94.25 308 LYS A C 1
ATOM 2391 O O . LYS A 1 308 ? 17.999 -9.163 -3.595 1.00 94.25 308 LYS A O 1
ATOM 2396 N N . TYR A 1 309 ? 16.380 -9.502 -2.081 1.00 94.62 309 TYR A N 1
ATOM 2397 C CA . TYR A 1 309 ? 16.194 -10.911 -2.416 1.00 94.62 309 TYR A CA 1
ATOM 2398 C C . TYR A 1 309 ? 15.654 -11.083 -3.844 1.00 94.62 309 TYR A C 1
ATOM 2400 O O . TYR A 1 309 ? 16.212 -11.865 -4.617 1.00 94.62 309 TYR A O 1
ATOM 2408 N N . ILE A 1 310 ? 14.624 -10.317 -4.219 1.00 93.69 310 ILE A N 1
ATOM 2409 C CA . ILE A 1 310 ? 14.046 -10.348 -5.568 1.00 93.69 310 ILE A CA 1
ATOM 2410 C C . ILE A 1 310 ? 15.093 -9.951 -6.615 1.00 93.69 310 ILE A C 1
ATOM 2412 O O . ILE A 1 310 ? 15.269 -10.675 -7.597 1.00 93.69 310 ILE A O 1
ATOM 2416 N N . ASP A 1 311 ? 15.832 -8.865 -6.383 1.00 92.94 311 ASP A N 1
ATOM 2417 C CA . ASP A 1 311 ? 16.912 -8.416 -7.266 1.00 92.94 311 ASP A CA 1
ATOM 2418 C C . ASP A 1 311 ? 18.000 -9.492 -7.414 1.00 92.94 311 ASP A C 1
ATOM 2420 O O . ASP A 1 311 ? 18.453 -9.785 -8.520 1.00 92.94 311 ASP A O 1
ATOM 2424 N N . SER A 1 312 ? 18.405 -10.147 -6.321 1.00 93.44 312 SER A N 1
ATOM 2425 C CA . SER A 1 312 ? 19.413 -11.215 -6.365 1.00 93.44 312 SER A CA 1
ATOM 2426 C C . SER A 1 312 ? 18.960 -12.423 -7.192 1.00 93.44 312 SER A C 1
ATOM 2428 O O . SER A 1 312 ? 19.769 -13.039 -7.894 1.00 93.44 312 SER A O 1
ATOM 2430 N N . VAL A 1 313 ? 17.681 -12.790 -7.115 1.00 93.19 313 VAL A N 1
ATOM 2431 C CA . VAL A 1 313 ? 17.118 -13.882 -7.919 1.00 93.19 313 VAL A CA 1
ATOM 2432 C C . VAL A 1 313 ? 16.993 -13.462 -9.382 1.00 93.19 313 VAL A C 1
ATOM 2434 O O . VAL A 1 313 ? 17.340 -14.238 -10.274 1.00 93.19 313 VAL A O 1
ATOM 2437 N N . TYR A 1 314 ? 16.568 -12.227 -9.646 1.00 91.12 314 TYR A N 1
ATOM 2438 C CA . TYR A 1 314 ? 16.483 -11.691 -11.001 1.00 91.12 314 TYR A CA 1
ATOM 2439 C C . TYR A 1 314 ? 17.853 -11.662 -11.686 1.00 91.12 314 TYR A C 1
ATOM 2441 O O . TYR A 1 314 ? 17.994 -12.168 -12.796 1.00 91.12 314 TYR A O 1
ATOM 2449 N N . ASN A 1 315 ? 18.883 -11.170 -10.995 1.00 90.44 315 ASN A N 1
ATOM 2450 C CA . ASN A 1 315 ? 20.244 -11.086 -11.525 1.00 90.44 315 ASN A CA 1
ATOM 2451 C C . ASN A 1 315 ? 20.887 -12.467 -11.772 1.00 90.44 315 ASN A C 1
ATOM 2453 O O . ASN A 1 315 ? 21.773 -12.581 -12.614 1.00 90.44 315 ASN A O 1
ATOM 2457 N N . SER A 1 316 ? 20.455 -13.517 -11.062 1.00 91.50 316 SER A N 1
ATOM 2458 C CA . SER A 1 316 ? 20.993 -14.880 -11.223 1.00 91.50 316 SER A CA 1
ATOM 2459 C C . SER A 1 316 ? 20.227 -15.738 -12.233 1.00 91.50 316 SER A C 1
ATOM 2461 O O . SER A 1 316 ? 20.829 -16.571 -12.905 1.00 91.50 316 SER A O 1
ATOM 2463 N N . THR A 1 317 ? 18.912 -15.550 -12.355 1.00 90.12 317 THR A N 1
ATOM 2464 C CA . THR A 1 317 ? 18.041 -16.403 -13.188 1.00 90.12 317 THR A CA 1
ATOM 2465 C C . THR A 1 317 ? 17.490 -15.702 -14.430 1.00 90.12 317 THR A C 1
ATOM 2467 O O . THR A 1 317 ? 16.905 -16.354 -15.293 1.00 90.12 317 THR A O 1
ATOM 2470 N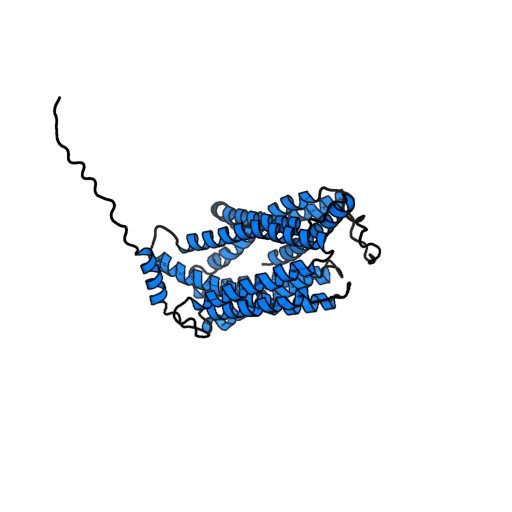 N . GLY A 1 318 ? 17.626 -14.376 -14.521 1.00 85.75 318 GLY A N 1
ATOM 2471 C CA . GLY A 1 318 ? 16.999 -13.551 -15.555 1.00 85.75 318 GLY A CA 1
ATOM 2472 C C . GLY A 1 318 ? 15.475 -13.428 -15.417 1.00 85.75 318 GLY A C 1
ATOM 2473 O O . GLY A 1 318 ? 14.815 -12.919 -16.322 1.00 85.75 318 GLY A O 1
ATOM 2474 N N . SER A 1 319 ? 14.886 -13.908 -14.314 1.00 87.88 319 SER A N 1
ATOM 2475 C CA . SER A 1 319 ? 13.440 -13.889 -14.083 1.00 87.88 319 SER A CA 1
ATOM 2476 C C . SER A 1 319 ? 13.093 -13.584 -12.628 1.00 87.88 319 SER A C 1
ATOM 2478 O O . SER A 1 319 ? 13.722 -14.075 -11.699 1.00 87.88 319 SER A O 1
ATOM 2480 N N . VAL A 1 320 ? 12.024 -12.814 -12.420 1.00 88.88 320 VAL A N 1
ATOM 2481 C CA . VAL A 1 320 ? 11.490 -12.498 -11.082 1.00 88.88 320 VAL A CA 1
ATOM 2482 C C . VAL A 1 320 ? 10.603 -13.634 -10.540 1.00 88.88 320 VAL A C 1
ATOM 2484 O O . VAL A 1 320 ? 10.323 -13.705 -9.346 1.00 88.88 320 VAL A O 1
ATOM 2487 N N . ARG A 1 321 ? 10.180 -14.580 -11.390 1.00 89.88 321 ARG A N 1
ATOM 2488 C CA . ARG A 1 321 ? 9.213 -15.633 -11.025 1.00 89.88 321 ARG A CA 1
ATOM 2489 C C . ARG A 1 321 ?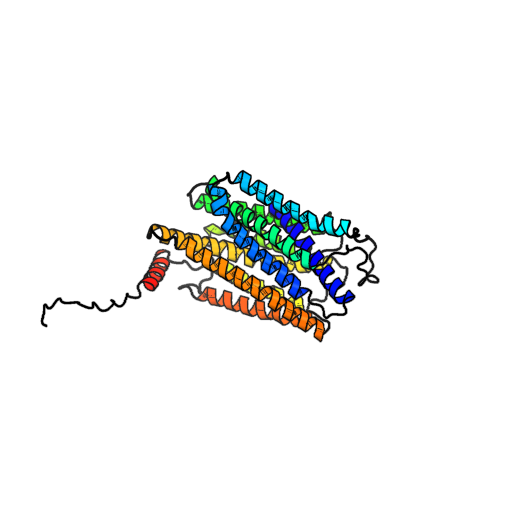 9.645 -16.510 -9.847 1.00 89.88 321 ARG A C 1
ATOM 2491 O O . ARG A 1 321 ? 8.816 -16.699 -8.960 1.00 89.88 321 ARG A O 1
ATOM 2498 N N . PRO A 1 322 ? 10.890 -17.025 -9.777 1.00 92.19 322 PRO A N 1
ATOM 2499 C CA . PRO A 1 322 ? 11.296 -17.845 -8.638 1.00 92.19 322 PRO A CA 1
ATOM 2500 C C . PRO A 1 322 ? 11.266 -17.052 -7.326 1.00 92.19 322 PRO A C 1
ATOM 2502 O O . PRO A 1 322 ? 10.948 -17.610 -6.279 1.00 92.19 322 PRO A O 1
ATOM 2505 N N . ALA A 1 323 ? 11.518 -15.739 -7.384 1.00 92.62 323 ALA A N 1
ATOM 2506 C CA . ALA A 1 323 ? 11.381 -14.872 -6.223 1.00 92.62 323 ALA A CA 1
ATOM 2507 C C . ALA A 1 323 ? 9.911 -14.737 -5.805 1.00 92.62 323 ALA A C 1
ATOM 2509 O O . ALA A 1 323 ? 9.615 -14.894 -4.626 1.00 92.62 323 ALA A O 1
ATOM 2510 N N . LEU A 1 324 ? 8.990 -14.545 -6.762 1.00 92.50 324 LEU A N 1
ATOM 2511 C CA . LEU A 1 324 ? 7.545 -14.470 -6.497 1.00 92.50 324 LEU A CA 1
ATOM 2512 C C . LEU A 1 324 ? 6.972 -15.763 -5.911 1.00 92.50 324 LEU A C 1
ATOM 2514 O O . LEU A 1 324 ? 6.040 -15.701 -5.116 1.00 92.50 324 LEU A O 1
ATOM 2518 N N . VAL A 1 325 ? 7.516 -16.934 -6.252 1.00 94.56 325 VAL A N 1
ATOM 2519 C CA . VAL A 1 325 ? 7.117 -18.183 -5.580 1.00 94.56 325 VAL A CA 1
ATOM 2520 C C . VAL A 1 325 ? 7.402 -18.084 -4.080 1.00 94.56 325 VAL A C 1
ATOM 2522 O O . VAL A 1 325 ? 6.540 -18.410 -3.272 1.00 94.56 325 VAL A O 1
ATOM 2525 N N . ASN A 1 326 ? 8.567 -17.575 -3.686 1.00 93.25 326 ASN A N 1
ATOM 2526 C CA . ASN A 1 326 ? 8.916 -17.477 -2.272 1.00 93.25 326 ASN A CA 1
ATOM 2527 C C . ASN A 1 326 ? 8.214 -16.306 -1.563 1.00 93.25 326 ASN A C 1
ATOM 2529 O O . ASN A 1 326 ? 7.730 -16.481 -0.447 1.00 93.25 326 ASN A O 1
ATOM 2533 N N . THR A 1 327 ? 8.106 -15.141 -2.204 1.00 91.06 327 THR A N 1
ATOM 2534 C CA . THR A 1 327 ? 7.548 -13.927 -1.583 1.00 91.06 327 THR A CA 1
ATOM 2535 C C . THR A 1 327 ? 6.029 -13.817 -1.701 1.00 91.06 327 THR A C 1
ATOM 2537 O O . THR A 1 327 ? 5.363 -13.467 -0.735 1.00 91.06 327 THR A O 1
ATOM 2540 N N . ALA A 1 328 ? 5.445 -14.131 -2.857 1.00 89.75 328 ALA A N 1
ATOM 2541 C CA . ALA A 1 328 ? 4.000 -14.044 -3.050 1.00 89.75 328 ALA A CA 1
ATOM 2542 C C . ALA A 1 328 ? 3.297 -15.353 -2.669 1.00 89.75 328 ALA A C 1
ATOM 2544 O O . ALA A 1 328 ? 2.266 -15.302 -2.020 1.00 89.75 328 ALA A O 1
ATOM 2545 N N . ALA A 1 329 ? 3.830 -16.532 -3.009 1.00 91.94 329 ALA A N 1
ATOM 2546 C CA . ALA A 1 329 ? 3.139 -17.788 -2.694 1.00 91.94 329 ALA A CA 1
ATOM 2547 C C . ALA A 1 329 ? 3.494 -18.331 -1.297 1.00 91.94 329 ALA A C 1
ATOM 2549 O O . ALA A 1 329 ? 2.622 -18.427 -0.431 1.00 91.94 329 ALA A O 1
ATOM 2550 N N . VAL A 1 330 ? 4.762 -18.669 -1.040 1.00 94.19 330 VAL A N 1
ATOM 2551 C CA . VAL A 1 330 ? 5.181 -19.322 0.215 1.00 94.19 330 VAL A CA 1
ATOM 2552 C C . VAL A 1 330 ? 4.973 -18.407 1.420 1.00 94.19 330 VAL A C 1
ATOM 2554 O O . VAL A 1 330 ? 4.291 -18.798 2.364 1.00 94.19 330 VAL A O 1
ATOM 2557 N N . GLN A 1 331 ? 5.503 -17.182 1.392 1.00 93.38 331 GLN A N 1
ATOM 2558 C CA . GLN A 1 331 ? 5.379 -16.247 2.513 1.00 93.38 331 GLN A CA 1
ATOM 2559 C C . GLN A 1 331 ? 3.911 -15.925 2.842 1.00 93.38 331 GLN A C 1
ATOM 2561 O O . GLN A 1 331 ? 3.540 -15.987 4.014 1.00 93.38 331 GLN A O 1
ATOM 2566 N N . LEU A 1 332 ? 3.053 -15.647 1.849 1.00 92.38 332 LEU A N 1
ATOM 2567 C CA . LEU A 1 332 ? 1.628 -15.395 2.116 1.00 92.38 332 LEU A CA 1
ATOM 2568 C C . LEU A 1 332 ? 0.882 -16.655 2.576 1.00 92.38 332 LEU A C 1
ATOM 2570 O O . LEU A 1 332 ? -0.055 -16.537 3.357 1.00 92.38 332 LEU A O 1
ATOM 2574 N N . THR A 1 333 ? 1.325 -17.859 2.195 1.00 95.44 333 THR A N 1
ATOM 2575 C CA . THR A 1 333 ? 0.796 -19.113 2.767 1.00 95.44 333 THR A CA 1
ATOM 2576 C C . THR A 1 333 ? 1.152 -19.235 4.247 1.00 95.44 333 THR A C 1
ATOM 2578 O O . THR A 1 333 ? 0.298 -19.579 5.060 1.00 95.44 333 THR A O 1
ATOM 2581 N N . VAL A 1 334 ? 2.396 -18.918 4.623 1.00 95.75 334 VAL A N 1
ATOM 2582 C CA . VAL A 1 334 ? 2.822 -18.914 6.031 1.00 95.75 334 VAL A CA 1
ATOM 2583 C C . VAL A 1 334 ? 2.015 -17.889 6.828 1.00 95.75 334 VAL A C 1
ATOM 2585 O O . VAL A 1 334 ? 1.499 -18.228 7.889 1.00 95.75 334 VAL A O 1
ATOM 2588 N N . ILE A 1 335 ? 1.838 -16.674 6.299 1.00 93.25 335 ILE A N 1
ATOM 2589 C CA . ILE A 1 335 ? 1.022 -15.627 6.934 1.00 93.25 335 ILE A CA 1
ATOM 2590 C C . ILE A 1 335 ? -0.435 -16.080 7.063 1.00 93.25 335 ILE A C 1
ATOM 2592 O O . ILE A 1 335 ? -0.995 -15.994 8.151 1.00 93.25 335 ILE A O 1
ATOM 2596 N N . SER A 1 336 ? -1.026 -16.628 6.000 1.00 94.81 336 SER A N 1
ATOM 2597 C CA . SER A 1 336 ? -2.380 -17.192 6.005 1.00 94.81 336 SER A CA 1
ATOM 2598 C C . SER A 1 336 ? -2.549 -18.228 7.121 1.00 94.81 336 SER A C 1
ATOM 2600 O O . SER A 1 336 ? -3.454 -18.110 7.945 1.00 94.81 336 SER A O 1
ATOM 2602 N N . VAL A 1 337 ? -1.627 -19.190 7.227 1.00 95.50 337 VAL A N 1
ATOM 2603 C CA . VAL A 1 337 ? -1.645 -20.214 8.281 1.00 95.50 337 VAL A CA 1
ATOM 2604 C C . VAL A 1 337 ? -1.480 -19.594 9.669 1.00 95.50 337 VAL A C 1
ATOM 2606 O O . VAL A 1 337 ? -2.217 -19.956 10.584 1.00 95.50 337 VAL A O 1
ATOM 2609 N N . MET A 1 338 ? -0.558 -18.643 9.841 1.00 94.06 338 MET A N 1
ATOM 2610 C CA . MET A 1 338 ? -0.346 -17.960 11.120 1.00 94.06 338 MET A CA 1
ATOM 2611 C C . MET A 1 338 ? -1.586 -17.185 11.569 1.00 94.06 338 MET A C 1
ATOM 2613 O O . MET A 1 338 ? -1.988 -17.310 12.727 1.00 94.06 338 MET A O 1
ATOM 2617 N N . VAL A 1 339 ? -2.214 -16.422 10.670 1.00 91.62 339 VAL A N 1
ATOM 2618 C CA . VAL A 1 339 ? -3.444 -15.671 10.956 1.00 91.62 339 VAL A CA 1
ATOM 2619 C C . VAL A 1 339 ? -4.570 -16.645 11.285 1.00 91.62 339 VAL A C 1
ATOM 2621 O O . VAL A 1 339 ? -5.213 -16.509 12.325 1.00 91.62 339 VAL A O 1
ATOM 2624 N N . PHE A 1 340 ? -4.757 -17.685 10.469 1.00 92.75 340 PHE A N 1
ATOM 2625 C CA . PHE A 1 340 ? -5.814 -18.674 10.660 1.00 92.75 340 PHE A CA 1
ATOM 2626 C C . PHE A 1 340 ? -5.686 -19.410 11.999 1.00 92.75 340 PHE A C 1
ATOM 2628 O O . PHE A 1 340 ? -6.662 -19.486 12.747 1.00 92.75 340 PHE A O 1
ATOM 2635 N N . ILE A 1 341 ? -4.487 -19.888 12.349 1.00 91.88 341 ILE A N 1
ATOM 2636 C CA . ILE A 1 341 ? -4.216 -20.535 13.642 1.00 91.88 341 ILE A CA 1
ATOM 2637 C C . ILE A 1 341 ? -4.398 -19.543 14.795 1.00 91.88 341 ILE A C 1
ATOM 2639 O O . ILE A 1 341 ? -4.995 -19.898 15.811 1.00 91.88 341 ILE A O 1
ATOM 2643 N N . SER A 1 342 ? -3.970 -18.286 14.638 1.00 89.12 342 SER A N 1
ATOM 2644 C CA . SER A 1 342 ? -4.186 -17.247 15.655 1.00 89.12 342 SER A CA 1
ATOM 2645 C C . SER A 1 342 ? -5.675 -17.021 15.934 1.00 89.12 342 SER A C 1
ATOM 2647 O O . SER A 1 342 ? -6.059 -16.789 17.080 1.00 89.12 342 SER A O 1
ATOM 2649 N N . THR A 1 343 ? -6.546 -17.194 14.930 1.00 87.81 343 THR A N 1
ATOM 2650 C CA . THR A 1 343 ? -8.003 -17.130 15.139 1.00 87.81 343 THR A CA 1
ATOM 2651 C C . THR A 1 343 ? -8.567 -18.281 15.975 1.00 87.81 343 THR A C 1
ATOM 2653 O O . THR A 1 343 ? -9.743 -18.234 16.315 1.00 87.81 343 THR A O 1
ATOM 2656 N N . MET A 1 344 ? -7.788 -19.322 16.288 1.00 85.62 344 MET A N 1
ATOM 2657 C CA . MET A 1 344 ? -8.215 -20.466 17.106 1.00 85.62 344 MET A CA 1
ATOM 2658 C C . MET A 1 344 ? -7.826 -20.340 18.584 1.00 85.62 344 MET A C 1
ATOM 2660 O O . MET A 1 344 ? -8.257 -21.161 19.389 1.00 85.62 344 MET A O 1
ATOM 2664 N N . ILE A 1 345 ? -7.036 -19.325 18.946 1.00 82.62 345 ILE A N 1
ATOM 2665 C CA . ILE A 1 345 ? -6.563 -19.103 20.320 1.00 82.62 345 ILE A CA 1
ATOM 2666 C C . ILE A 1 345 ? -7.704 -18.724 21.289 1.00 82.62 345 ILE A C 1
ATOM 2668 O O . ILE A 1 345 ? -7.719 -19.247 22.406 1.00 82.62 345 ILE A O 1
ATOM 2672 N N . PRO A 1 346 ? -8.670 -17.848 20.933 1.00 75.25 346 PRO A N 1
ATOM 2673 C CA . PRO A 1 346 ? -9.718 -17.452 21.875 1.00 75.25 346 PRO A CA 1
ATOM 2674 C C . PRO A 1 346 ? -10.629 -18.624 22.283 1.00 75.25 346 PRO A C 1
ATOM 2676 O O . PRO A 1 346 ? -10.983 -19.479 21.468 1.00 75.25 346 PRO A O 1
ATOM 2679 N N . LYS A 1 347 ? -11.072 -18.661 23.547 1.00 61.88 347 LYS A N 1
ATOM 2680 C CA . LYS A 1 347 ? -12.029 -19.680 24.020 1.00 61.88 347 LYS A CA 1
ATOM 2681 C C . LYS A 1 347 ? -13.324 -19.605 23.201 1.00 61.88 347 LYS A C 1
ATOM 2683 O O . LYS A 1 347 ? -13.850 -18.527 22.948 1.00 61.88 347 LYS A O 1
ATOM 2688 N N . GLY A 1 348 ? -13.824 -20.759 22.756 1.00 67.56 348 GLY A N 1
ATOM 2689 C CA . GLY A 1 348 ? -15.009 -20.844 21.893 1.00 67.56 348 GLY A CA 1
ATOM 2690 C C . GLY A 1 348 ? -14.755 -20.510 20.418 1.00 67.56 348 GLY A C 1
ATOM 2691 O O . GLY A 1 348 ? -15.677 -20.629 19.612 1.00 67.56 348 GLY A O 1
ATOM 2692 N N . ALA A 1 349 ? -13.520 -20.169 20.028 1.00 69.50 349 ALA A N 1
ATOM 2693 C CA . ALA A 1 349 ? -13.206 -19.730 18.673 1.00 69.50 349 ALA A CA 1
ATOM 2694 C C . ALA A 1 349 ? -13.491 -20.765 17.582 1.00 69.50 349 ALA A C 1
ATOM 2696 O O . ALA A 1 349 ? -13.644 -20.385 16.431 1.00 69.50 349 ALA A O 1
ATOM 2697 N N . ILE A 1 350 ? -13.612 -22.056 17.895 1.00 74.50 350 ILE A N 1
ATOM 2698 C CA . ILE A 1 350 ? -13.926 -23.096 16.899 1.00 74.50 350 ILE A CA 1
ATOM 2699 C C . ILE A 1 350 ? -15.287 -22.836 16.213 1.00 74.50 350 ILE A C 1
ATOM 2701 O O . ILE A 1 350 ? -15.493 -23.254 15.075 1.00 74.50 350 ILE A O 1
ATOM 2705 N N . ALA A 1 351 ? -16.193 -22.076 16.839 1.00 76.50 351 ALA A N 1
ATOM 2706 C CA . ALA A 1 351 ? -17.418 -21.620 16.187 1.00 76.50 351 ALA A CA 1
ATOM 2707 C C . ALA A 1 351 ? -17.131 -20.648 15.023 1.00 76.50 351 ALA A C 1
ATOM 2709 O O . ALA A 1 351 ? -16.198 -19.848 15.068 1.00 76.50 351 ALA A O 1
ATOM 2710 N N . CYS A 1 352 ? -17.968 -20.669 13.980 1.00 69.00 352 CYS A N 1
ATOM 2711 C CA . CYS A 1 352 ? -17.830 -19.756 12.838 1.00 69.00 352 CYS A CA 1
ATOM 2712 C C . CYS A 1 352 ? -18.036 -18.282 13.204 1.00 69.00 352 CYS A C 1
ATOM 2714 O O . CYS A 1 352 ? -17.482 -17.437 12.522 1.00 69.00 352 CYS A O 1
ATOM 2716 N N . ASN A 1 353 ? -18.818 -17.985 14.245 1.00 73.25 353 ASN A N 1
ATOM 2717 C CA . ASN A 1 353 ? -19.027 -16.650 14.811 1.00 73.25 353 ASN A CA 1
ATOM 2718 C C . ASN A 1 353 ? -19.227 -16.817 16.327 1.00 73.25 353 ASN A C 1
ATOM 2720 O O . ASN A 1 353 ? -20.366 -16.963 16.782 1.00 73.25 353 ASN A O 1
ATOM 2724 N N . PRO A 1 354 ? -18.139 -16.942 17.104 1.00 72.88 354 PRO A N 1
ATOM 2725 C CA . PRO A 1 354 ? -18.245 -17.183 18.535 1.00 72.88 354 PRO A CA 1
ATOM 2726 C C . PRO A 1 354 ? -18.884 -15.983 19.232 1.00 72.88 354 PRO A C 1
ATOM 2728 O O . PRO A 1 354 ? -18.638 -14.836 18.871 1.00 72.88 354 PRO A O 1
ATOM 2731 N N . LYS A 1 355 ? -19.690 -16.244 20.261 1.00 67.88 355 LYS A N 1
ATOM 2732 C CA . LYS A 1 355 ? -20.065 -15.207 21.223 1.00 67.88 355 LYS A CA 1
ATOM 2733 C C . LYS A 1 355 ? -18.916 -15.116 22.218 1.00 67.88 355 LYS A C 1
ATOM 2735 O O . LYS A 1 355 ? -18.671 -16.078 22.939 1.00 67.88 355 LYS A O 1
ATOM 2740 N N . LEU A 1 356 ? -18.172 -14.018 22.193 1.00 59.28 356 LEU A N 1
ATOM 2741 C CA . LEU A 1 356 ? -17.219 -13.722 23.256 1.00 59.28 356 LEU A CA 1
ATOM 2742 C C . LEU A 1 356 ? -18.048 -13.221 24.441 1.00 59.28 356 LEU A C 1
ATOM 2744 O O . LEU A 1 356 ? -18.790 -12.252 24.288 1.00 59.28 356 LEU A O 1
ATOM 2748 N N . ASP A 1 357 ? -18.003 -13.932 25.569 1.00 55.97 357 ASP A N 1
ATOM 2749 C CA . ASP A 1 357 ? -18.579 -13.425 26.815 1.00 55.97 357 ASP A CA 1
ATOM 2750 C C . ASP A 1 357 ? -17.720 -12.240 27.261 1.00 55.97 357 ASP A C 1
ATOM 2752 O O . ASP A 1 357 ? -16.568 -12.395 27.677 1.00 55.97 357 ASP A O 1
ATOM 2756 N N . ASP A 1 358 ? -18.293 -11.052 27.096 1.00 52.81 358 ASP A N 1
ATOM 2757 C CA . ASP A 1 358 ? -17.664 -9.750 27.304 1.00 52.81 358 ASP A CA 1
ATOM 2758 C C . ASP A 1 358 ? -17.042 -9.593 28.707 1.00 52.81 358 ASP A C 1
ATOM 2760 O O . ASP A 1 358 ? -16.046 -8.883 28.851 1.00 52.81 358 ASP A O 1
ATOM 2764 N N . ASP A 1 359 ? -17.575 -10.291 29.715 1.00 51.28 359 ASP A N 1
ATOM 2765 C CA . ASP A 1 359 ? -17.094 -10.251 31.102 1.00 51.28 359 ASP A CA 1
ATOM 2766 C C . ASP A 1 359 ? -15.863 -11.149 31.330 1.00 51.28 359 ASP A C 1
ATOM 2768 O O . ASP A 1 359 ? -14.939 -10.775 32.053 1.00 51.28 359 ASP A O 1
ATOM 2772 N N . GLN A 1 360 ? -15.771 -12.293 30.639 1.00 49.03 360 GLN A N 1
ATOM 2773 C CA . GLN A 1 360 ? -14.625 -13.203 30.765 1.00 49.03 360 GLN A CA 1
ATOM 2774 C C . GLN A 1 360 ? -13.376 -12.680 30.045 1.00 49.03 360 GLN A C 1
ATOM 2776 O O . GLN A 1 360 ? -12.256 -12.978 30.455 1.00 49.03 360 GLN A O 1
ATOM 2781 N N . ALA A 1 361 ? -13.522 -11.921 28.954 1.00 50.72 361 ALA A N 1
ATOM 2782 C CA . ALA A 1 361 ? -12.377 -11.337 28.246 1.00 50.72 361 ALA A CA 1
ATOM 2783 C C . ALA A 1 361 ? -11.629 -10.307 29.113 1.00 50.72 361 ALA A C 1
ATOM 2785 O O . ALA A 1 361 ? -10.402 -10.239 29.061 1.00 50.72 361 ALA A O 1
ATOM 2786 N N . VAL A 1 362 ? -12.367 -9.559 29.939 1.00 51.53 362 VAL A N 1
ATOM 2787 C CA . VAL A 1 362 ? -11.816 -8.606 30.912 1.00 51.53 362 VAL A CA 1
ATOM 2788 C C . VAL A 1 362 ? -11.178 -9.346 32.094 1.00 51.53 362 VAL A C 1
ATOM 2790 O O . VAL A 1 362 ? -10.040 -9.048 32.442 1.00 51.53 362 VAL A O 1
ATOM 2793 N N . GLU A 1 363 ? -11.834 -10.380 32.636 1.00 49.22 363 GLU A N 1
ATOM 2794 C CA . GLU A 1 363 ? -11.287 -11.232 33.713 1.00 49.22 363 GLU A CA 1
ATOM 2795 C C . GLU A 1 363 ? -9.967 -11.931 33.323 1.00 49.22 363 GLU A C 1
ATOM 2797 O O . GLU A 1 363 ? -9.037 -12.033 34.127 1.00 49.22 363 GLU A O 1
ATOM 2802 N N . ASN A 1 364 ? -9.853 -12.400 32.073 1.00 50.53 364 ASN A N 1
ATOM 2803 C CA . ASN A 1 364 ? -8.627 -13.030 31.563 1.00 50.53 364 ASN A CA 1
ATOM 2804 C C . ASN A 1 364 ? -7.483 -12.018 31.341 1.00 50.53 364 ASN A C 1
ATOM 2806 O O . ASN A 1 364 ? -6.321 -12.412 31.381 1.00 50.53 364 ASN A O 1
ATOM 2810 N N . ALA A 1 365 ? -7.785 -10.738 31.091 1.00 51.31 365 ALA A N 1
ATOM 2811 C CA . ALA A 1 365 ? -6.769 -9.686 31.008 1.00 51.31 365 ALA A CA 1
ATOM 2812 C C . ALA A 1 365 ? -6.272 -9.288 32.410 1.00 51.31 365 ALA A C 1
ATOM 2814 O O . ALA A 1 365 ? -5.068 -9.211 32.635 1.00 51.31 365 ALA A O 1
ATOM 2815 N N . GLU A 1 366 ? -7.184 -9.151 33.379 1.00 49.44 366 GLU A N 1
ATOM 2816 C CA . GLU A 1 366 ? -6.857 -8.829 34.779 1.00 49.44 366 GLU A CA 1
ATOM 2817 C C . GLU A 1 366 ? -6.027 -9.925 35.470 1.00 49.44 366 GLU A C 1
ATOM 2819 O O . GLU A 1 366 ? -5.162 -9.635 36.294 1.00 49.44 366 GLU A O 1
ATOM 2824 N N . THR A 1 367 ? -6.234 -11.196 35.117 1.00 47.75 367 THR A N 1
ATOM 2825 C CA . THR A 1 367 ? -5.443 -12.312 35.670 1.00 47.75 367 THR A CA 1
ATOM 2826 C C . THR A 1 367 ? -3.999 -12.360 35.162 1.00 47.75 367 THR A C 1
ATOM 2828 O O . THR A 1 367 ? -3.156 -12.961 35.828 1.00 47.75 367 THR A O 1
ATOM 2831 N N . ILE A 1 368 ? -3.684 -11.714 34.032 1.00 47.47 368 ILE A N 1
ATOM 2832 C CA . ILE A 1 368 ? -2.308 -11.594 33.518 1.00 47.47 368 ILE A CA 1
ATOM 2833 C C . ILE A 1 368 ? -1.538 -10.502 34.280 1.00 47.47 368 ILE A C 1
ATOM 2835 O O . ILE A 1 368 ? -0.360 -10.691 34.579 1.00 47.47 368 ILE A O 1
ATOM 2839 N N . ASP A 1 369 ? -2.210 -9.418 34.675 1.00 44.62 369 ASP A N 1
ATOM 2840 C CA . ASP A 1 369 ? -1.631 -8.359 35.517 1.00 44.62 369 ASP A CA 1
ATOM 2841 C C . ASP A 1 369 ? -1.528 -8.765 37.000 1.00 44.62 369 ASP A C 1
ATOM 2843 O O . ASP A 1 369 ? -0.775 -8.174 37.774 1.00 44.62 369 ASP A O 1
ATOM 2847 N N . ALA A 1 370 ? -2.228 -9.829 37.401 1.00 40.19 370 ALA A N 1
ATOM 2848 C CA . ALA A 1 370 ? -2.198 -10.389 38.748 1.00 40.19 370 ALA A CA 1
ATOM 2849 C C . ALA A 1 370 ? -1.050 -11.394 38.994 1.00 40.19 370 ALA A C 1
ATOM 2851 O O . ALA A 1 370 ? -1.170 -12.261 39.866 1.00 40.19 370 ALA A O 1
ATOM 2852 N N . VAL A 1 371 ? 0.085 -11.292 38.285 1.00 36.75 371 VAL A N 1
ATOM 2853 C CA . VAL A 1 371 ? 1.326 -11.920 38.773 1.00 36.75 371 VAL A CA 1
ATOM 2854 C C . VAL A 1 371 ? 1.707 -11.192 40.065 1.00 36.75 371 VAL A C 1
ATOM 2856 O O . VAL A 1 371 ? 1.965 -9.988 40.028 1.00 36.75 371 VAL A O 1
ATOM 2859 N N . PRO A 1 372 ? 1.723 -11.864 41.231 1.00 40.00 372 PRO A N 1
ATOM 2860 C CA . PRO A 1 372 ? 1.968 -11.175 42.480 1.00 40.00 372 PRO A CA 1
ATOM 2861 C C . PRO A 1 372 ? 3.383 -10.611 42.446 1.00 40.00 372 PRO A C 1
ATOM 2863 O O . PRO A 1 372 ? 4.350 -11.359 42.294 1.00 40.00 372 PRO A O 1
ATOM 2866 N N . ASN A 1 373 ? 3.487 -9.292 42.624 1.00 38.25 373 ASN A N 1
ATOM 2867 C CA . ASN A 1 373 ? 4.695 -8.640 43.107 1.00 38.25 373 ASN A CA 1
ATOM 2868 C C . ASN A 1 373 ? 5.211 -9.464 44.289 1.00 38.25 373 ASN A C 1
ATOM 2870 O O . ASN A 1 373 ? 4.690 -9.366 45.403 1.00 38.25 373 ASN A O 1
ATOM 2874 N N . SER A 1 374 ? 6.218 -10.306 44.050 1.00 40.22 374 SER A N 1
ATOM 2875 C CA . SER A 1 374 ? 7.003 -10.895 45.117 1.00 40.22 374 SER A CA 1
ATOM 2876 C C . SER A 1 374 ? 7.602 -9.716 45.865 1.00 40.22 374 SER A C 1
ATOM 2878 O O . SER A 1 374 ? 8.468 -9.012 45.345 1.00 40.22 374 SER A O 1
ATOM 2880 N N . THR A 1 375 ? 7.045 -9.456 47.043 1.00 37.62 375 THR A N 1
ATOM 2881 C CA . THR A 1 375 ? 7.468 -8.437 48.000 1.00 37.62 375 THR A CA 1
ATOM 2882 C C . THR A 1 375 ? 8.990 -8.282 47.993 1.00 37.62 375 THR A C 1
ATOM 2884 O O . THR A 1 375 ? 9.678 -9.279 48.235 1.00 37.62 375 THR A O 1
ATOM 2887 N N . PRO A 1 376 ? 9.544 -7.077 47.761 1.00 37.00 376 PRO A N 1
ATOM 2888 C CA . PRO A 1 376 ? 10.965 -6.859 47.983 1.00 37.00 376 PRO A CA 1
ATOM 2889 C C . PRO A 1 376 ? 11.269 -7.091 49.474 1.00 37.00 376 PRO A C 1
ATOM 2891 O O . PRO A 1 376 ? 10.440 -6.748 50.328 1.00 37.00 376 PRO A O 1
ATOM 2894 N N . PRO A 1 377 ? 12.424 -7.683 49.825 1.00 34.00 377 PRO A N 1
ATOM 2895 C CA . PRO A 1 377 ? 12.767 -7.910 51.217 1.00 34.00 377 PRO A CA 1
ATOM 2896 C C . PRO A 1 377 ? 12.861 -6.559 51.931 1.00 34.00 377 PRO A C 1
ATOM 2898 O O . PRO A 1 377 ? 13.630 -5.678 51.544 1.00 34.00 377 PRO A O 1
ATOM 2901 N N . LYS A 1 378 ? 12.062 -6.400 52.991 1.00 32.12 378 LYS A N 1
ATOM 2902 C CA . LYS A 1 378 ? 12.199 -5.305 53.952 1.00 32.12 378 LYS A CA 1
ATOM 2903 C C . LYS A 1 378 ? 13.553 -5.454 54.643 1.00 32.12 378 LYS A C 1
ATOM 2905 O O . LYS A 1 378 ? 13.672 -6.204 55.609 1.00 32.12 378 LYS A O 1
ATOM 2910 N N . TYR A 1 379 ? 14.565 -4.731 54.177 1.00 33.09 379 TYR A N 1
ATOM 2911 C CA . TYR A 1 379 ? 15.739 -4.472 55.000 1.00 33.09 379 TYR A CA 1
ATOM 2912 C C . TYR A 1 379 ? 15.346 -3.473 56.090 1.00 33.09 379 TYR A C 1
ATOM 2914 O O . TYR A 1 379 ? 15.212 -2.274 55.862 1.00 33.09 379 TYR A O 1
ATOM 2922 N N . SER A 1 380 ? 15.105 -4.018 57.279 1.00 31.44 380 SER A N 1
ATOM 2923 C CA . SER A 1 380 ? 15.056 -3.296 58.544 1.00 31.44 380 SER A CA 1
ATOM 2924 C C . SER A 1 380 ? 16.454 -2.757 58.844 1.00 31.44 380 SER A C 1
ATOM 2926 O O . SER A 1 380 ? 17.319 -3.512 59.284 1.00 31.44 380 SER A O 1
ATOM 2928 N N . ILE A 1 381 ? 16.679 -1.462 58.627 1.00 35.81 381 ILE A N 1
ATOM 2929 C CA . ILE A 1 381 ? 17.787 -0.757 59.273 1.00 35.81 381 ILE A CA 1
ATOM 2930 C C . ILE A 1 381 ? 17.278 -0.370 60.660 1.00 35.81 381 ILE A C 1
ATOM 2932 O O . ILE A 1 381 ? 16.538 0.596 60.820 1.00 35.81 381 ILE A O 1
ATOM 2936 N N . SER A 1 382 ? 17.601 -1.203 61.647 1.00 33.66 382 SER A N 1
ATOM 2937 C CA . SER A 1 382 ? 17.456 -0.870 63.057 1.00 33.66 382 SER A CA 1
ATOM 2938 C C . SER A 1 382 ? 18.658 -0.035 63.481 1.00 33.66 382 SER A C 1
ATOM 2940 O O . SER A 1 382 ? 19.794 -0.505 63.403 1.00 33.66 382 SER A O 1
ATOM 2942 N N . ASP A 1 383 ? 18.396 1.174 63.963 1.00 32.44 383 ASP A N 1
ATOM 2943 C CA . ASP A 1 383 ? 19.363 1.971 64.701 1.00 32.44 383 ASP A CA 1
ATOM 2944 C C . ASP A 1 383 ? 19.873 1.192 65.922 1.00 32.44 383 ASP A C 1
ATOM 2946 O O . ASP A 1 383 ? 19.107 0.757 66.784 1.00 32.44 383 ASP A O 1
ATOM 2950 N N . THR A 1 384 ? 21.190 1.028 66.022 1.00 32.84 384 THR A N 1
ATOM 2951 C CA . THR A 1 384 ? 21.871 0.742 67.289 1.00 32.84 384 THR A CA 1
ATOM 2952 C C . THR A 1 384 ? 23.126 1.606 67.374 1.00 32.84 384 THR A C 1
ATOM 2954 O O . THR A 1 384 ? 24.174 1.315 66.812 1.00 32.84 384 THR A O 1
ATOM 2957 N N . VAL A 1 385 ? 22.919 2.741 68.032 1.00 33.19 385 VAL A N 1
ATOM 2958 C CA . VAL A 1 385 ? 23.818 3.565 68.851 1.00 33.19 385 VAL A CA 1
ATOM 2959 C C . VAL A 1 385 ? 25.203 2.952 69.185 1.00 33.19 385 VAL A C 1
ATOM 2961 O O . VAL A 1 385 ? 25.280 1.935 69.861 1.00 33.19 385 VAL A O 1
ATOM 2964 N N . VAL A 1 386 ? 26.254 3.693 68.785 1.00 32.25 386 VAL A N 1
ATOM 2965 C CA . VAL A 1 386 ? 27.531 4.024 69.482 1.00 32.25 386 VAL A CA 1
ATOM 2966 C C . VAL A 1 386 ? 28.460 2.885 69.945 1.00 32.25 386 VAL A C 1
ATOM 2968 O O . VAL A 1 386 ? 28.119 2.139 70.852 1.00 32.25 386 VAL A O 1
ATOM 2971 N N . HIS A 1 387 ? 29.713 2.884 69.451 1.00 26.83 387 HIS A N 1
ATOM 2972 C CA . HIS A 1 387 ? 30.920 3.086 70.282 1.00 26.83 387 HIS A CA 1
ATOM 2973 C C . HIS A 1 387 ? 32.236 3.169 69.469 1.00 26.83 387 HIS A C 1
ATOM 2975 O O . HIS A 1 387 ? 32.527 2.286 68.668 1.00 26.83 387 HIS A O 1
ATOM 2981 N N . VAL A 1 388 ? 33.029 4.190 69.843 1.00 33.81 388 VAL A N 1
ATOM 2982 C CA . VAL A 1 388 ? 34.447 4.525 69.548 1.00 33.81 388 VAL A CA 1
ATOM 2983 C C . VAL A 1 388 ? 34.750 5.208 68.218 1.00 33.81 388 VAL A C 1
ATOM 2985 O O . VAL A 1 388 ? 34.683 4.557 67.157 1.00 33.81 388 VAL A O 1
#

Radius of gyration: 25.11 Å; chains: 1; bounding box: 60×49×101 Å

Foldseek 3Di:
DLLLLVVLLLVLVLLVVQLVVQVLVCVVVVHFGLSQLVSLLLVLLLLVLLVVLLVVLVVVVVPDPLVVLLVVLSVLLVCSCVLVVQFVVQPAADDDPPDDPVCVNPPNRTGDDDSCVSRVSSSSNSSSNSNNVNSLLVVLCVVPPDDLVSSLLSNLVSLLVSLVSNLNSLCCSDPPVDNQDRLPSLLSSLLSLLLNLLSVVCVVCCVPFVALLLLLLQLLVLLQLLQCVLVDDDDPRDSVVSNVNSPSSSSNSSSVNNNVSNVLSVLCVLQVVVCVVDPPDRPSVVVVVVVSVVVSVCSSVVSSVLSNVQSVCCSVPVDSSVSCCVVRNVVSNVVSVVSNVVQVPDVQSVDSRGDDPSVVVVVVVVVVVPPDPPDDDPPDPDDDDDDD

Sequence (388 aa):
MLYKFGLEAFNGAIVTLATNRYDQDAYLSGTPSRTFEKIGLLSGLNQVFQCVGSVLIAPLIKQWPTRTVLSGSIFVLIFAAILLVVDAATGGHIKPANFTPAHKNDFSYYGHYNTDWIIPIYCVTGVAYGMVELIRRVIPRDIVGGDPEKLQRMDALVHIFYEVSGTAGAFATALGLIPRLEWSQIIVGGSNFGELLGAFSVFLLANYVKTPIPWLRLDAIMLLIIWYIPYYYPSVGEVKCAWIIAATFIPISFGWAAGDVSLAAYIQTLLGRLESKDKEVSPLGAVMAFLYSSYIIIYAIANPLLGKYIDSVYNSTGSVRPALVNTAAVQLTVISVMVFISTMIPKGAIACNPKLDDDQAVENAETIDAVPNSTPPKYSISDTVVHV

InterPro domains:
  IPR036259 MFS transporter superfamily [G3DSA:1.20.1250.20] (5-212)
  IPR036259 MFS transporter superfamily [SSF103473] (36-171)

Secondary structure (DSSP, 8-state):
-THHHHHHHHHHHHHHHHHHHHHHHHHHHTPPP-HHHHHHHHHHHHHHHHHHHHHHHHHHHHHS-HHHHHHHHHHHHHGGGHHHHHHHHTT--PPPTT--GGGTT--TTS-SS-GGGHHHHHHHHHHHHHHHHHHHHHHHHHHHTT-HHHHHHHHHHHHHHHHHHHHHHHHHIIIIISTTT-HHHHHHHHHHHHHHHHHHHHHHHTTT--SSHHHHHHHHHHHGGGGGGGG--PPTT-HHHHHHHHHHHHHHHHHHHHHHHHHHHHHHHHHHHHHTT-SS--HHHHHHHHHHHHHHHHHHHHHHHHHHHHHHHHHHHS-SHHHHIIIIIIHHHHHHHHHHHHTTSSTTTTSSS----HHHHHHHHHHHHT------------------

Organism: Adineta ricciae (NCBI:txid249248)

pLDDT: mean 78.93, std 15.06, range [26.83, 96.12]